Protein AF-A0A2D6P5S3-F1 (afdb_monomer)

Secondary structure (DSSP, 8-state):
-EEEE------SS-EE----EES------TT---SSEE--HHHHHHTTSS-TT--SSSSHHHHHHHHHHHTT---EEEEEEE----EEEEEEESTT-EEEEE----TTSSEEEEEEEEE------TTSSS-EEEEEEETTTTEEEEEETTTEEEEEEEBTT--EEEEEPSS--S--EEEEEEEETTTTEEEEEETTEEEEEEE-SS-B-----SEEEES-S-SS-SS-----EEEEEEEEEESS---HHHHHHHHHSBTB-TTS-BTTB--GGGEEEEEETT-EEESSTT--SEEEEEETTTTEEEEEEES-EEEEE---EEEEEEE--B---EEE-------SEETTEESSHHHHHHHHHHHHTGGGT---TTTSSTTT---EEEEEEEETTEEEEEEE-

Radius of gyration: 24.35 Å; Cα contacts (8 Å, |Δi|>4): 927; chains: 1; bounding box: 71×46×63 Å

Structure (mmCIF, N/CA/C/O backbone):
data_AF-A0A2D6P5S3-F1
#
_entry.id   AF-A0A2D6P5S3-F1
#
loop_
_atom_site.group_PDB
_atom_site.id
_atom_site.type_symbol
_atom_site.label_atom_id
_atom_site.label_alt_id
_atom_site.label_comp_id
_atom_site.label_asym_id
_atom_site.label_entity_id
_atom_site.label_seq_id
_atom_site.pdbx_PDB_ins_code
_atom_site.Cartn_x
_atom_site.Cartn_y
_atom_site.Cartn_z
_atom_site.occupancy
_atom_site.B_iso_or_equiv
_atom_site.auth_seq_id
_atom_site.auth_comp_id
_atom_site.auth_asym_id
_atom_site.auth_atom_id
_atom_site.pdbx_PDB_model_num
ATOM 1 N N . MET A 1 1 ? -27.552 -0.510 12.032 1.00 89.44 1 MET A N 1
ATOM 2 C CA . MET A 1 1 ? -27.333 -1.954 12.242 1.00 89.44 1 MET A CA 1
ATOM 3 C C . MET A 1 1 ? -28.523 -2.481 13.015 1.00 89.44 1 MET A C 1
ATOM 5 O O . MET A 1 1 ? -28.750 -1.986 14.111 1.00 89.44 1 MET A O 1
ATOM 9 N N . LEU A 1 2 ? -29.305 -3.398 12.448 1.00 93.56 2 LEU A N 1
ATOM 10 C CA . LEU A 1 2 ? -30.390 -4.076 13.166 1.00 93.56 2 LEU A CA 1
ATOM 11 C C . LEU A 1 2 ? -29.933 -5.496 13.523 1.00 93.56 2 LEU A C 1
ATOM 13 O O . LEU A 1 2 ? -29.402 -6.173 12.645 1.00 93.56 2 LEU A O 1
ATOM 17 N N . PRO A 1 3 ? -30.064 -5.955 14.778 1.00 95.38 3 PRO A N 1
ATOM 18 C CA . PRO A 1 3 ? -29.630 -7.299 15.150 1.00 95.38 3 PRO A CA 1
ATOM 19 C C . PRO A 1 3 ? -30.513 -8.361 14.478 1.00 95.38 3 PRO A C 1
ATOM 21 O O . PRO A 1 3 ? -31.738 -8.265 14.533 1.00 95.38 3 PRO A O 1
ATOM 24 N N . ILE A 1 4 ? -29.891 -9.369 13.857 1.00 96.19 4 ILE A N 1
ATOM 25 C CA . ILE A 1 4 ? -30.575 -10.551 13.299 1.00 96.19 4 ILE A CA 1
ATOM 26 C C . ILE A 1 4 ? -30.305 -11.768 14.184 1.00 96.19 4 ILE A C 1
ATOM 28 O O . ILE A 1 4 ? -31.236 -12.447 14.605 1.00 96.19 4 ILE A O 1
ATOM 32 N N . ASP A 1 5 ? -29.028 -12.042 14.445 1.00 96.25 5 ASP A N 1
ATOM 33 C CA . ASP A 1 5 ? -28.571 -13.166 15.261 1.00 96.25 5 ASP A CA 1
ATOM 34 C C . ASP A 1 5 ? -27.346 -12.709 16.049 1.00 96.25 5 ASP A C 1
ATOM 36 O O . ASP A 1 5 ? -26.241 -12.607 15.513 1.00 96.25 5 ASP A O 1
ATOM 40 N N . VAL A 1 6 ? -27.583 -12.282 17.287 1.00 96.75 6 VAL A N 1
ATOM 41 C CA . VAL A 1 6 ? -26.570 -11.656 18.133 1.00 96.75 6 VAL A CA 1
ATOM 42 C C . VAL A 1 6 ? -26.767 -12.148 19.556 1.00 96.75 6 VAL A C 1
ATOM 44 O O . VAL A 1 6 ? -27.801 -11.899 20.178 1.00 96.75 6 VAL A O 1
ATOM 47 N N . ASP A 1 7 ? -25.760 -12.830 20.084 1.00 95.62 7 ASP A N 1
ATOM 48 C CA . ASP A 1 7 ? -25.733 -13.223 21.485 1.00 95.62 7 ASP A CA 1
ATOM 49 C C . ASP A 1 7 ? -25.151 -12.080 22.330 1.00 95.62 7 ASP A C 1
ATOM 51 O O . ASP A 1 7 ? -23.963 -11.765 22.239 1.00 95.62 7 ASP A O 1
ATOM 55 N N . TYR A 1 8 ? -25.994 -11.476 23.169 1.00 95.44 8 TYR A N 1
ATOM 56 C CA . TYR A 1 8 ? -25.636 -10.417 24.120 1.00 95.44 8 TYR A CA 1
ATOM 57 C C . TYR A 1 8 ? -25.342 -10.944 25.535 1.00 95.44 8 TYR A C 1
ATOM 59 O O . TYR A 1 8 ? -25.283 -10.159 26.482 1.00 95.44 8 TYR A O 1
ATOM 67 N N . SER A 1 9 ? -25.181 -12.261 25.709 1.00 95.69 9 SER A N 1
ATOM 68 C CA . SER A 1 9 ? -24.806 -12.855 26.992 1.00 95.69 9 SER A CA 1
ATOM 69 C C . SER A 1 9 ? -23.530 -12.221 27.547 1.00 95.69 9 SER A C 1
ATOM 71 O O . SER A 1 9 ? -22.610 -11.866 26.799 1.00 95.69 9 SER A O 1
ATOM 73 N N . TYR A 1 10 ? -23.495 -12.076 28.871 1.00 94.69 10 TYR A N 1
ATOM 74 C CA . TYR A 1 10 ? -22.378 -11.482 29.595 1.00 94.69 10 TYR A CA 1
ATOM 75 C C . TYR A 1 10 ? -21.039 -12.162 29.248 1.00 94.69 10 TYR A C 1
ATOM 77 O O . TYR A 1 10 ? -20.980 -13.356 28.957 1.00 94.69 10 TYR A O 1
ATOM 85 N N . SER A 1 11 ? -19.964 -11.378 29.279 1.00 95.38 11 SER A N 1
ATOM 86 C CA . SER A 1 11 ? -18.588 -11.808 29.040 1.00 95.38 11 SER A CA 1
ATOM 87 C C . SER A 1 11 ? -17.685 -11.134 30.063 1.00 95.3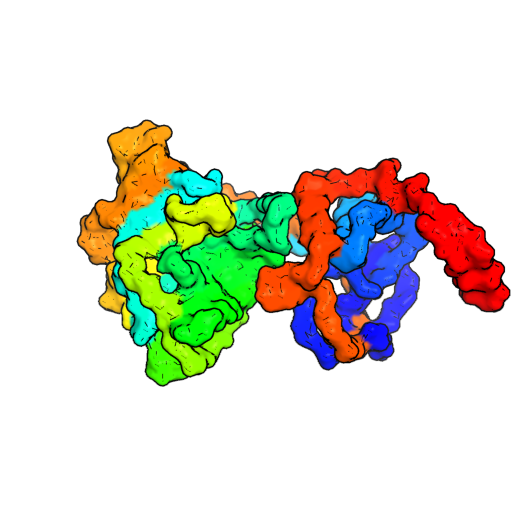8 11 SER A C 1
ATOM 89 O O . SER A 1 11 ? -17.881 -9.957 30.344 1.00 95.38 11 SER A O 1
ATOM 91 N N . ASP A 1 12 ? -16.682 -11.844 30.576 1.00 95.62 12 ASP A N 1
ATOM 92 C CA . ASP A 1 12 ? -15.672 -11.283 31.488 1.00 95.62 12 ASP A CA 1
ATOM 93 C C . ASP A 1 12 ? -14.595 -10.457 30.768 1.00 95.62 12 ASP A C 1
ATOM 95 O O . ASP A 1 12 ? -13.774 -9.801 31.406 1.00 95.62 12 ASP A O 1
ATOM 99 N N . VAL A 1 13 ? -14.596 -10.473 29.435 1.00 95.25 13 VAL A N 1
ATOM 100 C CA . VAL A 1 13 ? -13.672 -9.717 28.581 1.00 95.25 13 VAL A CA 1
ATOM 101 C C . VAL A 1 13 ? -14.448 -8.865 27.573 1.00 95.25 13 VAL A C 1
ATOM 103 O O . VAL A 1 13 ? -15.600 -9.196 27.270 1.00 95.25 13 VAL A O 1
ATOM 106 N N . PRO A 1 14 ? -13.857 -7.784 27.033 1.00 96.50 14 PRO A N 1
ATOM 107 C CA . PRO A 1 14 ? -14.478 -7.005 25.968 1.00 96.50 14 PRO A CA 1
ATOM 108 C C . PRO A 1 14 ? -14.673 -7.856 24.707 1.00 96.50 14 PRO A C 1
ATOM 110 O O . PRO A 1 14 ? -13.753 -8.555 24.290 1.00 96.50 14 PRO A O 1
ATOM 113 N N . ILE A 1 15 ? -15.857 -7.796 24.095 1.00 96.69 15 ILE A N 1
ATOM 114 C CA . ILE A 1 15 ? -16.206 -8.578 22.900 1.00 96.69 15 ILE A CA 1
ATOM 115 C C . ILE A 1 15 ? -16.731 -7.659 21.802 1.00 96.69 15 ILE A C 1
ATOM 117 O O . ILE A 1 15 ? -17.646 -6.869 22.020 1.00 96.69 15 ILE A O 1
ATOM 121 N N . HIS A 1 16 ? -16.211 -7.816 20.592 1.00 96.25 16 HIS A N 1
ATOM 122 C CA . HIS A 1 16 ? -16.723 -7.176 19.390 1.00 96.25 16 HIS A CA 1
ATOM 123 C C . HIS A 1 16 ? -17.824 -8.015 18.733 1.00 96.25 16 HIS A C 1
ATOM 125 O O . HIS A 1 16 ? -17.619 -9.193 18.414 1.00 96.25 16 HIS A O 1
ATOM 131 N N . LEU A 1 17 ? -18.977 -7.388 18.494 1.00 96.12 17 LEU A N 1
ATOM 132 C CA . LEU A 1 17 ? -20.148 -8.012 17.882 1.00 96.12 17 LEU A CA 1
ATOM 133 C C . LEU A 1 17 ? -20.369 -7.559 16.432 1.00 96.12 17 LEU A C 1
ATOM 135 O O . LEU A 1 17 ? -20.924 -8.318 15.655 1.00 96.12 17 LEU A O 1
ATOM 139 N N . ALA A 1 18 ? -19.931 -6.375 15.999 1.00 93.12 18 ALA A N 1
ATOM 140 C CA . ALA A 1 18 ? -20.214 -5.876 14.644 1.00 93.12 18 ALA A CA 1
ATOM 141 C C . ALA A 1 18 ? -19.305 -6.506 13.555 1.00 93.12 18 ALA A C 1
ATOM 143 O O . ALA A 1 18 ? -18.553 -5.817 12.868 1.00 93.12 18 ALA A O 1
ATOM 144 N N . ASN A 1 19 ? -19.363 -7.837 13.406 1.00 91.75 19 ASN A N 1
ATOM 145 C CA . ASN A 1 19 ? -18.468 -8.644 12.564 1.00 91.75 19 ASN A CA 1
ATOM 146 C C . ASN A 1 19 ? -19.157 -9.452 11.441 1.00 91.75 19 ASN A C 1
ATOM 148 O O . ASN A 1 19 ? -18.475 -10.155 10.698 1.00 91.75 19 ASN A O 1
ATOM 152 N N . GLY A 1 20 ? -20.474 -9.320 11.270 1.00 91.75 20 GLY A N 1
ATOM 153 C CA . GLY A 1 20 ? -21.220 -9.962 10.189 1.00 91.75 20 GLY A CA 1
ATOM 154 C C . GLY A 1 20 ? -22.409 -9.116 9.749 1.00 91.75 20 GLY A C 1
ATOM 155 O O . GLY A 1 20 ? -23.247 -8.728 10.566 1.00 91.75 20 GLY A O 1
ATOM 156 N N . PHE A 1 21 ? -22.494 -8.835 8.448 1.00 91.50 21 PHE A N 1
ATOM 157 C CA . PHE A 1 21 ? -23.491 -7.930 7.881 1.00 91.50 21 PHE A CA 1
ATOM 158 C C . PHE A 1 21 ? -24.243 -8.568 6.712 1.00 91.50 21 PHE A C 1
ATOM 160 O O . PHE A 1 21 ? -23.640 -9.174 5.831 1.00 91.50 21 PHE A O 1
ATOM 167 N N . THR A 1 22 ? -25.566 -8.408 6.679 1.00 91.56 22 THR A N 1
ATOM 168 C CA . THR A 1 22 ? -26.358 -8.599 5.456 1.00 91.56 22 THR A CA 1
ATOM 169 C C . THR A 1 22 ? -26.528 -7.271 4.736 1.00 91.56 22 THR A C 1
ATOM 171 O O . THR A 1 22 ? -26.538 -6.216 5.373 1.00 91.56 22 THR A O 1
ATOM 174 N N . ASN A 1 23 ? -26.703 -7.328 3.413 1.00 86.94 23 ASN A N 1
ATOM 175 C CA . ASN A 1 23 ? -26.920 -6.160 2.550 1.00 86.94 23 ASN A CA 1
ATOM 176 C C . ASN A 1 23 ? -25.750 -5.156 2.556 1.00 86.94 23 ASN A C 1
ATOM 178 O O . ASN A 1 23 ? -25.947 -3.965 2.328 1.00 86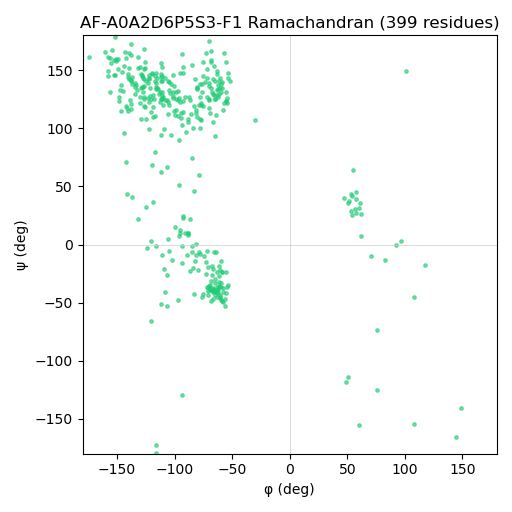.94 23 ASN A O 1
ATOM 182 N N . SER A 1 24 ? -24.530 -5.619 2.840 1.00 83.12 24 SER A N 1
ATOM 183 C CA . SER A 1 24 ? -23.333 -4.783 2.829 1.00 83.12 24 SER A CA 1
ATOM 184 C C . SER A 1 24 ? -22.080 -5.621 2.606 1.00 83.12 24 SER A C 1
ATOM 186 O O . SER A 1 24 ? -21.860 -6.596 3.319 1.00 83.12 24 SER A O 1
ATOM 188 N N . ASP A 1 25 ? -21.234 -5.181 1.675 1.00 76.06 25 ASP A N 1
ATOM 189 C CA . ASP A 1 25 ? -19.895 -5.735 1.433 1.00 76.06 25 ASP A CA 1
ATOM 190 C C . ASP A 1 25 ? -18.817 -4.976 2.227 1.00 76.06 25 ASP A C 1
ATOM 192 O O . ASP A 1 25 ? -17.650 -4.917 1.833 1.00 76.06 25 ASP A O 1
ATOM 196 N N . ARG A 1 26 ? -19.210 -4.328 3.335 1.00 81.00 26 ARG A N 1
ATOM 197 C CA . ARG A 1 26 ? -18.291 -3.563 4.179 1.00 81.00 26 ARG A CA 1
ATOM 198 C C . ARG A 1 26 ? -17.132 -4.450 4.624 1.00 81.00 26 ARG A C 1
ATOM 200 O O . ARG A 1 26 ? -17.321 -5.468 5.283 1.00 81.00 26 ARG A O 1
ATOM 207 N N . GLU A 1 27 ? -15.924 -3.999 4.316 1.00 80.81 27 GLU A N 1
ATOM 208 C CA . GLU A 1 27 ? -14.708 -4.622 4.812 1.00 80.81 27 GLU A CA 1
ATOM 209 C C . GLU A 1 27 ? -14.604 -4.457 6.334 1.00 80.81 27 GLU A C 1
ATOM 211 O O . GLU A 1 27 ? -14.711 -3.348 6.865 1.00 80.81 27 GLU A O 1
ATOM 216 N N . ILE A 1 28 ? -14.371 -5.574 7.021 1.00 85.31 28 ILE A N 1
ATOM 217 C CA . ILE A 1 28 ? -14.135 -5.633 8.462 1.00 85.31 28 ILE A CA 1
ATOM 218 C C . ILE A 1 28 ? -12.684 -6.046 8.655 1.00 85.31 28 ILE A C 1
ATOM 220 O O . ILE A 1 28 ? -12.359 -7.232 8.618 1.00 85.31 28 ILE A O 1
ATOM 224 N N . PHE A 1 29 ? -11.806 -5.060 8.811 1.00 86.00 29 PHE A N 1
ATOM 225 C CA . PHE A 1 29 ? -10.392 -5.315 9.067 1.00 86.00 29 PHE A CA 1
ATOM 226 C C . PHE A 1 29 ? -10.197 -5.930 10.459 1.00 86.00 29 PHE A C 1
ATOM 228 O O . PHE A 1 29 ? -11.054 -5.805 11.338 1.00 86.00 29 PHE A O 1
ATOM 235 N N . ASP A 1 30 ? -9.087 -6.636 10.662 1.00 88.69 30 ASP A N 1
ATOM 236 C CA . ASP A 1 30 ? -8.898 -7.476 11.848 1.00 88.69 30 ASP A CA 1
ATOM 237 C C . ASP A 1 30 ? -8.893 -6.675 13.157 1.00 88.69 30 ASP A C 1
ATOM 239 O O . ASP A 1 30 ? -9.499 -7.105 14.135 1.00 88.69 30 ASP A O 1
ATOM 243 N N . THR A 1 31 ? -8.332 -5.464 13.157 1.00 88.75 31 THR A N 1
ATOM 244 C CA . THR A 1 31 ? -8.312 -4.573 14.331 1.00 88.75 31 THR A CA 1
ATOM 245 C C . THR A 1 31 ? -9.600 -3.776 14.538 1.00 88.75 31 THR A C 1
ATOM 247 O O . THR A 1 31 ? -9.686 -3.012 15.490 1.00 88.75 31 THR A O 1
ATOM 250 N N . TYR A 1 32 ? -10.625 -3.939 13.691 1.00 89.81 32 TYR A N 1
ATOM 251 C CA . TYR A 1 32 ? -11.875 -3.193 13.847 1.00 89.81 32 TYR A CA 1
ATOM 252 C C . TYR A 1 32 ? -12.578 -3.572 15.157 1.00 89.81 32 TYR A C 1
ATOM 254 O O . TYR A 1 32 ? -13.070 -4.698 15.285 1.00 89.81 32 TYR A O 1
ATOM 262 N N . PHE A 1 33 ? -12.629 -2.622 16.098 1.00 92.00 33 PHE A N 1
ATOM 263 C CA . PHE A 1 33 ? -13.234 -2.751 17.430 1.00 92.00 33 PHE A CA 1
ATOM 264 C C . PHE A 1 33 ? -14.387 -1.757 17.659 1.00 92.00 33 PHE A C 1
ATOM 266 O O . PHE A 1 33 ? -14.566 -1.222 18.747 1.00 92.00 33 PHE A O 1
ATOM 273 N N . GLY A 1 34 ? -15.175 -1.502 16.615 1.00 89.12 34 GLY A N 1
ATOM 274 C CA . GLY A 1 34 ? -16.211 -0.472 16.629 1.00 89.12 34 GLY A CA 1
ATOM 275 C C . GLY A 1 34 ? -17.635 -0.984 16.475 1.00 89.12 34 GLY A C 1
ATOM 276 O O . GLY A 1 34 ? -17.913 -2.181 16.431 1.00 89.12 34 GLY A O 1
ATOM 277 N N . GLY A 1 35 ? -18.572 -0.050 16.334 1.00 90.06 35 GLY A N 1
ATOM 278 C CA . GLY A 1 35 ? -19.960 -0.346 15.977 1.00 90.06 35 GLY A CA 1
ATOM 279 C C . GLY A 1 35 ? -20.795 -0.927 17.121 1.00 90.06 35 GLY A C 1
ATOM 280 O O . GLY A 1 35 ? -21.668 -0.238 17.639 1.00 90.06 35 GLY A O 1
ATOM 281 N N . VAL A 1 36 ? -20.576 -2.192 17.490 1.00 93.69 36 VAL A N 1
ATOM 282 C CA . VAL A 1 36 ? -21.265 -2.843 18.617 1.00 93.69 36 VAL A CA 1
ATOM 283 C C . VAL A 1 36 ? -20.262 -3.678 19.405 1.00 93.69 36 VAL A C 1
ATOM 285 O O . VAL A 1 36 ? -19.727 -4.664 18.892 1.00 93.69 36 VAL A O 1
ATOM 288 N N . THR A 1 37 ? -20.041 -3.306 20.664 1.00 94.88 37 THR A N 1
ATOM 289 C CA . THR A 1 37 ? -19.141 -3.994 21.596 1.00 94.88 37 THR A CA 1
ATOM 290 C C . THR A 1 37 ? -19.857 -4.306 22.914 1.00 94.88 37 THR A C 1
ATOM 292 O O . THR A 1 37 ? -20.713 -3.550 23.375 1.00 94.88 37 THR A O 1
ATOM 295 N N . LEU A 1 38 ? -19.531 -5.448 23.519 1.00 95.06 38 LEU A N 1
ATOM 296 C CA . LEU A 1 38 ? -19.849 -5.769 24.909 1.00 95.06 38 LEU A CA 1
ATOM 297 C C . LEU A 1 38 ? -18.625 -5.457 25.754 1.00 95.06 38 LEU A C 1
ATOM 299 O O . LEU A 1 38 ? -17.521 -5.879 25.414 1.00 95.06 38 LEU A O 1
ATOM 303 N N . PHE A 1 39 ? -18.819 -4.750 26.861 1.00 95.81 39 PHE A N 1
ATOM 304 C CA . PHE A 1 39 ? -17.708 -4.294 27.684 1.00 95.81 39 PHE A CA 1
ATOM 305 C C . PHE A 1 39 ? -18.068 -4.371 29.172 1.00 95.81 39 PHE A C 1
ATOM 307 O O . PHE A 1 39 ? -19.012 -3.700 29.602 1.00 95.81 39 PHE A O 1
ATOM 314 N N . PRO A 1 40 ? -17.333 -5.153 29.985 1.00 96.19 40 PRO A N 1
ATOM 315 C CA . PRO A 1 40 ? -17.503 -5.132 31.433 1.00 96.19 40 PRO A CA 1
ATOM 316 C C . PRO A 1 40 ? -17.233 -3.738 31.992 1.00 96.19 40 PRO A C 1
ATOM 318 O O . PRO A 1 40 ? -16.201 -3.134 31.696 1.00 96.19 40 PRO A O 1
ATOM 321 N N . VAL A 1 41 ? -18.137 -3.239 32.836 1.00 95.69 41 VAL A N 1
ATOM 322 C CA . VAL A 1 41 ? -18.066 -1.873 33.382 1.00 95.69 41 VAL A CA 1
ATOM 323 C C . VAL A 1 41 ? -16.734 -1.611 34.086 1.00 95.69 41 VAL A C 1
ATOM 325 O O . VAL A 1 41 ? -16.144 -0.546 33.911 1.00 95.69 41 VAL A O 1
ATOM 328 N N . ASP A 1 42 ? -16.233 -2.579 34.852 1.00 97.06 42 ASP A N 1
ATOM 329 C CA . ASP A 1 42 ? -14.984 -2.421 35.599 1.00 97.06 42 ASP A CA 1
ATOM 330 C C . ASP A 1 42 ? -13.759 -2.390 34.679 1.00 97.06 42 ASP A C 1
ATOM 332 O O . ASP A 1 42 ? -12.840 -1.603 34.908 1.00 97.06 42 ASP A O 1
ATOM 336 N N . LEU A 1 43 ? -13.766 -3.167 33.589 1.00 97.12 43 LEU A N 1
ATOM 337 C CA . LEU A 1 43 ? -12.711 -3.104 32.576 1.00 97.12 43 LEU A CA 1
ATOM 338 C C . LEU A 1 43 ? -12.764 -1.791 31.794 1.00 97.12 43 LEU A C 1
ATOM 340 O O . LEU A 1 43 ? -11.717 -1.203 31.542 1.00 97.12 43 LEU A O 1
ATOM 344 N N . PHE A 1 44 ? -13.962 -1.299 31.463 1.00 96.69 44 PHE A N 1
ATOM 345 C CA . PHE A 1 44 ? -14.130 -0.019 30.772 1.00 96.69 44 PHE A CA 1
ATOM 346 C C . PHE A 1 44 ? -13.603 1.144 31.624 1.00 96.69 44 PHE A C 1
ATOM 348 O O . PHE A 1 44 ? -12.883 2.009 31.132 1.00 96.69 44 PHE A O 1
ATOM 355 N N . LYS A 1 45 ? -13.878 1.122 32.934 1.00 95.69 45 LYS A N 1
ATOM 356 C CA . LYS A 1 45 ? -13.289 2.068 33.893 1.00 95.69 45 LYS A CA 1
ATOM 357 C C . LYS A 1 45 ? -11.772 1.917 34.001 1.00 95.69 45 LYS A C 1
ATOM 359 O O . LYS A 1 45 ? -11.082 2.927 34.077 1.00 95.69 45 LYS A O 1
ATOM 364 N N . LYS A 1 46 ? -11.250 0.684 33.993 1.00 96.19 46 LYS A N 1
ATOM 365 C CA . LYS A 1 46 ? -9.805 0.412 34.081 1.00 96.19 46 LYS A CA 1
ATOM 366 C C . LYS A 1 46 ? -9.021 1.043 32.924 1.00 96.19 46 LYS A C 1
ATOM 368 O O . LYS A 1 46 ? -7.922 1.530 33.153 1.00 96.19 46 LYS A O 1
ATOM 373 N N . VAL A 1 47 ? -9.587 1.076 31.717 1.00 95.88 47 VAL A N 1
ATOM 374 C CA . VAL A 1 47 ? -8.976 1.744 30.547 1.00 95.88 47 VAL A CA 1
ATOM 375 C C . VAL A 1 47 ? -9.336 3.221 30.416 1.00 95.88 47 VAL A C 1
ATOM 377 O O . VAL A 1 47 ? -9.053 3.838 29.395 1.00 95.88 47 VAL A O 1
ATOM 380 N N . ASN A 1 48 ? -9.967 3.794 31.443 1.00 96.56 48 ASN A N 1
ATOM 381 C CA . ASN A 1 48 ? -10.448 5.169 31.445 1.00 96.56 48 ASN A CA 1
ATOM 382 C C . ASN A 1 48 ? -11.439 5.483 30.303 1.00 96.56 48 ASN A C 1
ATOM 384 O O . ASN A 1 48 ? -11.560 6.626 29.883 1.00 96.56 48 ASN A O 1
ATOM 388 N N . GLY A 1 49 ? -12.177 4.488 29.804 1.00 95.38 49 GLY A N 1
ATOM 389 C CA . GLY A 1 49 ? -13.116 4.638 28.689 1.00 95.38 49 GLY A CA 1
ATOM 390 C C . GLY A 1 49 ? -12.479 5.121 27.378 1.00 95.38 49 GLY A C 1
ATOM 391 O O . GLY A 1 49 ? -11.292 4.904 27.133 1.00 95.38 49 GLY A O 1
ATOM 392 N N . TYR A 1 50 ? -13.293 5.751 26.526 1.00 94.88 50 TYR A N 1
ATOM 393 C CA . TYR A 1 50 ? -12.832 6.387 25.286 1.00 94.88 50 TYR A CA 1
ATOM 394 C C . TYR A 1 50 ? -12.036 7.667 25.576 1.00 94.88 50 TYR A C 1
ATOM 396 O O . TYR A 1 50 ? -12.300 8.357 26.560 1.00 94.88 50 TYR A O 1
ATOM 404 N N . SER A 1 51 ? -11.104 7.994 24.681 1.00 94.69 51 SER A N 1
ATOM 405 C CA . SER A 1 51 ? -10.417 9.290 24.640 1.00 94.69 51 SER A CA 1
ATOM 406 C C . SER A 1 51 ? -11.394 10.431 24.324 1.00 94.69 51 SER A C 1
ATOM 408 O O . SER A 1 51 ? -12.255 10.289 23.453 1.00 94.69 51 SER A O 1
ATOM 410 N N . ASN A 1 52 ? -11.230 11.583 24.983 1.00 92.69 52 ASN A N 1
ATOM 411 C CA . ASN A 1 52 ? -12.029 12.789 24.722 1.00 92.69 52 ASN A CA 1
ATOM 412 C C . ASN A 1 52 ? -11.475 13.637 23.558 1.00 92.69 52 ASN A C 1
ATOM 414 O O . ASN A 1 52 ? -12.044 14.670 23.208 1.00 92.69 52 ASN A O 1
ATOM 418 N N . GLU A 1 53 ? -10.364 13.212 22.955 1.00 92.06 53 GLU A N 1
ATOM 419 C CA . GLU A 1 53 ? -9.627 13.971 21.937 1.00 92.06 53 GLU A CA 1
ATOM 420 C C . GLU A 1 53 ? -10.035 13.612 20.495 1.00 92.06 53 GLU A C 1
ATOM 422 O O . GLU A 1 53 ? -9.522 14.194 19.536 1.00 92.06 53 GLU A O 1
ATOM 427 N N . TYR A 1 54 ? -10.968 12.670 20.318 1.00 91.75 54 TYR A N 1
ATOM 428 C CA . TYR A 1 54 ? -11.513 12.307 19.008 1.00 91.75 54 TYR A CA 1
ATOM 429 C C . TYR A 1 54 ? -12.815 13.048 18.729 1.00 91.75 54 TYR A C 1
ATOM 431 O O . TYR A 1 54 ? -13.780 12.961 19.485 1.00 91.75 54 TYR A O 1
ATOM 439 N N . TRP A 1 55 ? -12.864 13.735 17.586 1.00 89.50 55 TRP A N 1
ATOM 440 C CA . TRP A 1 55 ? -14.040 14.493 17.164 1.00 89.50 55 TRP A CA 1
ATOM 441 C C . TRP A 1 55 ? -14.549 14.039 15.797 1.00 89.50 55 TRP A C 1
ATOM 443 O O . TRP A 1 55 ? -13.788 13.828 14.847 1.00 89.50 55 TRP A O 1
ATOM 453 N N . GLY A 1 56 ? -15.870 13.949 15.659 1.00 87.62 56 GLY A N 1
ATOM 454 C CA . GLY A 1 56 ? -16.502 13.459 14.436 1.00 87.62 56 GLY A CA 1
ATOM 455 C C . GLY A 1 56 ? -16.388 11.941 14.314 1.00 87.62 56 GLY A C 1
ATOM 456 O O . GLY A 1 56 ? -16.836 11.234 15.203 1.00 87.62 56 GLY A O 1
ATOM 457 N N . TRP A 1 57 ? -15.847 11.450 13.197 1.00 85.12 57 TRP A N 1
ATOM 458 C CA . TRP A 1 57 ? -15.817 10.020 12.869 1.00 85.12 57 TRP A CA 1
ATOM 459 C C . TRP A 1 57 ? -14.390 9.473 12.786 1.00 85.12 57 TRP A C 1
ATOM 461 O O . TRP A 1 57 ? -13.584 10.046 12.049 1.00 85.12 57 TRP A O 1
ATOM 471 N N . GLY A 1 58 ? -14.136 8.314 13.402 1.00 89.50 58 GLY A N 1
ATOM 472 C CA . GLY A 1 58 ? -13.008 7.421 13.123 1.00 89.50 58 GLY A CA 1
ATOM 473 C C . GLY A 1 58 ? -11.839 7.521 14.108 1.00 89.50 58 GLY A C 1
ATOM 474 O O . GLY A 1 58 ? -11.520 8.611 14.587 1.00 89.50 58 GLY A O 1
ATOM 475 N N . PHE A 1 59 ? -11.153 6.384 14.289 1.00 91.25 59 PHE A N 1
ATOM 476 C CA . PHE A 1 59 ? -9.991 6.132 15.159 1.00 91.25 59 PHE A CA 1
ATOM 477 C C . PHE A 1 59 ? -10.246 6.120 16.674 1.00 91.25 59 PHE A C 1
ATOM 479 O O . PHE A 1 59 ? -9.376 5.671 17.414 1.00 91.25 59 PHE A O 1
ATOM 486 N N . GLU A 1 60 ? -11.428 6.520 17.146 1.00 93.31 60 GLU A N 1
ATOM 487 C CA . GLU A 1 60 ? -11.802 6.439 18.563 1.00 93.31 60 GLU A CA 1
ATOM 488 C C . GLU A 1 60 ? -11.889 4.987 19.061 1.00 93.31 60 GLU A C 1
ATOM 490 O O . GLU A 1 60 ? -11.443 4.665 20.163 1.00 93.31 60 GLU A O 1
ATOM 495 N N . ASP A 1 61 ? -12.418 4.100 18.217 1.00 93.50 61 ASP A N 1
ATOM 496 C CA . ASP A 1 61 ? -12.537 2.667 18.495 1.00 93.50 61 ASP A CA 1
ATOM 497 C C . ASP A 1 61 ? -11.161 1.976 18.452 1.00 93.50 61 ASP A C 1
ATOM 499 O O . ASP A 1 61 ? -10.875 1.075 19.246 1.00 93.50 61 ASP A O 1
ATOM 503 N N . ASP A 1 62 ? -10.291 2.414 17.533 1.00 92.25 62 ASP A N 1
ATOM 504 C CA . ASP A 1 62 ? -8.917 1.922 17.410 1.00 92.25 62 ASP A CA 1
ATOM 505 C C . ASP A 1 62 ? -8.080 2.319 18.642 1.00 92.25 62 ASP A C 1
ATOM 507 O O . ASP A 1 62 ? -7.312 1.507 19.157 1.00 92.25 62 ASP A O 1
ATOM 511 N N . ASP A 1 63 ? -8.260 3.538 19.162 1.00 94.50 63 ASP A N 1
ATOM 512 C CA . ASP A 1 63 ? -7.654 3.992 20.420 1.00 94.50 63 ASP A CA 1
ATOM 513 C C . ASP A 1 63 ? -8.106 3.135 21.605 1.00 94.50 63 ASP A C 1
ATOM 515 O O . ASP A 1 63 ? -7.277 2.641 22.371 1.00 94.50 63 ASP A O 1
ATOM 519 N N . LEU A 1 64 ? -9.412 2.862 21.708 1.00 94.94 64 LEU A N 1
ATOM 520 C CA . LEU A 1 64 ? -9.948 2.011 22.767 1.00 94.94 64 LEU A CA 1
ATOM 521 C C . LEU A 1 64 ? -9.317 0.608 22.747 1.00 94.94 64 LEU A C 1
ATOM 523 O O . LEU A 1 64 ? -8.978 0.078 23.807 1.00 94.94 64 LEU A O 1
ATOM 527 N N . LEU A 1 65 ? -9.106 0.018 21.563 1.00 93.81 65 LEU A N 1
ATOM 528 C CA . LEU A 1 65 ? -8.401 -1.262 21.422 1.00 93.81 65 LEU A CA 1
ATOM 529 C C . LEU A 1 65 ? -6.936 -1.172 21.888 1.00 93.81 65 LEU A C 1
ATOM 531 O O . LEU A 1 65 ? -6.433 -2.090 22.545 1.00 93.81 65 LEU A O 1
ATOM 535 N N . MET A 1 66 ? -6.251 -0.064 21.595 1.00 92.25 66 MET A N 1
ATOM 536 C CA . MET A 1 66 ? -4.885 0.172 22.076 1.00 92.25 66 MET A CA 1
ATOM 537 C C . MET A 1 66 ? -4.838 0.284 23.603 1.00 92.25 66 MET A C 1
ATOM 539 O O . MET A 1 66 ? -3.978 -0.336 24.229 1.00 92.25 66 MET A O 1
ATOM 543 N N . ARG A 1 67 ? -5.811 0.956 24.228 1.00 94.12 67 ARG A N 1
ATOM 544 C CA . ARG A 1 67 ? -5.919 1.041 25.696 1.00 94.12 67 ARG A CA 1
ATOM 545 C C . ARG A 1 67 ? -6.119 -0.325 26.356 1.00 94.12 67 ARG A C 1
ATOM 547 O O . ARG A 1 67 ? -5.577 -0.565 27.436 1.00 94.12 67 ARG A O 1
ATOM 554 N N . LEU A 1 68 ? -6.858 -1.242 25.717 1.00 93.81 68 LEU A N 1
ATOM 555 C CA . LEU A 1 68 ? -6.960 -2.634 26.186 1.00 93.81 68 LEU A CA 1
ATOM 556 C C . LEU A 1 68 ? -5.584 -3.301 26.230 1.00 93.81 68 LEU A C 1
ATOM 558 O O . LEU A 1 68 ? -5.225 -3.915 27.237 1.00 93.81 68 LEU A O 1
ATOM 562 N N . THR A 1 69 ? -4.823 -3.150 25.144 1.00 90.50 69 THR A N 1
ATOM 563 C CA . THR A 1 69 ? -3.483 -3.729 24.995 1.00 90.50 69 THR A CA 1
ATOM 564 C C . THR A 1 69 ? -2.519 -3.153 26.037 1.00 90.50 69 THR A C 1
ATOM 566 O O . THR A 1 69 ? -1.826 -3.913 26.714 1.00 90.50 69 THR A O 1
ATOM 569 N N . GLU A 1 70 ? -2.536 -1.832 26.238 1.00 91.19 70 GLU A N 1
ATOM 570 C CA . GLU A 1 70 ? -1.712 -1.125 27.228 1.00 91.19 70 GLU A CA 1
ATOM 571 C C . GLU A 1 70 ? -2.010 -1.572 28.672 1.00 91.19 70 GLU A C 1
ATOM 573 O O . GLU A 1 70 ? -1.101 -1.720 29.484 1.00 91.19 70 GLU A O 1
ATOM 578 N N . GLN A 1 71 ? -3.277 -1.857 28.994 1.00 93.00 71 GLN A N 1
ATOM 579 C CA . GLN A 1 71 ? -3.705 -2.325 30.321 1.00 93.00 71 GLN A CA 1
ATOM 580 C C . GLN A 1 71 ? -3.662 -3.850 30.502 1.00 93.00 71 GLN A C 1
ATOM 582 O O . GLN A 1 71 ? -4.158 -4.366 31.519 1.00 93.00 71 GLN A O 1
ATOM 587 N N . HIS A 1 72 ? -3.089 -4.568 29.529 1.00 92.62 72 HIS A N 1
ATOM 588 C CA . HIS A 1 72 ? -3.016 -6.030 29.483 1.00 92.62 72 HIS A CA 1
ATOM 589 C C . HIS A 1 72 ? -4.382 -6.701 29.688 1.00 92.62 72 HIS A C 1
ATOM 591 O O . HIS A 1 72 ? -4.507 -7.720 30.371 1.00 92.62 72 HIS A O 1
ATOM 597 N N . ILE A 1 73 ? -5.432 -6.089 29.141 1.00 94.44 73 ILE A N 1
ATOM 598 C CA . ILE A 1 73 ? -6.760 -6.690 29.073 1.00 94.44 73 ILE A CA 1
ATOM 599 C C . ILE A 1 73 ? -6.784 -7.626 27.870 1.00 94.44 73 ILE A C 1
ATOM 601 O O . ILE A 1 73 ? -6.189 -7.338 26.832 1.00 94.44 73 ILE A O 1
ATOM 605 N N . PHE A 1 74 ? -7.461 -8.762 28.028 1.00 94.56 74 PHE A N 1
ATOM 606 C CA . PHE A 1 74 ? -7.524 -9.779 26.991 1.00 94.56 74 PHE A CA 1
ATOM 607 C C . PHE A 1 74 ? -8.026 -9.198 25.663 1.00 94.56 74 PHE A C 1
ATOM 609 O O . PHE A 1 74 ? -9.100 -8.598 25.586 1.00 94.56 74 PHE A O 1
ATOM 616 N N . THR A 1 75 ? -7.224 -9.429 24.634 1.00 92.81 75 THR A N 1
ATOM 617 C CA . THR A 1 75 ? -7.512 -9.242 23.216 1.00 92.81 75 THR A CA 1
ATOM 618 C C . THR A 1 75 ? -7.076 -10.531 22.520 1.00 92.81 75 THR A C 1
ATOM 620 O O . THR A 1 75 ? -6.210 -11.247 23.031 1.00 92.81 75 THR A O 1
ATOM 623 N N . ASP A 1 76 ? -7.709 -10.866 21.400 1.00 93.44 76 ASP A N 1
ATOM 624 C CA . ASP A 1 76 ? -7.201 -11.934 20.545 1.00 93.44 76 ASP A CA 1
ATOM 625 C C . ASP A 1 76 ? -5.944 -11.436 19.816 1.00 93.44 76 ASP A C 1
ATOM 627 O O . ASP A 1 76 ? -5.670 -10.238 19.740 1.00 93.44 76 ASP A O 1
ATOM 631 N N . THR A 1 77 ? -5.182 -12.356 19.238 1.00 89.94 77 THR A N 1
ATOM 632 C CA . THR A 1 77 ? -3.927 -12.017 18.570 1.00 89.94 77 THR A CA 1
ATOM 633 C C . THR A 1 77 ? -3.855 -12.688 17.215 1.00 89.94 77 THR A C 1
ATOM 635 O O . THR A 1 77 ? -4.061 -13.897 17.091 1.00 89.94 77 THR A O 1
ATOM 638 N N . ILE A 1 78 ? -3.478 -11.914 16.200 1.00 88.06 78 ILE A N 1
ATOM 639 C CA . ILE A 1 78 ? -3.033 -12.457 14.919 1.00 88.06 78 ILE A CA 1
ATOM 640 C C . ILE A 1 78 ? -1.547 -12.207 14.732 1.00 88.06 78 ILE A C 1
ATOM 642 O O . ILE A 1 78 ? -0.962 -11.255 15.253 1.00 88.06 78 ILE A O 1
ATOM 646 N N . TYR A 1 79 ? -0.936 -13.090 13.956 1.00 82.44 79 TYR A N 1
ATOM 647 C CA . TYR A 1 79 ? 0.477 -13.028 13.649 1.00 82.44 7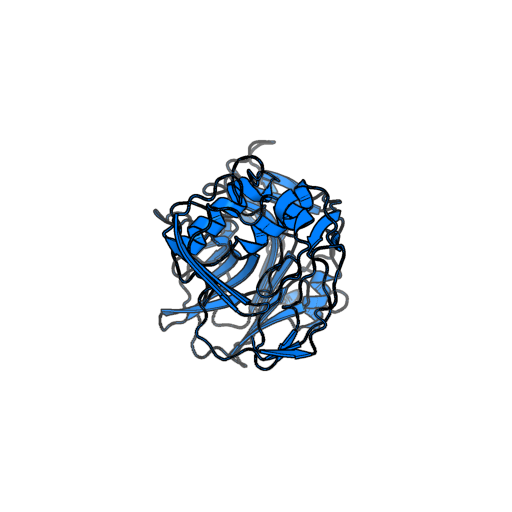9 TYR A CA 1
ATOM 648 C C . TYR A 1 79 ? 0.643 -12.860 12.153 1.00 82.44 79 TYR A C 1
ATOM 650 O O . TYR A 1 79 ? 0.262 -13.733 11.376 1.00 82.44 79 TYR A O 1
ATOM 658 N N . TYR A 1 80 ? 1.242 -11.742 11.760 1.00 70.62 80 TYR A N 1
ATOM 659 C CA . TYR A 1 80 ? 1.713 -11.573 10.397 1.00 70.62 80 TYR A CA 1
ATOM 660 C C . TYR A 1 80 ? 3.132 -12.114 10.324 1.00 70.62 80 TYR A C 1
ATOM 662 O O . TYR A 1 80 ? 4.069 -11.520 10.864 1.00 70.62 80 TYR A O 1
ATOM 670 N N . GLU A 1 81 ? 3.280 -13.263 9.674 1.00 65.06 81 GLU A N 1
ATOM 671 C CA . GLU A 1 81 ? 4.587 -13.781 9.297 1.00 65.06 81 GLU A CA 1
ATOM 672 C C . GLU A 1 81 ? 5.061 -13.022 8.061 1.00 65.06 81 GLU A C 1
ATOM 674 O O . GLU A 1 81 ? 4.527 -13.188 6.964 1.00 65.06 81 GLU A O 1
ATOM 679 N N . VAL A 1 82 ? 6.056 -12.153 8.235 1.00 62.38 82 VAL A N 1
ATOM 680 C CA . VAL A 1 82 ? 6.787 -11.616 7.090 1.00 62.38 82 VAL A CA 1
ATOM 681 C C . VAL A 1 82 ? 7.710 -12.736 6.607 1.00 62.38 82 VAL A C 1
ATOM 683 O O . VAL A 1 82 ? 8.552 -13.183 7.396 1.00 62.38 82 VAL A O 1
ATOM 686 N N . PRO A 1 83 ? 7.579 -13.216 5.353 1.00 59.62 83 PRO A N 1
ATOM 687 C CA . PRO A 1 83 ? 8.473 -14.236 4.827 1.00 59.62 83 PRO A CA 1
ATOM 688 C C . PRO A 1 83 ? 9.919 -13.796 5.025 1.00 59.62 83 PRO A C 1
ATOM 690 O O . PRO A 1 83 ? 10.241 -12.616 4.844 1.00 59.62 83 PRO A O 1
ATOM 693 N N . LYS A 1 84 ? 10.800 -14.738 5.378 1.00 63.50 84 LYS A N 1
ATOM 694 C CA . LYS A 1 84 ? 12.235 -14.461 5.416 1.00 63.50 84 LYS A CA 1
ATOM 695 C C . LYS A 1 84 ? 12.695 -14.160 3.996 1.00 63.50 84 LYS A C 1
ATOM 697 O O . LYS A 1 84 ? 13.064 -15.054 3.240 1.00 63.50 84 LYS A O 1
ATOM 702 N N . LEU A 1 85 ? 12.698 -12.885 3.654 1.00 69.12 85 LEU A N 1
ATOM 703 C CA . LEU A 1 85 ? 13.333 -12.404 2.448 1.00 69.12 85 LEU A CA 1
ATOM 704 C C . LEU A 1 85 ? 14.822 -12.392 2.745 1.00 69.12 85 LEU A C 1
ATOM 706 O O . LEU A 1 85 ? 15.266 -11.772 3.704 1.00 69.12 85 LEU A O 1
ATOM 710 N N . ASN A 1 86 ? 15.589 -13.152 1.976 1.00 72.56 86 ASN A N 1
ATOM 711 C CA . ASN A 1 86 ? 17.041 -13.058 1.983 1.00 72.56 86 ASN A CA 1
ATOM 712 C C . ASN A 1 86 ? 17.460 -12.376 0.683 1.00 72.56 86 ASN A C 1
ATOM 714 O O . ASN A 1 86 ? 18.007 -13.012 -0.215 1.00 72.56 86 ASN A O 1
ATOM 718 N N . THR A 1 87 ? 17.097 -11.100 0.558 1.00 79.12 87 THR A N 1
ATOM 719 C CA . THR A 1 87 ? 17.312 -10.314 -0.660 1.00 79.12 87 THR A CA 1
ATOM 720 C C . THR A 1 87 ? 17.944 -8.962 -0.343 1.00 79.12 87 THR A C 1
ATOM 722 O O . THR A 1 87 ? 17.933 -8.482 0.795 1.00 79.12 87 THR A O 1
ATOM 725 N N . SER A 1 88 ? 18.529 -8.348 -1.359 1.00 86.88 88 SER A N 1
ATOM 726 C CA . SER A 1 88 ? 19.076 -6.992 -1.320 1.00 86.88 88 SER A CA 1
ATOM 727 C C . SER A 1 88 ? 18.147 -6.048 -2.067 1.00 86.88 88 SER A C 1
ATOM 729 O O . SER A 1 88 ? 17.635 -6.392 -3.125 1.00 86.88 88 SER A O 1
ATOM 731 N N . ALA A 1 89 ? 17.956 -4.850 -1.540 1.00 92.75 89 ALA A N 1
ATOM 732 C CA . ALA A 1 89 ? 17.068 -3.833 -2.080 1.00 92.75 89 ALA A CA 1
ATOM 733 C C . ALA A 1 89 ? 17.736 -2.455 -2.018 1.00 92.75 89 ALA A C 1
ATOM 735 O O . ALA A 1 89 ? 18.794 -2.283 -1.403 1.00 92.75 89 ALA A O 1
ATOM 736 N N . LEU A 1 90 ? 17.090 -1.460 -2.619 1.00 96.31 90 LEU A N 1
ATOM 737 C CA . LEU A 1 90 ? 17.391 -0.058 -2.354 1.00 96.31 90 LEU A CA 1
ATOM 738 C C . LEU A 1 90 ? 16.375 0.481 -1.359 1.00 96.31 90 LEU A C 1
ATOM 740 O O . LEU A 1 90 ? 15.172 0.287 -1.514 1.00 96.31 90 LEU A O 1
ATOM 744 N N . TYR A 1 91 ? 16.871 1.149 -0.327 1.00 96.69 91 TYR A N 1
ATOM 745 C CA . TYR A 1 91 ? 16.054 1.888 0.616 1.00 96.69 91 TYR A CA 1
ATOM 746 C C . TYR A 1 91 ? 15.944 3.341 0.161 1.00 96.69 91 TYR A C 1
ATOM 748 O O . TYR A 1 91 ? 16.965 4.014 -0.018 1.00 96.69 91 TYR A O 1
ATOM 756 N N . LEU A 1 92 ? 14.702 3.790 -0.004 1.00 97.06 92 LEU A N 1
ATOM 757 C CA . LEU A 1 92 ? 14.329 5.149 -0.367 1.00 97.06 92 LEU A CA 1
ATOM 758 C C . LEU A 1 92 ? 13.773 5.870 0.860 1.00 97.06 92 LEU A C 1
ATOM 760 O O . LEU A 1 92 ? 13.084 5.265 1.687 1.00 97.06 92 LEU A O 1
ATOM 764 N N . HIS A 1 93 ? 14.107 7.149 1.011 1.00 93.06 93 HIS A N 1
ATOM 765 C CA . HIS A 1 93 ? 13.878 7.888 2.255 1.00 93.06 93 HIS A CA 1
ATOM 766 C C . HIS A 1 93 ? 13.331 9.312 2.071 1.00 93.06 93 HIS A C 1
ATOM 768 O O . HIS A 1 93 ? 13.739 10.226 2.788 1.00 93.06 93 HIS A O 1
ATOM 774 N N . GLY A 1 94 ? 12.387 9.494 1.143 1.00 87.06 94 GLY A N 1
ATOM 775 C CA . GLY A 1 94 ? 11.650 10.750 0.966 1.00 87.06 94 GLY A CA 1
ATOM 776 C C . GLY A 1 94 ? 12.037 11.532 -0.291 1.00 87.06 94 GLY A C 1
ATOM 777 O O . GLY A 1 94 ? 12.510 10.960 -1.268 1.00 87.06 94 GLY A O 1
ATOM 778 N N . ASP A 1 95 ? 11.830 12.851 -0.263 1.00 90.81 95 ASP A N 1
ATOM 779 C CA . ASP A 1 95 ? 11.723 13.719 -1.454 1.00 90.81 95 ASP A CA 1
ATOM 780 C C . ASP A 1 95 ? 12.963 13.788 -2.358 1.00 90.81 95 ASP A C 1
ATOM 782 O O . ASP A 1 95 ? 12.867 14.186 -3.515 1.00 90.81 95 ASP A O 1
ATOM 786 N N . GLN A 1 96 ? 14.132 13.403 -1.851 1.00 91.81 96 GLN A N 1
ATOM 787 C CA . GLN A 1 96 ? 15.391 13.420 -2.606 1.00 91.81 96 GLN A CA 1
ATOM 788 C C . GLN A 1 96 ? 15.839 12.023 -3.048 1.00 91.81 96 GLN A C 1
ATOM 790 O O . GLN A 1 96 ? 16.833 11.892 -3.754 1.00 91.81 96 GLN A O 1
ATOM 795 N N . SER A 1 97 ? 15.132 10.975 -2.624 1.00 96.12 97 SER A N 1
ATOM 796 C CA . SER A 1 97 ? 15.555 9.589 -2.791 1.00 96.12 97 SER A CA 1
ATOM 797 C C . SER A 1 97 ? 14.686 8.886 -3.829 1.00 96.12 97 SER A C 1
ATOM 799 O O . SER A 1 97 ? 13.561 8.482 -3.539 1.00 96.12 97 SER A O 1
ATOM 801 N N . TYR A 1 98 ? 15.189 8.771 -5.056 1.00 97.56 98 TYR A N 1
ATOM 802 C CA . TYR A 1 98 ? 14.424 8.230 -6.178 1.00 97.56 98 TYR A CA 1
ATOM 803 C C . TYR A 1 98 ? 15.312 7.632 -7.269 1.00 97.56 98 TYR A C 1
ATOM 805 O O . TYR A 1 98 ? 16.526 7.833 -7.313 1.00 97.56 98 TYR A O 1
ATOM 813 N N . ILE A 1 99 ? 14.683 6.903 -8.183 1.00 98.31 99 ILE A N 1
ATOM 814 C CA . ILE A 1 99 ? 15.310 6.314 -9.364 1.00 98.31 99 ILE A CA 1
ATOM 815 C C . ILE A 1 99 ? 14.589 6.851 -10.603 1.00 98.31 99 ILE A C 1
ATOM 817 O O . ILE A 1 99 ? 13.359 6.863 -10.633 1.00 98.31 99 ILE A O 1
ATOM 821 N N . GLN A 1 100 ? 15.336 7.266 -11.626 1.00 98.00 100 GLN A N 1
ATOM 822 C CA . GLN A 1 100 ? 14.795 7.605 -12.944 1.00 98.00 100 GLN A CA 1
ATOM 823 C C . GLN A 1 100 ? 15.212 6.560 -13.967 1.00 98.00 100 GLN A C 1
ATOM 825 O O . GLN A 1 100 ? 16.400 6.277 -14.138 1.00 98.00 100 GLN A O 1
ATOM 830 N N . CYS A 1 101 ? 14.229 6.018 -14.677 1.00 98.25 101 CYS A N 1
ATOM 831 C CA . CYS A 1 101 ? 14.421 4.973 -15.673 1.00 98.25 101 CYS A CA 1
ATOM 832 C C . CYS A 1 101 ? 13.888 5.431 -17.040 1.00 98.25 101 CYS A C 1
ATOM 834 O O . CYS A 1 101 ? 12.844 6.096 -17.085 1.00 98.25 101 CYS A O 1
ATOM 836 N N . PRO A 1 102 ? 14.550 5.080 -18.159 1.00 97.94 102 PRO A N 1
ATOM 837 C CA . PRO A 1 102 ? 14.033 5.360 -19.494 1.00 97.94 102 PRO A CA 1
ATOM 838 C C . PRO A 1 102 ? 12.633 4.775 -19.687 1.00 97.94 102 PRO A C 1
ATOM 840 O O . PRO A 1 102 ? 12.376 3.604 -19.399 1.00 97.94 102 PRO A O 1
ATOM 843 N N . ASN A 1 103 ? 11.711 5.587 -20.197 1.00 96.75 103 ASN A N 1
ATOM 844 C CA . ASN A 1 103 ? 10.320 5.189 -20.333 1.00 96.75 103 ASN A CA 1
ATOM 845 C C . ASN A 1 103 ? 10.023 4.527 -21.681 1.00 96.75 103 ASN A C 1
ATOM 847 O O . ASN A 1 103 ? 9.717 5.189 -22.672 1.00 96.75 103 ASN A O 1
ATOM 851 N N . ASN A 1 104 ? 10.036 3.196 -21.677 1.00 94.38 104 ASN A N 1
ATOM 852 C CA . ASN A 1 104 ? 9.616 2.366 -22.808 1.00 94.38 104 ASN A CA 1
ATOM 853 C C . ASN A 1 104 ? 8.150 1.890 -22.700 1.00 94.38 104 ASN A C 1
ATOM 855 O O . ASN A 1 104 ? 7.696 1.068 -23.505 1.00 94.38 104 ASN A O 1
ATOM 859 N N . ILE A 1 105 ? 7.404 2.389 -21.708 1.00 96.19 105 ILE A N 1
ATOM 860 C CA . ILE A 1 105 ? 6.055 1.927 -21.376 1.00 96.19 105 ILE A CA 1
ATOM 861 C C . ILE A 1 105 ? 5.050 2.471 -22.390 1.00 96.19 105 ILE A C 1
ATOM 863 O O . ILE A 1 105 ? 4.999 3.662 -22.699 1.00 96.19 105 ILE A O 1
ATOM 867 N N . GLN A 1 106 ? 4.203 1.583 -22.908 1.00 95.56 106 GLN A N 1
ATOM 868 C CA . GLN A 1 106 ? 3.173 1.919 -23.886 1.00 95.56 106 GLN A CA 1
ATOM 869 C C . GLN A 1 106 ? 1.788 1.648 -23.296 1.00 95.56 106 GLN A C 1
ATOM 871 O O . GLN A 1 106 ? 1.145 0.659 -23.636 1.00 95.56 106 GLN A O 1
ATOM 876 N N . LEU A 1 107 ? 1.297 2.573 -22.462 1.00 94.94 107 LEU A N 1
ATOM 877 C CA . LEU A 1 107 ? 0.041 2.431 -21.701 1.00 94.94 107 LEU A CA 1
ATOM 878 C C . LEU A 1 107 ? -1.197 2.121 -22.563 1.00 94.94 107 LEU A C 1
ATOM 880 O O . LEU A 1 107 ? -2.175 1.571 -22.083 1.00 94.94 107 LEU A O 1
ATOM 884 N N . ASN A 1 108 ? -1.183 2.474 -23.850 1.00 96.12 108 ASN A N 1
ATOM 885 C CA . ASN A 1 108 ? -2.298 2.231 -24.773 1.00 96.12 108 ASN A CA 1
ATOM 886 C C . ASN A 1 108 ? -2.113 0.987 -25.670 1.00 96.12 108 ASN A C 1
ATOM 888 O O . ASN A 1 108 ? -2.815 0.843 -26.680 1.00 96.12 108 ASN A O 1
ATOM 892 N N . LYS A 1 109 ? -1.159 0.115 -25.328 1.00 97.44 109 LYS A N 1
ATOM 893 C CA . LYS A 1 109 ? -0.946 -1.221 -25.900 1.00 97.44 109 LYS A CA 1
ATOM 894 C C . LYS A 1 109 ? -1.152 -2.292 -24.826 1.00 97.44 109 LYS A C 1
ATOM 896 O O . LYS A 1 109 ? -1.499 -1.986 -23.694 1.00 97.44 109 LYS A O 1
ATOM 901 N N . ASN A 1 110 ? -0.971 -3.544 -25.226 1.00 98.50 110 ASN A N 1
ATOM 902 C CA . ASN A 1 110 ? -0.807 -4.650 -24.298 1.00 98.50 110 ASN A CA 1
ATOM 903 C C . ASN A 1 110 ? 0.402 -4.389 -23.399 1.00 98.50 110 ASN A C 1
ATOM 905 O O . ASN A 1 110 ? 1.448 -3.983 -23.909 1.00 98.50 110 ASN A O 1
ATOM 909 N N . PHE A 1 111 ? 0.256 -4.609 -22.095 1.00 98.56 111 PHE A N 1
ATOM 910 C CA . PHE A 1 111 ? 1.384 -4.491 -21.182 1.00 98.56 111 PHE A CA 1
ATOM 911 C C . PHE A 1 111 ? 1.223 -5.300 -19.899 1.00 98.56 111 PHE A C 1
ATOM 913 O O . PHE A 1 111 ? 0.104 -5.581 -19.468 1.00 98.56 111 PHE A O 1
ATOM 920 N N . THR A 1 112 ? 2.358 -5.554 -19.251 1.00 98.88 112 THR A N 1
ATOM 921 C CA . THR A 1 112 ? 2.431 -5.837 -17.819 1.00 98.88 112 THR A CA 1
ATOM 922 C C . THR A 1 112 ? 3.474 -4.936 -17.164 1.00 98.88 112 THR A C 1
ATOM 924 O O . THR A 1 112 ? 4.574 -4.798 -17.691 1.00 98.88 112 THR A O 1
ATOM 927 N N . ILE A 1 113 ? 3.144 -4.338 -16.018 1.00 98.75 113 ILE A N 1
ATOM 928 C CA . ILE A 1 113 ? 4.079 -3.633 -15.128 1.00 98.75 113 ILE A CA 1
ATOM 929 C C . ILE A 1 113 ? 4.155 -4.422 -13.821 1.00 98.75 113 ILE A C 1
ATOM 931 O O . ILE A 1 113 ? 3.118 -4.725 -13.236 1.00 98.75 113 ILE A O 1
ATOM 935 N N . HIS A 1 114 ? 5.358 -4.737 -13.359 1.00 98.44 114 HIS A N 1
ATOM 936 C CA . HIS A 1 114 ? 5.608 -5.427 -12.097 1.00 98.44 114 HIS A CA 1
ATOM 937 C C . HIS A 1 114 ? 6.569 -4.621 -11.229 1.00 98.44 114 HIS A C 1
ATOM 939 O O . HIS A 1 114 ? 7.534 -4.046 -11.737 1.00 98.44 114 HIS A O 1
ATOM 945 N N . MET A 1 115 ? 6.301 -4.598 -9.927 1.00 96.94 115 MET A N 1
ATOM 946 C CA . MET A 1 115 ? 7.129 -3.926 -8.937 1.00 96.94 115 MET A CA 1
ATOM 947 C C . MET A 1 115 ? 7.090 -4.685 -7.608 1.00 96.94 115 MET A C 1
ATOM 949 O O . MET A 1 115 ? 6.005 -4.954 -7.082 1.00 96.94 115 MET A O 1
ATOM 953 N N . SER A 1 116 ? 8.263 -4.912 -7.022 1.00 95.12 116 SER A N 1
ATOM 954 C CA . SER A 1 116 ? 8.413 -5.497 -5.686 1.00 95.12 116 SER A CA 1
ATOM 955 C C . SER A 1 116 ? 8.938 -4.461 -4.698 1.00 95.12 116 SER A C 1
ATOM 957 O O . SER A 1 116 ? 9.976 -3.830 -4.927 1.00 95.12 116 SER A O 1
ATOM 959 N N . PHE A 1 117 ? 8.233 -4.265 -3.583 1.00 95.50 117 PHE A N 1
ATOM 960 C CA . PHE A 1 117 ? 8.573 -3.235 -2.600 1.00 95.50 117 PHE A CA 1
ATOM 961 C C . PHE A 1 117 ? 8.008 -3.531 -1.205 1.00 95.50 117 PHE A C 1
ATOM 963 O O . PHE A 1 117 ? 7.077 -4.314 -1.040 1.00 95.50 117 PHE A O 1
ATOM 970 N N . LYS A 1 118 ? 8.565 -2.876 -0.183 1.00 93.94 118 LYS A N 1
ATOM 971 C CA . LYS A 1 118 ? 8.067 -2.847 1.200 1.00 93.94 118 LYS A CA 1
ATOM 972 C C . LYS A 1 118 ? 7.981 -1.385 1.643 1.00 93.94 118 LYS A C 1
ATOM 974 O O . LYS A 1 118 ? 9.039 -0.794 1.861 1.00 93.94 118 LYS A O 1
ATOM 979 N N . PRO A 1 119 ? 6.783 -0.793 1.779 1.00 94.94 119 PRO A N 1
ATOM 980 C CA . PRO A 1 119 ? 6.647 0.525 2.387 1.00 94.94 119 PRO A CA 1
ATOM 981 C C . PRO A 1 119 ? 7.105 0.492 3.847 1.00 94.94 119 PRO A C 1
ATOM 983 O O . PRO A 1 119 ? 6.971 -0.531 4.526 1.00 94.94 119 PRO A O 1
ATOM 986 N N . ASP A 1 120 ? 7.627 1.615 4.326 1.00 92.62 120 ASP A N 1
ATOM 987 C CA . ASP A 1 120 ? 7.789 1.845 5.757 1.00 92.62 120 ASP A CA 1
ATOM 988 C C . ASP A 1 120 ? 6.424 2.037 6.437 1.00 92.62 120 ASP A C 1
ATOM 990 O O . ASP A 1 120 ? 5.365 2.081 5.804 1.00 92.62 120 ASP A O 1
ATOM 994 N N . GLU A 1 121 ? 6.452 2.156 7.761 1.00 89.31 121 GLU A N 1
ATOM 995 C CA . GLU A 1 121 ? 5.273 2.551 8.516 1.00 89.31 121 GLU A CA 1
ATOM 996 C C . GLU A 1 121 ? 4.772 3.939 8.096 1.00 89.31 121 GLU A C 1
ATOM 998 O O . GLU A 1 121 ? 5.553 4.842 7.793 1.00 89.31 121 GLU A O 1
ATOM 1003 N N . ILE A 1 122 ? 3.446 4.093 8.083 1.00 91.44 122 ILE A N 1
ATOM 1004 C CA . ILE A 1 122 ? 2.778 5.342 7.701 1.00 91.44 122 ILE A CA 1
ATOM 1005 C C . ILE A 1 122 ? 3.160 6.436 8.697 1.00 91.44 122 ILE A C 1
ATOM 1007 O O . ILE A 1 122 ? 2.989 6.274 9.906 1.00 91.44 122 ILE A O 1
ATOM 1011 N N . ILE A 1 123 ? 3.610 7.566 8.159 1.00 89.38 123 ILE A N 1
ATOM 1012 C CA . ILE A 1 123 ? 3.860 8.807 8.893 1.00 89.38 123 ILE A CA 1
ATOM 1013 C C . ILE A 1 123 ? 2.992 9.877 8.235 1.00 89.38 123 ILE A C 1
ATOM 1015 O O . ILE A 1 123 ? 3.354 10.359 7.156 1.00 89.38 123 ILE A O 1
ATOM 1019 N N . PRO A 1 124 ? 1.824 10.203 8.817 1.00 88.62 124 PRO A N 1
ATOM 1020 C CA . PRO A 1 124 ? 0.911 11.150 8.203 1.00 88.62 124 PRO A CA 1
ATOM 1021 C C . PRO A 1 124 ? 1.427 12.584 8.227 1.00 88.62 124 PRO A C 1
ATOM 1023 O O . PRO A 1 124 ? 1.867 13.091 9.262 1.00 88.62 124 PRO A O 1
ATOM 1026 N N . GLU A 1 125 ? 1.278 13.284 7.108 1.00 87.00 125 GLU A N 1
ATOM 1027 C CA . GLU A 1 125 ? 1.581 14.704 7.017 1.00 87.00 125 GLU A CA 1
ATOM 1028 C C . GLU A 1 125 ? 0.381 15.558 7.437 1.00 87.00 125 GLU A C 1
ATOM 1030 O O . GLU A 1 125 ? -0.710 15.492 6.862 1.00 87.00 125 GLU A O 1
ATOM 1035 N N . PHE A 1 126 ? 0.604 16.437 8.416 1.00 85.69 126 PHE A N 1
ATOM 1036 C CA . PHE A 1 126 ? -0.451 17.255 9.019 1.00 85.69 126 PHE A CA 1
ATOM 1037 C C . PHE A 1 126 ? -1.176 18.175 8.024 1.00 85.69 126 PHE A C 1
ATOM 1039 O O . PHE A 1 126 ? -2.367 18.444 8.166 1.00 85.69 126 PHE A O 1
ATOM 1046 N N . LYS A 1 127 ? -0.460 18.678 7.011 1.00 85.94 127 LYS A N 1
ATOM 1047 C CA . LYS A 1 127 ? -1.009 19.625 6.029 1.00 85.94 127 LYS A CA 1
ATOM 1048 C C . LYS A 1 127 ? -1.799 18.946 4.907 1.00 85.94 127 LYS A C 1
ATOM 1050 O O . LYS A 1 127 ? -2.516 19.641 4.189 1.00 85.94 127 LYS A O 1
ATOM 1055 N N . LYS A 1 128 ? -1.679 17.624 4.747 1.00 86.25 128 LYS A N 1
ATOM 1056 C CA . LYS A 1 128 ? -2.326 16.877 3.665 1.00 86.25 128 LYS A CA 1
ATOM 1057 C C . LYS A 1 128 ? -3.657 16.280 4.114 1.00 86.25 128 LYS A C 1
ATOM 1059 O O . LYS A 1 128 ? -3.826 15.882 5.267 1.00 86.25 128 LYS A O 1
ATOM 1064 N N . MET A 1 129 ? -4.601 16.189 3.177 1.00 84.31 129 MET A N 1
ATOM 1065 C CA . MET A 1 129 ? -5.899 15.533 3.399 1.00 84.31 129 MET A CA 1
ATOM 1066 C C . MET A 1 129 ? -5.774 14.003 3.476 1.00 84.31 129 MET A C 1
ATOM 1068 O O . MET A 1 129 ? -6.601 13.350 4.110 1.00 84.31 129 MET A O 1
ATOM 1072 N N . PHE A 1 130 ? -4.741 13.446 2.847 1.00 88.44 130 PHE A N 1
ATOM 1073 C CA . PHE A 1 130 ? -4.320 12.049 2.904 1.00 88.44 130 PHE A CA 1
ATOM 1074 C C . PHE A 1 130 ? -2.857 11.960 2.448 1.00 88.44 130 PHE A C 1
ATOM 1076 O O . PHE A 1 130 ? -2.350 12.913 1.856 1.00 88.44 130 PHE A O 1
ATOM 1083 N N . ASP A 1 131 ? -2.194 10.832 2.702 1.00 90.81 131 ASP A N 1
ATOM 1084 C CA . ASP A 1 131 ? -0.818 10.606 2.252 1.00 90.81 131 ASP A CA 1
ATOM 1085 C C . ASP A 1 131 ? -0.791 9.531 1.176 1.00 90.81 131 ASP A C 1
ATOM 1087 O O . ASP A 1 131 ? -1.491 8.515 1.262 1.00 90.81 131 ASP A O 1
ATOM 1091 N N . GLU A 1 132 ? 0.056 9.758 0.184 1.00 92.62 132 GLU A N 1
ATOM 1092 C CA . GLU A 1 132 ? 0.342 8.816 -0.879 1.00 92.62 132 GLU A CA 1
ATOM 1093 C C . GLU A 1 132 ? 1.852 8.660 -1.014 1.00 92.62 132 GLU A C 1
ATOM 1095 O O . GLU A 1 132 ? 2.574 9.626 -1.254 1.00 92.62 132 GLU A O 1
ATOM 1100 N N . TYR A 1 133 ? 2.310 7.425 -0.854 1.00 94.88 133 TYR A N 1
ATOM 1101 C CA . TYR A 1 133 ? 3.706 7.030 -0.926 1.00 94.88 133 TYR A CA 1
ATOM 1102 C C . TYR A 1 133 ? 3.933 6.364 -2.285 1.00 94.88 133 TYR A C 1
ATOM 1104 O O . TYR A 1 133 ? 3.642 5.177 -2.473 1.00 94.88 133 TYR A O 1
ATOM 1112 N N . CYS A 1 134 ? 4.380 7.155 -3.259 1.00 95.31 134 CYS A N 1
ATOM 1113 C CA . CYS A 1 134 ? 4.442 6.762 -4.661 1.00 95.31 134 CYS A CA 1
ATOM 1114 C C . CYS A 1 134 ? 5.673 5.903 -4.970 1.00 95.31 134 CYS A C 1
ATOM 1116 O O . CYS A 1 134 ? 6.799 6.393 -5.016 1.00 95.31 134 CYS A O 1
ATOM 1118 N N . VAL A 1 135 ? 5.456 4.618 -5.248 1.00 97.62 135 VAL A N 1
ATOM 1119 C CA . VAL A 1 135 ? 6.533 3.658 -5.522 1.00 97.62 135 VAL A CA 1
ATOM 1120 C C . VAL A 1 135 ? 6.980 3.727 -6.971 1.00 97.62 135 VAL A C 1
ATOM 1122 O O . VAL A 1 135 ? 8.173 3.707 -7.228 1.00 97.62 135 VAL A O 1
ATOM 1125 N N . PHE A 1 136 ? 6.044 3.827 -7.909 1.00 97.94 136 PHE A N 1
ATOM 1126 C CA . PHE A 1 136 ? 6.292 3.973 -9.344 1.00 97.94 136 PHE A CA 1
ATOM 1127 C C . PHE A 1 136 ? 5.381 5.075 -9.876 1.00 97.94 136 PHE A C 1
ATOM 1129 O O . PHE A 1 136 ? 4.213 5.092 -9.499 1.00 97.94 136 PHE A O 1
ATOM 1136 N N . SER A 1 137 ? 5.883 5.936 -10.763 1.00 96.81 137 SER A N 1
ATOM 1137 C CA . SER A 1 137 ? 5.105 6.996 -11.413 1.00 96.81 137 SER A CA 1
ATOM 1138 C C . SER A 1 137 ? 5.573 7.275 -12.836 1.00 96.81 137 SER A C 1
ATOM 1140 O O . SER A 1 137 ? 6.769 7.430 -13.094 1.00 96.81 137 SER A O 1
ATOM 1142 N N . ILE A 1 138 ? 4.619 7.452 -13.749 1.00 95.69 138 ILE A N 1
ATOM 1143 C CA . ILE A 1 138 ? 4.824 8.227 -14.979 1.00 95.69 138 ILE A CA 1
ATOM 1144 C C . ILE A 1 138 ? 4.235 9.620 -14.749 1.00 95.69 138 ILE A C 1
ATOM 1146 O O . ILE A 1 138 ? 3.017 9.778 -14.654 1.00 95.69 138 ILE A O 1
ATOM 1150 N N . GLU A 1 139 ? 5.101 10.629 -14.672 1.00 91.38 139 GLU A N 1
ATOM 1151 C CA . GLU A 1 139 ? 4.726 11.980 -14.250 1.00 91.38 139 GLU A CA 1
ATOM 1152 C C . GLU A 1 139 ? 3.810 12.733 -15.243 1.00 91.38 139 GLU A C 1
ATOM 1154 O O . GLU A 1 139 ? 3.768 12.479 -16.453 1.00 91.38 139 GLU A O 1
ATOM 1159 N N . GLY A 1 140 ? 3.108 13.742 -14.721 1.00 87.38 140 GLY A N 1
ATOM 1160 C CA . GLY A 1 140 ? 2.308 14.721 -15.468 1.00 87.38 140 GLY A CA 1
ATOM 1161 C C . GLY A 1 140 ? 0.803 14.514 -15.302 1.00 87.38 140 GLY A C 1
ATOM 1162 O O . GLY A 1 140 ? 0.084 15.474 -15.052 1.00 87.38 140 GLY A O 1
ATOM 1163 N N . TRP A 1 141 ? 0.353 13.266 -15.396 1.00 86.75 141 TRP A N 1
ATOM 1164 C CA . TRP A 1 141 ? -0.972 12.793 -14.990 1.00 86.75 141 TRP A CA 1
ATOM 1165 C C . TRP A 1 141 ? -0.766 11.412 -14.382 1.00 86.75 141 TRP A C 1
ATOM 1167 O O . TRP A 1 141 ? -1.032 10.391 -15.017 1.00 86.75 141 TRP A O 1
ATOM 1177 N N . ASP A 1 142 ? -0.150 11.448 -13.203 1.00 86.44 142 ASP A N 1
ATOM 1178 C CA . ASP A 1 142 ? 0.447 10.342 -12.460 1.00 86.44 142 ASP A CA 1
ATOM 1179 C C . ASP A 1 142 ? -0.257 9.001 -12.724 1.00 86.44 142 ASP A C 1
ATOM 1181 O O . ASP A 1 142 ? -1.393 8.771 -12.309 1.00 86.44 142 ASP A O 1
ATOM 1185 N N . THR A 1 143 ? 0.418 8.126 -13.475 1.00 94.62 143 THR A N 1
ATOM 1186 C CA . THR A 1 143 ? 0.069 6.701 -13.538 1.00 94.62 143 THR A CA 1
ATOM 1187 C C . THR A 1 143 ? 0.977 5.976 -12.568 1.00 94.62 143 THR A C 1
ATOM 1189 O O . THR A 1 143 ? 2.184 5.900 -12.808 1.00 94.62 143 THR A O 1
ATOM 1192 N N . THR A 1 144 ? 0.400 5.473 -11.482 1.00 96.00 144 THR A N 1
ATOM 1193 C CA . THR A 1 144 ? 1.149 5.253 -10.249 1.00 96.00 144 THR A CA 1
ATOM 1194 C C . THR A 1 144 ? 0.825 3.929 -9.582 1.00 96.00 144 THR A C 1
ATOM 1196 O O . THR A 1 144 ? -0.339 3.560 -9.451 1.00 96.00 144 THR A O 1
ATOM 1199 N N . ILE A 1 145 ? 1.862 3.251 -9.083 1.00 98.38 145 ILE A N 1
ATOM 1200 C CA . ILE A 1 145 ? 1.734 2.231 -8.034 1.00 98.38 145 ILE A CA 1
ATOM 1201 C C . ILE A 1 145 ? 2.148 2.887 -6.719 1.00 98.38 145 ILE A C 1
ATOM 1203 O O . ILE A 1 145 ? 3.239 3.451 -6.625 1.00 98.38 145 ILE A O 1
ATOM 1207 N N . ALA A 1 146 ? 1.293 2.818 -5.704 1.00 97.06 146 ALA A N 1
ATOM 1208 C CA . ALA A 1 146 ? 1.528 3.475 -4.423 1.00 97.06 146 ALA A CA 1
ATOM 1209 C C . ALA A 1 146 ? 1.024 2.651 -3.238 1.00 97.06 146 ALA A C 1
ATOM 1211 O O . ALA A 1 146 ? 0.222 1.727 -3.382 1.00 97.06 146 ALA A O 1
ATOM 1212 N N . TYR A 1 147 ? 1.470 3.051 -2.054 1.00 96.88 147 TYR A N 1
ATOM 1213 C CA . TYR A 1 147 ? 0.824 2.736 -0.787 1.00 96.88 147 TYR A CA 1
ATOM 1214 C C . TYR A 1 147 ? 0.255 4.031 -0.197 1.00 96.88 147 TYR A C 1
ATOM 1216 O O . TYR A 1 147 ? 0.826 5.097 -0.416 1.00 96.88 147 TYR A O 1
ATOM 1224 N N . ASN A 1 148 ? -0.869 3.987 0.513 1.00 94.31 148 ASN A N 1
ATOM 1225 C CA . ASN A 1 148 ? -1.514 5.201 1.028 1.00 94.31 148 ASN A CA 1
ATOM 1226 C C . ASN A 1 148 ? -1.781 5.148 2.536 1.00 94.31 148 ASN A C 1
ATOM 1228 O O . ASN A 1 148 ? -1.701 4.093 3.171 1.00 94.31 148 ASN A O 1
ATOM 1232 N N . SER A 1 149 ? -2.146 6.296 3.112 1.00 92.62 149 SER A N 1
ATOM 1233 C CA . SER A 1 149 ? -2.451 6.408 4.544 1.00 92.62 149 SER A CA 1
ATOM 1234 C C . SER A 1 149 ? -3.671 5.591 4.997 1.00 92.62 149 SER A C 1
ATOM 1236 O O . SER A 1 149 ? -3.917 5.475 6.193 1.00 92.62 149 SER A O 1
ATOM 1238 N N . PHE A 1 150 ? -4.422 4.978 4.077 1.00 91.31 150 PHE A N 1
ATOM 1239 C CA . PHE A 1 150 ? -5.559 4.097 4.372 1.00 91.31 150 PHE A CA 1
ATOM 1240 C C . PHE A 1 150 ? -5.164 2.614 4.491 1.00 91.31 150 PHE A C 1
ATOM 1242 O O . PHE A 1 150 ? -6.041 1.754 4.547 1.00 91.31 150 PHE A O 1
ATOM 1249 N N . ASN A 1 151 ? -3.862 2.314 4.526 1.00 92.31 151 ASN A N 1
ATOM 1250 C CA . ASN A 1 151 ? -3.283 0.968 4.487 1.00 92.31 151 ASN A CA 1
ATOM 1251 C C . ASN A 1 151 ? -3.685 0.163 3.253 1.00 92.31 151 ASN A C 1
ATOM 1253 O O . ASN A 1 151 ? -4.074 -1.002 3.347 1.00 92.31 151 ASN A O 1
ATOM 1257 N N . ARG A 1 152 ? -3.635 0.797 2.080 1.00 94.88 152 ARG A N 1
ATOM 1258 C CA . ARG A 1 152 ? -3.942 0.125 0.819 1.00 94.88 152 ARG A CA 1
ATOM 1259 C C . ARG A 1 152 ? -2.811 0.294 -0.172 1.00 94.88 152 ARG A C 1
ATOM 1261 O O . ARG A 1 152 ? -2.299 1.396 -0.373 1.00 94.88 152 ARG A O 1
ATOM 1268 N N . TYR A 1 153 ? -2.486 -0.809 -0.831 1.00 96.75 153 TYR A N 1
ATOM 1269 C CA . TYR A 1 153 ? -1.726 -0.806 -2.069 1.00 96.75 153 TYR A CA 1
ATOM 1270 C C . TYR A 1 153 ? -2.669 -0.371 -3.186 1.00 96.75 153 TYR A C 1
ATOM 1272 O O . TYR A 1 153 ? -3.830 -0.782 -3.221 1.00 96.75 153 TYR A O 1
ATOM 1280 N N . LYS A 1 154 ? -2.196 0.482 -4.087 1.00 96.00 154 LYS A N 1
ATOM 1281 C CA . LYS A 1 154 ? -3.023 1.095 -5.123 1.00 96.00 154 LYS A CA 1
ATOM 1282 C C . LYS A 1 154 ? -2.311 1.090 -6.464 1.00 96.00 154 LYS A C 1
ATOM 1284 O O . LYS A 1 154 ? -1.109 1.337 -6.523 1.00 96.00 154 LYS A O 1
ATOM 1289 N N . PHE A 1 155 ? -3.087 0.899 -7.524 1.00 97.69 155 PHE A N 1
ATOM 1290 C CA . PHE A 1 155 ? -2.758 1.378 -8.858 1.00 97.69 155 PHE A CA 1
ATOM 1291 C C . PHE A 1 155 ? -3.717 2.505 -9.248 1.00 97.69 155 PHE A C 1
ATOM 1293 O O . PHE A 1 155 ? -4.932 2.319 -9.198 1.00 97.69 155 PHE A O 1
ATOM 1300 N N . GLU A 1 156 ? -3.181 3.665 -9.615 1.00 96.19 156 GLU A N 1
ATOM 1301 C CA . GLU A 1 156 ? -3.929 4.835 -10.079 1.00 96.19 156 GLU A CA 1
ATOM 1302 C C . GLU A 1 156 ? -3.549 5.167 -11.523 1.00 96.19 156 GLU A C 1
ATOM 1304 O O . GLU A 1 156 ? -2.383 5.079 -11.905 1.00 96.19 156 GLU A O 1
ATOM 1309 N N . TYR A 1 157 ? -4.533 5.556 -12.330 1.00 96.19 157 TYR A N 1
ATOM 1310 C CA . TYR A 1 157 ? -4.304 6.050 -13.682 1.00 96.19 157 TYR A CA 1
ATOM 1311 C C . TYR A 1 157 ? -5.384 7.044 -14.105 1.00 96.19 157 TYR A C 1
ATOM 1313 O O . TYR A 1 157 ? -6.510 7.038 -13.605 1.00 96.19 157 TYR A O 1
ATOM 1321 N N . TRP A 1 158 ? -5.060 7.855 -15.108 1.00 96.69 158 TRP A N 1
ATOM 1322 C CA . TRP A 1 158 ? -5.988 8.815 -15.697 1.00 96.69 158 TRP A CA 1
ATOM 1323 C C . TRP A 1 158 ? -6.426 8.375 -17.087 1.00 96.69 158 TRP A C 1
ATOM 1325 O O . TRP A 1 158 ? -5.644 7.821 -17.862 1.00 96.69 158 TRP A O 1
ATOM 1335 N N . ASP A 1 159 ? -7.686 8.634 -17.428 1.00 96.00 159 ASP A N 1
ATOM 1336 C CA . ASP A 1 159 ? -8.178 8.445 -18.791 1.00 96.00 159 ASP A CA 1
ATOM 1337 C C . ASP A 1 159 ? -8.092 9.726 -19.633 1.00 96.00 159 ASP A C 1
ATOM 1339 O O . ASP A 1 159 ? -7.964 10.835 -19.117 1.00 96.00 159 ASP A O 1
ATOM 1343 N N . ILE A 1 160 ? -8.200 9.599 -20.960 1.00 96.25 160 ILE A N 1
ATOM 1344 C CA . ILE A 1 160 ? -8.186 10.754 -21.883 1.00 96.25 160 ILE A CA 1
ATOM 1345 C C . ILE A 1 160 ? -9.311 11.778 -21.635 1.00 96.25 160 ILE A C 1
ATOM 1347 O O . ILE A 1 160 ? -9.265 12.885 -22.163 1.00 96.25 160 ILE A O 1
ATOM 1351 N N . GLY A 1 161 ? -10.334 11.416 -20.857 1.00 96.00 161 GLY A N 1
ATOM 1352 C CA . GLY A 1 161 ? -11.378 12.322 -20.388 1.00 96.00 161 GLY A CA 1
ATOM 1353 C C . GLY A 1 161 ? -11.030 13.016 -19.071 1.00 96.00 161 GLY A C 1
ATOM 1354 O O . GLY A 1 161 ? -11.921 13.636 -18.497 1.00 96.00 161 GLY A O 1
ATOM 1355 N N . LYS A 1 162 ? -9.782 12.897 -18.596 1.00 94.81 162 LYS A N 1
ATOM 1356 C CA . LYS A 1 162 ? -9.274 13.444 -17.333 1.00 94.81 162 LYS A CA 1
ATOM 1357 C C . LYS A 1 162 ? -10.058 12.958 -16.115 1.00 94.81 162 LYS A C 1
ATOM 1359 O O . LYS A 1 162 ? -10.308 13.725 -15.193 1.00 94.81 162 LYS A O 1
ATOM 1364 N N . ASN A 1 163 ? -10.456 11.689 -16.119 1.00 94.88 163 ASN A N 1
ATOM 1365 C CA . ASN A 1 163 ? -11.027 11.041 -14.938 1.00 94.88 163 ASN A CA 1
ATOM 1366 C C . ASN A 1 163 ? -9.944 10.179 -14.299 1.00 94.88 163 ASN A C 1
ATOM 1368 O O . ASN A 1 163 ? -9.277 9.420 -15.010 1.00 94.88 163 ASN A O 1
ATOM 1372 N N . CYS A 1 164 ? -9.781 10.323 -12.988 1.00 93.75 164 CYS A N 1
ATOM 1373 C CA . CYS A 1 164 ? -8.898 9.490 -12.189 1.00 93.75 164 CYS A CA 1
ATOM 1374 C C . CYS A 1 164 ? -9.598 8.170 -11.864 1.00 93.75 164 CYS A C 1
ATOM 1376 O O . CYS A 1 164 ? -10.771 8.159 -11.489 1.00 93.75 164 CYS A O 1
ATOM 1378 N N . HIS A 1 165 ? -8.878 7.065 -12.015 1.00 95.31 165 HIS A N 1
ATOM 1379 C CA . HIS A 1 165 ? -9.344 5.719 -11.711 1.00 95.31 165 HIS A CA 1
ATOM 1380 C C . HIS A 1 165 ? -8.339 5.046 -10.790 1.00 95.31 165 HIS A C 1
ATOM 1382 O O . HIS A 1 165 ? -7.133 5.207 -10.965 1.00 95.31 165 HIS A O 1
ATOM 1388 N N . GLN A 1 166 ? -8.831 4.240 -9.854 1.00 95.19 166 GLN A N 1
ATOM 1389 C CA . GLN A 1 166 ? -7.980 3.510 -8.924 1.00 95.19 166 GLN A CA 1
ATOM 1390 C C . GLN A 1 166 ? -8.461 2.080 -8.717 1.00 95.19 166 GLN A C 1
ATOM 1392 O O . GLN A 1 166 ? -9.660 1.839 -8.605 1.00 95.19 166 GLN A O 1
ATOM 1397 N N . ILE A 1 167 ? -7.511 1.156 -8.620 1.00 96.25 167 ILE A N 1
ATOM 1398 C CA . ILE A 1 167 ? -7.722 -0.188 -8.088 1.00 96.25 167 ILE A CA 1
ATOM 1399 C C . ILE A 1 167 ? -6.947 -0.250 -6.775 1.00 96.25 167 ILE A C 1
ATOM 1401 O O . ILE A 1 167 ? -5.756 0.060 -6.752 1.00 96.25 167 ILE A O 1
ATOM 1405 N N . THR A 1 168 ? -7.614 -0.602 -5.679 1.00 95.19 168 THR A N 1
ATOM 1406 C CA . THR A 1 168 ? -7.006 -0.663 -4.345 1.00 95.19 168 THR A CA 1
ATOM 1407 C C . THR A 1 168 ? -7.096 -2.065 -3.763 1.00 95.19 168 THR A C 1
ATOM 1409 O O . THR A 1 168 ? -8.056 -2.798 -3.997 1.00 95.19 168 THR A O 1
ATOM 1412 N N . SER A 1 169 ? -6.087 -2.445 -2.984 1.00 94.44 169 SER A N 1
ATOM 1413 C CA . SER A 1 169 ? -6.136 -3.651 -2.167 1.00 94.44 169 SER A CA 1
ATOM 1414 C C . SER A 1 169 ? -7.153 -3.505 -1.037 1.00 94.44 169 SER A C 1
ATOM 1416 O O . SER A 1 169 ? -7.567 -2.402 -0.658 1.00 94.44 169 SER A O 1
ATOM 1418 N N . LYS A 1 170 ? -7.470 -4.641 -0.415 1.00 90.69 170 LYS A N 1
ATOM 1419 C CA . LYS A 1 170 ? -7.989 -4.680 0.955 1.00 90.69 170 LYS A CA 1
ATOM 1420 C C . LYS A 1 170 ? -7.018 -4.001 1.930 1.00 90.69 170 LYS A C 1
ATOM 1422 O O . LYS A 1 170 ? -5.860 -3.749 1.579 1.00 90.69 170 LYS A O 1
ATOM 1427 N N . TYR A 1 171 ? -7.498 -3.688 3.127 1.00 90.00 171 TYR A N 1
ATOM 1428 C CA . TYR A 1 171 ? -6.662 -3.170 4.202 1.00 90.00 171 TYR A CA 1
ATOM 1429 C C . TYR A 1 171 ? -5.504 -4.145 4.453 1.00 90.00 171 TYR A C 1
ATOM 1431 O O . TYR A 1 171 ? -5.715 -5.331 4.704 1.00 90.00 171 TYR A O 1
ATOM 1439 N N . SER A 1 172 ? -4.274 -3.655 4.359 1.00 88.12 172 SER A N 1
ATOM 1440 C CA . SER A 1 172 ? -3.063 -4.436 4.586 1.00 88.12 172 SER A CA 1
ATOM 1441 C C . SER A 1 172 ? -2.002 -3.530 5.167 1.00 88.12 172 SER A C 1
ATOM 1443 O O . SER A 1 172 ? -1.613 -2.557 4.528 1.00 88.12 172 SER A O 1
ATOM 1445 N N . TYR A 1 173 ? -1.476 -3.897 6.333 1.00 87.31 173 TYR A N 1
ATOM 1446 C CA . TYR A 1 173 ? -0.307 -3.232 6.896 1.00 87.31 173 TYR A CA 1
ATOM 1447 C C . TYR A 1 173 ? 0.880 -3.240 5.918 1.00 87.31 173 TYR A C 1
ATOM 1449 O O . TYR A 1 173 ? 0.955 -4.133 5.061 1.00 87.31 173 TYR A O 1
ATOM 1457 N N . PRO A 1 174 ? 1.830 -2.296 6.075 1.00 89.12 174 PRO A N 1
ATOM 1458 C CA . PRO A 1 174 ? 3.030 -2.251 5.256 1.00 89.12 174 PRO A CA 1
ATOM 1459 C C . PRO A 1 174 ? 3.812 -3.557 5.387 1.00 89.12 174 PRO A C 1
ATOM 1461 O O . PRO A 1 174 ? 4.311 -3.913 6.456 1.00 89.12 174 PRO A O 1
ATOM 1464 N N . LYS A 1 175 ? 3.917 -4.284 4.281 1.00 88.69 175 LYS A N 1
ATOM 1465 C CA . LYS A 1 175 ? 4.703 -5.511 4.156 1.00 88.69 175 LYS A CA 1
ATOM 1466 C C . LYS A 1 175 ? 5.411 -5.530 2.808 1.00 88.69 175 LYS A C 1
ATOM 1468 O O . LYS A 1 175 ? 5.087 -4.752 1.907 1.00 88.69 175 LYS A O 1
ATOM 1473 N N . PHE A 1 176 ? 6.397 -6.410 2.673 1.00 90.12 176 PHE A N 1
ATOM 1474 C CA . PHE A 1 176 ? 6.948 -6.681 1.352 1.00 90.12 176 PHE A CA 1
ATOM 1475 C C . PHE A 1 176 ? 5.860 -7.297 0.477 1.00 90.12 176 PHE A C 1
ATOM 1477 O O . PHE A 1 176 ? 5.121 -8.176 0.923 1.00 90.12 176 PHE A O 1
ATOM 1484 N N . THR A 1 177 ? 5.723 -6.792 -0.738 1.00 91.56 177 THR A N 1
ATOM 1485 C CA . THR A 1 177 ? 4.620 -7.126 -1.628 1.00 91.56 177 THR A CA 1
ATOM 1486 C C . THR A 1 177 ? 5.056 -6.975 -3.072 1.00 91.56 177 THR A C 1
ATOM 1488 O O . THR A 1 177 ? 5.831 -6.080 -3.411 1.00 91.56 177 THR A O 1
ATOM 1491 N N . ASN A 1 178 ? 4.508 -7.841 -3.916 1.00 94.69 178 ASN A N 1
ATOM 1492 C CA . ASN A 1 178 ? 4.658 -7.774 -5.360 1.00 94.69 178 ASN A CA 1
ATOM 1493 C C . ASN A 1 178 ? 3.351 -7.255 -5.955 1.00 94.69 178 ASN A C 1
ATOM 1495 O O . ASN A 1 178 ? 2.303 -7.881 -5.778 1.00 94.69 178 ASN A O 1
ATOM 1499 N N . ILE A 1 179 ? 3.403 -6.127 -6.659 1.00 98.38 179 ILE A N 1
ATOM 1500 C CA . ILE A 1 179 ? 2.259 -5.579 -7.389 1.00 98.38 179 ILE A CA 1
ATOM 1501 C C . ILE A 1 179 ? 2.483 -5.793 -8.877 1.00 98.38 179 ILE A C 1
ATOM 1503 O O . ILE A 1 179 ? 3.487 -5.350 -9.430 1.00 98.38 179 ILE A O 1
ATOM 1507 N N . THR A 1 180 ? 1.523 -6.453 -9.526 1.00 98.75 180 THR A N 1
ATOM 1508 C CA . THR A 1 180 ? 1.545 -6.682 -10.976 1.00 98.75 180 THR A CA 1
ATOM 1509 C C . THR A 1 180 ? 0.290 -6.111 -11.610 1.00 98.75 180 THR A C 1
ATOM 1511 O O . THR A 1 180 ? -0.821 -6.455 -11.212 1.00 98.75 180 THR A O 1
ATOM 1514 N N . ILE A 1 181 ? 0.460 -5.251 -12.609 1.00 98.81 181 ILE A N 1
ATOM 1515 C CA . ILE A 1 181 ? -0.618 -4.650 -13.390 1.00 98.81 181 ILE A CA 1
ATOM 1516 C C . ILE A 1 181 ? -0.568 -5.232 -14.790 1.00 98.81 181 ILE A C 1
ATOM 1518 O O . ILE A 1 181 ? 0.431 -5.048 -15.477 1.00 98.81 181 ILE A O 1
ATOM 1522 N N . THR A 1 182 ? -1.631 -5.897 -15.231 1.00 98.75 182 THR A N 1
ATOM 1523 C CA . THR A 1 182 ? -1.728 -6.453 -16.588 1.00 98.75 182 THR A CA 1
ATOM 1524 C C . THR A 1 182 ? -2.822 -5.733 -17.360 1.00 98.75 182 THR A C 1
ATOM 1526 O O . THR A 1 182 ? -3.936 -5.588 -16.852 1.00 98.75 182 THR A O 1
ATOM 1529 N N . HIS A 1 183 ? -2.552 -5.342 -18.600 1.00 98.62 183 HIS A N 1
ATOM 1530 C CA . HIS A 1 183 ? -3.540 -4.751 -19.489 1.00 98.62 183 HIS A CA 1
ATOM 1531 C C . HIS A 1 183 ? -3.612 -5.497 -20.820 1.00 98.62 183 HIS A C 1
ATOM 1533 O O . HIS A 1 183 ? -2.648 -5.527 -21.589 1.00 98.62 183 HIS A O 1
ATOM 1539 N N . ASP A 1 184 ? -4.792 -6.041 -21.118 1.00 98.19 184 ASP A N 1
ATOM 1540 C CA . ASP A 1 184 ? -5.155 -6.502 -22.453 1.00 98.19 184 ASP A CA 1
ATOM 1541 C C . ASP A 1 184 ? -5.915 -5.390 -23.190 1.00 98.19 184 ASP A C 1
ATOM 1543 O O . ASP A 1 184 ? -7.040 -5.019 -22.837 1.00 98.19 184 ASP A O 1
ATOM 1547 N N . ARG A 1 185 ? -5.306 -4.847 -24.247 1.00 96.56 185 ARG A N 1
ATOM 1548 C CA . ARG A 1 185 ? -5.895 -3.782 -25.067 1.00 96.56 185 ARG A CA 1
ATOM 1549 C C . ARG A 1 185 ? -7.127 -4.256 -25.833 1.00 96.56 185 ARG A C 1
ATOM 1551 O O . ARG A 1 185 ? -8.038 -3.456 -26.059 1.00 96.56 185 ARG A O 1
ATOM 1558 N N . ARG A 1 186 ? -7.122 -5.499 -26.321 1.00 95.38 186 ARG A N 1
ATOM 1559 C CA . ARG A 1 186 ? -8.193 -6.050 -27.159 1.00 95.38 186 ARG A CA 1
ATOM 1560 C C . ARG A 1 186 ? -9.459 -6.214 -26.329 1.00 95.38 186 ARG A C 1
ATOM 1562 O O . ARG A 1 186 ? -10.505 -5.717 -26.739 1.00 95.38 186 ARG A O 1
ATOM 1569 N N . GLU A 1 187 ? -9.324 -6.818 -25.155 1.00 96.19 187 GLU A N 1
ATOM 1570 C CA . GLU A 1 187 ? -10.429 -7.020 -24.211 1.00 96.19 187 GLU A CA 1
ATOM 1571 C C . GLU A 1 187 ? -10.708 -5.773 -23.358 1.00 96.19 187 GLU A C 1
ATOM 1573 O O . GLU A 1 187 ? -11.720 -5.687 -22.664 1.00 96.19 187 GLU A O 1
ATOM 1578 N N . ARG A 1 188 ? -9.831 -4.761 -23.441 1.00 97.06 188 ARG A N 1
ATOM 1579 C CA . ARG A 1 188 ? -9.884 -3.517 -22.653 1.00 97.06 188 ARG A CA 1
ATOM 1580 C C . ARG A 1 188 ? -9.885 -3.804 -21.153 1.00 97.06 188 ARG A C 1
ATOM 1582 O O . ARG A 1 188 ? -10.476 -3.057 -20.376 1.00 97.06 188 ARG A O 1
ATOM 1589 N N . HIS A 1 189 ? -9.235 -4.893 -20.769 1.00 97.88 189 HIS A N 1
ATOM 1590 C CA . HIS A 1 189 ? -9.244 -5.434 -19.422 1.00 97.88 189 HIS A CA 1
ATOM 1591 C C . HIS A 1 189 ? -7.944 -5.047 -18.729 1.00 97.88 189 HIS A C 1
ATOM 1593 O O . HIS A 1 189 ? -6.860 -5.198 -19.293 1.00 97.88 189 HIS A O 1
ATOM 1599 N N . LEU A 1 190 ? -8.062 -4.461 -17.544 1.00 98.62 190 LEU A N 1
ATOM 1600 C CA . LEU A 1 190 ? -6.956 -4.061 -16.685 1.00 98.62 190 LEU A CA 1
ATOM 1601 C C . LEU A 1 190 ? -7.111 -4.812 -15.369 1.00 98.62 190 LEU A C 1
ATOM 1603 O O . LEU A 1 190 ? -8.160 -4.701 -14.745 1.00 98.62 190 LEU A O 1
ATOM 1607 N N . CYS A 1 191 ? -6.085 -5.535 -14.937 1.00 98.56 191 CYS A N 1
ATOM 1608 C CA . CYS A 1 191 ? -6.077 -6.247 -13.663 1.00 98.56 191 CYS A CA 1
ATOM 1609 C C . CYS A 1 191 ? -4.915 -5.788 -12.796 1.00 98.56 191 CYS A C 1
ATOM 1611 O O . CYS A 1 191 ? -3.814 -5.564 -13.297 1.00 98.56 191 CYS A O 1
ATOM 1613 N N . MET A 1 192 ? -5.164 -5.726 -11.492 1.00 98.62 192 MET A N 1
ATOM 1614 C CA . MET A 1 192 ? -4.142 -5.592 -10.466 1.00 98.62 192 MET A CA 1
ATOM 1615 C C . MET A 1 192 ? -4.072 -6.890 -9.665 1.00 98.62 192 MET A C 1
ATOM 1617 O O . MET A 1 192 ? -5.091 -7.405 -9.193 1.00 98.62 192 MET A O 1
ATOM 1621 N N . TYR A 1 193 ? -2.855 -7.388 -9.498 1.00 98.69 193 TYR A N 1
ATOM 1622 C CA . TYR A 1 193 ? -2.527 -8.537 -8.671 1.00 98.69 193 TYR A CA 1
ATOM 1623 C C . TYR A 1 193 ? -1.632 -8.092 -7.519 1.00 98.69 193 TYR A C 1
ATOM 1625 O O . TYR A 1 193 ? -0.762 -7.235 -7.700 1.00 98.69 193 TYR A O 1
ATOM 1633 N N . GLN A 1 194 ? -1.837 -8.703 -6.359 1.00 97.25 194 GLN A N 1
ATOM 1634 C CA . GLN A 1 194 ? -0.997 -8.565 -5.181 1.00 97.25 194 GLN A CA 1
ATOM 1635 C C . GLN A 1 194 ? -0.505 -9.954 -4.786 1.00 97.25 194 GLN A C 1
ATOM 1637 O O . GLN A 1 194 ? -1.319 -10.843 -4.553 1.00 97.25 194 GLN A O 1
ATOM 1642 N N . ASP A 1 195 ? 0.814 -10.139 -4.721 1.00 94.94 195 ASP A N 1
ATOM 1643 C CA . ASP A 1 195 ? 1.432 -11.407 -4.307 1.00 94.94 195 ASP A CA 1
ATOM 1644 C C . ASP A 1 195 ? 0.908 -12.617 -5.112 1.00 94.94 195 ASP A C 1
ATOM 1646 O O . ASP A 1 195 ? 0.582 -13.671 -4.576 1.00 94.94 195 ASP A O 1
ATOM 1650 N N . GLY A 1 196 ? 0.782 -12.440 -6.433 1.00 95.88 196 GLY A N 1
ATOM 1651 C CA . GLY A 1 196 ? 0.304 -13.472 -7.361 1.00 95.88 196 GLY A CA 1
ATOM 1652 C C . GLY A 1 196 ? -1.221 -13.602 -7.467 1.00 95.88 196 GLY A C 1
ATOM 1653 O O . GLY A 1 196 ? -1.707 -14.201 -8.422 1.00 95.88 196 GLY A O 1
ATOM 1654 N N . GLU A 1 197 ? -1.986 -13.004 -6.551 1.00 97.38 197 GLU A N 1
ATOM 1655 C CA . GLU A 1 197 ? -3.445 -13.137 -6.490 1.00 97.38 197 GLU A CA 1
ATOM 1656 C C . GLU A 1 197 ? -4.156 -11.892 -7.038 1.00 97.38 197 GLU A C 1
ATOM 1658 O O . GLU A 1 197 ? -3.758 -10.755 -6.774 1.00 97.38 197 GLU A O 1
ATOM 1663 N N . LYS A 1 198 ? -5.230 -12.081 -7.817 1.00 98.06 198 LYS A N 1
ATOM 1664 C CA . LYS A 1 198 ? -5.994 -10.966 -8.403 1.00 98.06 198 LYS A CA 1
ATOM 1665 C C . LYS A 1 198 ? -6.766 -10.227 -7.308 1.00 98.06 198 LYS A C 1
ATOM 1667 O O . LYS A 1 198 ? -7.593 -10.836 -6.634 1.00 98.06 198 LYS A O 1
ATOM 1672 N N . ILE A 1 199 ? -6.567 -8.913 -7.184 1.00 96.31 199 ILE A N 1
ATOM 1673 C CA . ILE A 1 199 ? -7.251 -8.090 -6.167 1.00 96.31 199 ILE A CA 1
ATOM 1674 C C . ILE A 1 199 ? -8.297 -7.132 -6.737 1.00 96.31 199 ILE A C 1
ATOM 1676 O O . ILE A 1 199 ? -9.201 -6.721 -6.015 1.00 96.31 199 ILE A O 1
ATOM 1680 N N . GLY A 1 200 ? -8.218 -6.797 -8.024 1.00 96.62 200 GLY A N 1
ATOM 1681 C CA . GLY A 1 200 ? -9.208 -5.940 -8.665 1.00 96.62 200 GLY A CA 1
ATOM 1682 C C . GLY A 1 200 ? -8.988 -5.812 -10.164 1.00 96.62 200 GLY A C 1
ATOM 1683 O O . GLY A 1 200 ? -7.910 -6.109 -10.682 1.00 96.62 200 GLY A O 1
ATOM 1684 N N . GLU A 1 201 ? -10.032 -5.389 -10.868 1.00 97.81 201 GLU A N 1
ATOM 1685 C CA . GLU A 1 201 ? -10.016 -5.254 -12.320 1.00 97.81 201 GLU A CA 1
ATOM 1686 C C . GLU A 1 201 ? -10.933 -4.130 -12.797 1.00 97.81 201 GLU A C 1
ATOM 1688 O O . GLU A 1 201 ? -11.966 -3.865 -12.189 1.00 97.81 201 GLU A O 1
ATOM 1693 N N . HIS A 1 202 ? -10.586 -3.516 -13.925 1.00 97.81 202 HIS A N 1
ATOM 1694 C CA . HIS A 1 202 ? -11.412 -2.542 -14.629 1.00 97.81 202 HIS A CA 1
ATOM 1695 C C . HIS A 1 202 ? -11.588 -2.940 -16.098 1.00 97.81 202 HIS A C 1
ATOM 1697 O O . HIS A 1 202 ? -10.642 -3.359 -16.768 1.00 97.81 202 HIS A O 1
ATOM 1703 N N . ILE A 1 203 ? -12.791 -2.710 -16.633 1.00 97.81 203 ILE A N 1
ATOM 1704 C CA . ILE A 1 203 ? -13.036 -2.675 -18.081 1.00 97.81 203 ILE A CA 1
ATOM 1705 C C . ILE A 1 203 ? -12.942 -1.216 -18.532 1.00 97.81 203 ILE A C 1
ATOM 1707 O O . ILE A 1 203 ? -13.806 -0.386 -18.234 1.00 97.81 203 ILE A O 1
ATOM 1711 N N . LEU A 1 204 ? -11.875 -0.881 -19.252 1.00 96.31 204 LEU A N 1
ATOM 1712 C CA . LEU A 1 204 ? -11.545 0.496 -19.598 1.00 96.31 204 LEU A CA 1
ATOM 1713 C C . LEU A 1 204 ? -12.535 1.061 -20.612 1.00 96.31 204 LEU A C 1
ATOM 1715 O O . LEU A 1 204 ? -12.586 0.611 -21.754 1.00 96.31 204 LEU A O 1
ATOM 1719 N N . ARG A 1 205 ? -13.277 2.116 -20.249 1.00 94.50 205 ARG A N 1
ATOM 1720 C CA . ARG A 1 205 ? -14.202 2.833 -21.157 1.00 94.50 205 ARG A CA 1
ATOM 1721 C C . ARG A 1 205 ? -13.505 3.823 -22.089 1.00 94.50 205 ARG A C 1
ATOM 1723 O O . ARG A 1 205 ? -14.030 4.140 -23.158 1.00 94.50 205 ARG A O 1
ATOM 1730 N N . ARG A 1 206 ? -12.311 4.272 -21.715 1.00 96.25 206 ARG A N 1
ATOM 1731 C CA . ARG A 1 206 ? -11.478 5.222 -22.453 1.00 96.25 206 ARG A CA 1
ATOM 1732 C C . ARG A 1 206 ? -10.022 4.765 -22.412 1.00 96.25 206 ARG A C 1
ATOM 1734 O O . ARG A 1 206 ? -9.658 3.919 -21.606 1.00 96.25 206 ARG A O 1
ATOM 1741 N N . LYS A 1 207 ? -9.221 5.317 -23.320 1.00 96.25 207 LYS A N 1
ATOM 1742 C CA . LYS A 1 207 ? -7.766 5.134 -23.360 1.00 96.25 207 LYS A CA 1
ATOM 1743 C C . LYS A 1 207 ? -7.104 5.770 -22.137 1.00 96.25 207 LYS A C 1
ATOM 1745 O O . LYS A 1 207 ? -7.631 6.761 -21.625 1.00 96.25 207 LYS A O 1
ATOM 1750 N N . PHE A 1 208 ? -5.943 5.249 -21.750 1.00 96.69 208 PHE A N 1
ATOM 1751 C CA . PHE A 1 208 ? -5.070 5.903 -20.778 1.00 96.69 208 PHE A CA 1
ATOM 1752 C C . PHE A 1 208 ? -4.629 7.265 -21.309 1.00 96.69 208 PHE A C 1
ATOM 1754 O O . PHE A 1 208 ? -4.324 7.413 -22.501 1.00 96.69 208 PHE A O 1
ATOM 1761 N N . LEU A 1 209 ? -4.573 8.244 -20.417 1.00 95.81 209 LEU A N 1
ATOM 1762 C CA . LEU A 1 209 ? -3.917 9.515 -20.654 1.00 95.81 209 LEU A CA 1
ATOM 1763 C C . LEU A 1 209 ? -2.406 9.310 -20.507 1.00 95.81 209 LEU A C 1
ATOM 1765 O O . LEU A 1 209 ? -1.877 9.226 -19.408 1.00 95.81 209 LEU A O 1
ATOM 1769 N N . ASP A 1 210 ? -1.724 9.189 -21.638 1.00 92.12 210 ASP A N 1
ATOM 1770 C CA . ASP A 1 210 ? -0.288 8.930 -21.697 1.00 92.12 210 ASP A CA 1
ATOM 1771 C C . ASP A 1 210 ? 0.464 10.247 -21.926 1.00 92.12 210 ASP A C 1
ATOM 1773 O O . ASP A 1 210 ? 0.297 10.889 -22.967 1.00 92.12 210 ASP A O 1
ATOM 1777 N N . THR A 1 211 ? 1.275 10.656 -20.950 1.00 89.12 211 THR A N 1
ATOM 1778 C CA . THR A 1 211 ? 2.021 11.923 -20.973 1.00 89.12 211 THR A CA 1
ATOM 1779 C C . THR A 1 211 ? 3.282 11.878 -21.828 1.00 89.12 211 THR A C 1
ATOM 1781 O O . THR A 1 211 ? 3.907 12.920 -22.025 1.00 89.12 211 THR A O 1
ATOM 1784 N N . LYS A 1 212 ? 3.660 10.703 -22.361 1.00 89.44 212 LYS A N 1
ATOM 1785 C CA . LYS A 1 212 ? 4.842 10.513 -23.222 1.00 89.44 212 LYS A CA 1
ATOM 1786 C C . LYS A 1 212 ? 6.143 11.044 -22.621 1.00 89.44 212 LYS A C 1
ATOM 1788 O O . LYS A 1 212 ? 7.056 11.434 -23.347 1.00 89.44 212 LYS A O 1
ATOM 1793 N N . LYS A 1 213 ? 6.236 11.050 -21.292 1.00 93.81 213 LYS A N 1
ATOM 1794 C CA . LYS A 1 213 ? 7.453 11.429 -20.582 1.00 93.81 213 LYS A CA 1
ATOM 1795 C C . LYS A 1 213 ? 8.576 10.470 -20.932 1.00 93.81 213 LYS A C 1
ATOM 1797 O O . LYS A 1 213 ? 8.356 9.266 -20.987 1.00 93.81 213 LYS A O 1
ATOM 1802 N N . ALA A 1 214 ? 9.768 11.018 -21.158 1.00 94.44 214 ALA A N 1
ATOM 1803 C CA . ALA A 1 214 ? 10.955 10.237 -21.501 1.00 94.44 214 ALA A CA 1
ATOM 1804 C C . ALA A 1 214 ? 11.435 9.346 -20.344 1.00 94.44 214 ALA A C 1
ATOM 1806 O O . ALA A 1 214 ? 12.160 8.383 -20.578 1.00 94.44 214 ALA A O 1
ATOM 1807 N N . TRP A 1 215 ? 11.001 9.654 -19.121 1.00 96.38 215 TRP A N 1
ATOM 1808 C CA . TRP A 1 215 ? 11.390 8.975 -17.895 1.00 96.38 215 TRP A CA 1
ATOM 1809 C C . TRP A 1 215 ? 10.153 8.568 -17.103 1.00 96.38 215 TRP A C 1
ATOM 1811 O O . TRP A 1 215 ? 9.140 9.273 -17.114 1.00 96.38 215 TRP A O 1
ATOM 1821 N N . PHE A 1 216 ? 10.254 7.433 -16.422 1.00 97.25 216 PHE A N 1
ATOM 1822 C CA . PHE A 1 216 ? 9.400 7.120 -15.286 1.00 97.25 216 PHE A CA 1
ATOM 1823 C C . PHE A 1 216 ? 10.249 7.127 -14.019 1.00 97.25 216 PHE A C 1
ATOM 1825 O O . PHE A 1 216 ? 11.468 6.936 -14.060 1.00 97.25 216 PHE A O 1
ATOM 1832 N N . ASN A 1 217 ? 9.582 7.354 -12.899 1.00 97.44 217 ASN A N 1
ATOM 1833 C CA . ASN A 1 217 ? 10.205 7.522 -11.604 1.00 97.44 217 ASN A CA 1
ATOM 1834 C C . ASN A 1 217 ? 9.851 6.338 -10.703 1.00 97.44 217 ASN A C 1
ATOM 1836 O O . ASN A 1 217 ? 8.726 5.837 -10.738 1.00 97.44 217 ASN A O 1
ATOM 1840 N N . ILE A 1 218 ? 10.797 5.918 -9.870 1.00 98.19 218 ILE A N 1
ATOM 1841 C CA . ILE A 1 218 ? 10.556 5.006 -8.753 1.00 98.19 218 ILE A CA 1
ATOM 1842 C C . ILE A 1 218 ? 10.929 5.734 -7.465 1.00 98.19 218 ILE A C 1
ATOM 1844 O O . ILE A 1 218 ? 12.023 6.283 -7.350 1.00 98.19 218 ILE A O 1
ATOM 1848 N N . GLY A 1 219 ? 10.011 5.737 -6.505 1.00 96.50 219 GLY A N 1
ATOM 1849 C CA . GLY A 1 219 ? 10.166 6.365 -5.197 1.00 96.50 219 GLY A CA 1
ATOM 1850 C C . GLY A 1 219 ? 9.675 7.806 -5.075 1.00 96.50 219 GLY A C 1
ATOM 1851 O O . GLY A 1 219 ? 9.767 8.393 -4.000 1.00 96.50 219 GLY A O 1
ATOM 1852 N N . ILE A 1 220 ? 9.160 8.388 -6.157 1.00 95.06 220 ILE A N 1
ATOM 1853 C CA . ILE A 1 220 ? 8.664 9.764 -6.180 1.00 95.06 220 ILE A CA 1
ATOM 1854 C C . ILE A 1 220 ? 7.560 9.914 -7.229 1.00 95.06 220 ILE A C 1
ATOM 1856 O O . ILE A 1 220 ? 7.602 9.265 -8.277 1.00 95.06 220 ILE A O 1
ATOM 1860 N N . GLY A 1 221 ? 6.569 10.770 -6.963 1.00 93.06 221 GLY A N 1
ATOM 1861 C CA . GLY A 1 221 ? 5.498 11.063 -7.918 1.00 93.06 221 GLY A CA 1
ATOM 1862 C C . GLY A 1 221 ? 5.985 11.894 -9.107 1.00 93.06 221 GLY A C 1
ATOM 1863 O O . GLY A 1 221 ? 5.664 11.586 -10.256 1.00 93.06 221 GLY A O 1
ATOM 1864 N N . ALA A 1 222 ? 6.792 12.922 -8.841 1.00 90.31 222 ALA A N 1
ATOM 1865 C CA . ALA A 1 222 ? 7.395 13.799 -9.843 1.00 90.31 222 ALA A CA 1
ATOM 1866 C C . ALA A 1 222 ? 8.645 14.486 -9.272 1.00 90.31 222 ALA A C 1
ATOM 1868 O O . ALA A 1 222 ? 8.691 14.777 -8.080 1.00 90.31 222 ALA A O 1
ATOM 1869 N N . THR A 1 223 ? 9.636 14.781 -10.116 1.00 85.06 223 THR A N 1
ATOM 1870 C CA . THR A 1 223 ? 10.920 15.357 -9.669 1.00 85.06 223 THR A CA 1
ATOM 1871 C C . THR A 1 223 ? 10.913 16.878 -9.510 1.00 85.06 223 THR A C 1
ATOM 1873 O O . THR A 1 223 ? 11.764 17.415 -8.812 1.00 85.06 223 THR A O 1
ATOM 1876 N N . GLU A 1 224 ? 9.974 17.578 -10.148 1.00 80.50 224 GLU A N 1
ATOM 1877 C CA . GLU A 1 224 ? 9.929 19.052 -10.208 1.00 80.50 224 GLU A CA 1
ATOM 1878 C C . GLU A 1 224 ? 8.584 19.619 -9.716 1.00 80.50 224 GLU A C 1
ATOM 1880 O O . GLU A 1 224 ? 8.081 20.613 -10.236 1.00 80.50 224 GLU A O 1
ATOM 1885 N N . ARG A 1 225 ? 7.938 18.950 -8.754 1.00 81.81 225 ARG A N 1
ATOM 1886 C CA . ARG A 1 225 ? 6.637 19.380 -8.227 1.00 81.81 225 ARG A CA 1
ATOM 1887 C C . ARG A 1 225 ? 6.813 20.183 -6.937 1.00 81.81 225 ARG A C 1
ATOM 1889 O O . ARG A 1 225 ? 7.373 19.665 -5.978 1.00 81.81 225 ARG A O 1
ATOM 1896 N N . ASP A 1 226 ? 6.280 21.405 -6.916 1.00 72.56 226 ASP A N 1
ATOM 1897 C CA . ASP A 1 226 ? 6.373 22.307 -5.756 1.00 72.56 226 ASP A CA 1
ATOM 1898 C C . ASP A 1 226 ? 5.535 21.832 -4.552 1.00 72.56 226 ASP A C 1
ATOM 1900 O O . ASP A 1 226 ? 5.956 21.986 -3.409 1.00 72.56 226 ASP A O 1
ATOM 1904 N N . ASP A 1 227 ? 4.374 21.215 -4.805 1.00 75.06 227 ASP A N 1
ATOM 1905 C CA . ASP A 1 227 ? 3.435 20.746 -3.779 1.00 75.06 227 ASP A CA 1
ATOM 1906 C C . ASP A 1 227 ? 3.068 19.269 -3.981 1.00 75.06 227 ASP A C 1
ATOM 1908 O O . ASP A 1 227 ? 2.738 18.845 -5.084 1.00 75.06 227 ASP A O 1
ATOM 1912 N N . ASP A 1 228 ? 3.051 18.486 -2.900 1.00 81.00 228 ASP A N 1
ATOM 1913 C CA . ASP A 1 228 ? 2.683 17.060 -2.893 1.00 81.00 228 ASP A CA 1
ATOM 1914 C C . ASP A 1 228 ? 3.496 16.185 -3.871 1.00 81.00 228 ASP A C 1
ATOM 1916 O O . ASP A 1 228 ? 2.992 15.579 -4.821 1.00 81.00 228 ASP A O 1
ATOM 1920 N N . ILE A 1 229 ? 4.797 16.107 -3.586 1.00 87.44 229 ILE A N 1
ATOM 1921 C CA . ILE A 1 229 ? 5.796 15.275 -4.277 1.00 87.44 229 ILE A CA 1
ATOM 1922 C C . ILE A 1 229 ? 5.448 13.770 -4.228 1.00 87.44 229 ILE A C 1
ATOM 1924 O O . ILE A 1 229 ? 5.870 13.001 -5.099 1.00 87.44 229 ILE A O 1
ATOM 1928 N N . LYS A 1 230 ? 4.650 13.357 -3.229 1.00 91.50 230 LYS A N 1
ATOM 1929 C CA . LYS A 1 230 ? 4.239 11.965 -2.969 1.00 91.50 230 LYS A CA 1
ATOM 1930 C C . LYS A 1 230 ? 5.428 11.011 -2.841 1.00 91.50 230 LYS A C 1
ATOM 1932 O O . LYS A 1 230 ? 5.424 9.921 -3.410 1.00 91.50 230 LYS A O 1
ATOM 1937 N N . SER A 1 231 ? 6.486 11.434 -2.156 1.00 93.50 231 SER A N 1
ATOM 1938 C CA . SER A 1 231 ? 7.688 10.618 -2.025 1.00 93.50 231 SER A CA 1
ATOM 1939 C C . SER A 1 231 ? 7.423 9.314 -1.278 1.00 93.50 231 SER A C 1
ATOM 1941 O O . SER A 1 231 ? 6.573 9.208 -0.391 1.00 93.50 231 SER A O 1
ATOM 1943 N N . PHE A 1 232 ? 8.156 8.283 -1.671 1.00 96.00 232 PHE A N 1
ATOM 1944 C CA . PHE A 1 232 ? 8.117 6.990 -1.024 1.00 96.00 232 PHE A CA 1
ATOM 1945 C C . PHE A 1 232 ? 9.186 6.898 0.052 1.00 96.00 232 PHE A C 1
ATOM 1947 O O . PHE A 1 232 ? 10.303 7.411 -0.068 1.00 96.00 232 PHE A O 1
ATOM 1954 N N . ARG A 1 233 ? 8.846 6.145 1.091 1.00 95.88 233 ARG A N 1
ATOM 1955 C CA . ARG A 1 233 ? 9.793 5.692 2.090 1.00 95.88 233 ARG A CA 1
ATOM 1956 C C . ARG A 1 233 ? 9.627 4.192 2.272 1.00 95.88 233 ARG A C 1
ATOM 1958 O O . ARG A 1 233 ? 8.519 3.714 2.510 1.00 95.88 233 ARG A O 1
ATOM 1965 N N . GLY A 1 234 ? 10.726 3.463 2.146 1.00 95.56 234 GLY A N 1
ATOM 1966 C CA . GLY A 1 234 ? 10.728 2.009 2.228 1.00 95.56 234 GLY A CA 1
ATOM 1967 C C . GLY A 1 234 ? 11.732 1.374 1.280 1.00 95.56 234 GLY A C 1
ATOM 1968 O O . GLY A 1 234 ? 12.623 2.029 0.744 1.00 95.56 234 GLY A O 1
ATOM 1969 N N . TYR A 1 235 ? 11.588 0.074 1.070 1.00 95.44 235 TYR A N 1
ATOM 1970 C CA . TYR A 1 235 ? 12.469 -0.717 0.222 1.00 95.44 235 TYR A CA 1
AT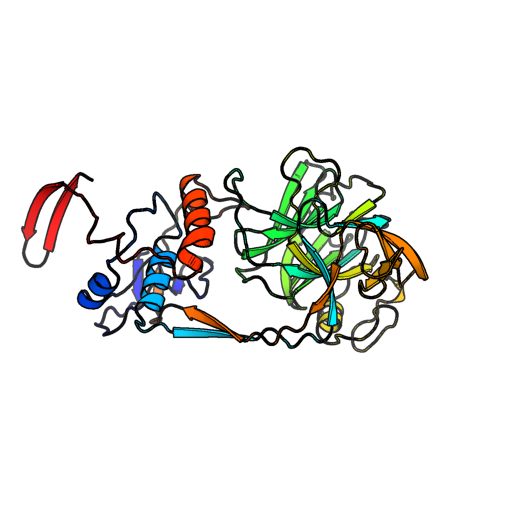OM 1971 C C . TYR A 1 235 ? 11.833 -0.954 -1.142 1.00 95.44 235 TYR A C 1
ATOM 1973 O O . TYR A 1 235 ? 10.670 -1.341 -1.219 1.00 95.44 235 TYR A O 1
ATOM 1981 N N . VAL A 1 236 ? 12.615 -0.811 -2.205 1.00 96.81 236 VAL A N 1
ATOM 1982 C CA . VAL A 1 236 ? 12.273 -1.262 -3.557 1.00 96.81 236 VAL A CA 1
ATOM 1983 C C . VAL A 1 236 ? 13.264 -2.348 -3.968 1.00 96.81 236 VAL A C 1
ATOM 1985 O O . VAL A 1 236 ? 14.464 -2.217 -3.713 1.00 96.81 236 VAL A O 1
ATOM 1988 N N . ASN A 1 237 ? 12.783 -3.445 -4.555 1.00 94.44 237 ASN A N 1
ATOM 1989 C CA . ASN A 1 237 ? 13.610 -4.618 -4.860 1.00 94.44 237 ASN A CA 1
ATOM 1990 C C . ASN A 1 237 ? 13.819 -4.827 -6.362 1.00 94.44 237 ASN A C 1
ATOM 1992 O O . ASN A 1 237 ? 14.968 -4.912 -6.794 1.00 94.44 237 ASN A O 1
ATOM 1996 N N . ASP A 1 238 ? 12.744 -4.832 -7.145 1.00 95.31 238 ASP A N 1
ATOM 1997 C CA . ASP A 1 238 ? 12.831 -4.964 -8.595 1.00 95.31 238 ASP A CA 1
ATOM 1998 C C . ASP A 1 238 ? 11.654 -4.295 -9.315 1.00 95.31 238 ASP A C 1
ATOM 2000 O O . ASP A 1 238 ? 10.595 -4.048 -8.730 1.00 95.31 238 ASP A O 1
ATOM 2004 N N . PHE A 1 239 ? 11.880 -3.990 -10.591 1.00 98.31 239 PHE A N 1
ATOM 2005 C CA . PHE A 1 239 ? 10.882 -3.511 -11.540 1.00 98.31 239 PHE A CA 1
ATOM 2006 C C . PHE A 1 239 ? 11.015 -4.277 -12.855 1.00 98.31 239 PHE A C 1
ATOM 2008 O O . PHE A 1 239 ? 12.123 -4.421 -13.384 1.00 98.31 239 PHE A O 1
ATOM 2015 N N . ALA A 1 240 ? 9.889 -4.672 -13.444 1.00 98.38 240 ALA A N 1
ATOM 2016 C CA . ALA A 1 240 ? 9.858 -5.282 -14.766 1.00 98.38 240 ALA A CA 1
ATOM 2017 C C . ALA A 1 240 ? 8.668 -4.799 -15.603 1.00 98.38 240 ALA A C 1
ATOM 2019 O O . ALA A 1 240 ? 7.582 -4.521 -15.092 1.00 98.38 240 ALA A O 1
ATOM 2020 N N . TYR A 1 241 ? 8.879 -4.710 -16.915 1.00 98.75 241 TYR A N 1
ATOM 2021 C CA . TYR A 1 241 ? 7.859 -4.322 -17.882 1.00 98.75 241 TYR A CA 1
ATOM 2022 C C . TYR A 1 241 ? 7.873 -5.255 -19.094 1.00 98.75 241 TYR A C 1
ATOM 2024 O O . TYR A 1 241 ? 8.920 -5.452 -19.718 1.00 98.75 241 TYR A O 1
ATOM 2032 N N . TRP A 1 242 ? 6.696 -5.767 -19.453 1.00 98.81 242 TRP A N 1
ATOM 2033 C CA . TRP A 1 242 ? 6.456 -6.581 -20.644 1.00 98.81 242 TRP A CA 1
ATOM 2034 C C . TRP A 1 242 ? 5.503 -5.866 -21.593 1.00 98.81 242 TRP A C 1
ATOM 2036 O O . TRP A 1 242 ? 4.564 -5.201 -21.156 1.00 98.81 242 TRP A O 1
ATOM 2046 N N . ASP A 1 243 ? 5.669 -6.077 -22.895 1.00 98.31 243 ASP A N 1
ATOM 2047 C CA . ASP A 1 243 ? 4.752 -5.578 -23.932 1.00 98.31 243 ASP A CA 1
ATOM 2048 C C . ASP A 1 243 ? 3.557 -6.517 -24.216 1.00 98.31 243 ASP A C 1
ATOM 2050 O O . ASP A 1 243 ? 2.911 -6.460 -25.269 1.00 98.31 243 ASP A O 1
ATOM 2054 N N . LYS A 1 244 ? 3.235 -7.374 -23.243 1.00 98.25 244 LYS A N 1
ATOM 2055 C CA . LYS A 1 244 ? 2.181 -8.392 -23.272 1.00 98.25 244 LYS A CA 1
ATOM 2056 C C . LYS A 1 244 ? 1.484 -8.459 -21.905 1.00 98.25 244 LYS A C 1
ATOM 2058 O O . LYS A 1 244 ? 2.179 -8.347 -20.899 1.00 98.25 244 LYS A O 1
ATOM 2063 N N . PRO A 1 245 ? 0.158 -8.704 -21.840 1.00 98.50 245 PRO A N 1
ATOM 2064 C CA . PRO A 1 245 ? -0.493 -9.100 -20.598 1.00 98.50 245 PRO A CA 1
ATOM 2065 C C . PRO A 1 245 ? -0.057 -10.516 -20.201 1.00 98.50 245 PRO A C 1
ATOM 2067 O O . PRO A 1 245 ? -0.388 -11.498 -20.875 1.00 98.50 245 PRO A O 1
ATOM 2070 N N . LEU A 1 246 ? 0.678 -10.615 -19.098 1.00 98.62 246 LEU A N 1
ATOM 2071 C CA . LEU A 1 246 ? 0.959 -11.896 -18.446 1.00 98.62 246 LEU A CA 1
ATOM 2072 C C . LEU A 1 246 ? -0.349 -12.580 -18.035 1.00 98.62 246 LEU A C 1
ATOM 2074 O O . LEU A 1 246 ? -1.281 -11.925 -17.561 1.00 98.62 246 LEU A O 1
ATOM 2078 N N . GLN A 1 247 ? -0.415 -13.897 -18.220 1.00 98.12 247 GLN A N 1
ATOM 2079 C CA . GLN A 1 247 ? -1.568 -14.686 -17.788 1.00 98.12 247 GLN A CA 1
ATOM 2080 C C . GLN A 1 247 ? -1.571 -14.886 -16.261 1.00 98.12 247 GLN A C 1
ATOM 2082 O O . GLN A 1 247 ? -0.511 -14.819 -15.638 1.00 98.12 247 GLN A O 1
ATOM 2087 N N . PRO A 1 248 ? -2.729 -15.163 -15.627 1.00 98.25 248 PRO A N 1
ATOM 2088 C CA . PRO A 1 248 ? -2.805 -15.318 -14.171 1.00 98.25 248 PRO A CA 1
ATOM 2089 C C . PRO A 1 248 ? -1.835 -16.360 -13.592 1.00 98.25 248 PRO A C 1
ATOM 2091 O O . PRO A 1 248 ? -1.269 -16.140 -12.527 1.00 98.25 248 PRO A O 1
ATOM 2094 N N . ASN A 1 249 ? -1.601 -17.471 -14.300 1.00 98.00 249 ASN A N 1
ATOM 2095 C CA . ASN A 1 249 ? -0.623 -18.484 -13.892 1.00 98.00 249 ASN A CA 1
ATOM 2096 C C . ASN A 1 249 ? 0.820 -17.957 -13.955 1.00 98.00 249 ASN A C 1
ATOM 2098 O O . ASN A 1 249 ? 1.592 -18.245 -13.051 1.00 98.00 249 ASN A O 1
ATOM 2102 N N . GLU A 1 250 ? 1.169 -17.146 -14.958 1.00 98.31 250 GLU A N 1
ATOM 2103 C CA . GLU A 1 250 ? 2.482 -16.492 -15.041 1.00 98.31 250 GLU A CA 1
ATOM 2104 C C . GLU A 1 250 ? 2.676 -15.494 -13.892 1.00 98.31 250 GLU A C 1
ATOM 2106 O O . GLU A 1 250 ? 3.727 -15.481 -13.259 1.00 98.31 250 GLU A O 1
ATOM 2111 N N . VAL A 1 251 ? 1.652 -14.687 -13.580 1.00 98.19 251 VAL A N 1
ATOM 2112 C CA . VAL A 1 251 ? 1.693 -13.727 -12.460 1.00 98.19 251 VAL A CA 1
ATOM 2113 C C . VAL A 1 251 ? 1.858 -14.445 -11.117 1.00 98.19 251 VAL A C 1
ATOM 2115 O O . VAL A 1 251 ? 2.603 -13.990 -10.248 1.00 98.19 251 VAL A O 1
ATOM 2118 N N . GLN A 1 252 ? 1.195 -15.588 -10.946 1.00 97.12 252 GLN A N 1
ATOM 2119 C CA . GLN A 1 252 ? 1.356 -16.405 -9.750 1.00 97.12 252 GLN A CA 1
ATOM 2120 C C . GLN A 1 252 ? 2.751 -17.052 -9.681 1.00 97.12 252 GLN A C 1
ATOM 2122 O O . GLN A 1 252 ? 3.334 -17.146 -8.601 1.00 97.12 252 GLN A O 1
ATOM 2127 N N . GLU A 1 253 ? 3.303 -17.474 -10.818 1.00 96.75 253 GLU A N 1
ATOM 2128 C CA . GLU A 1 253 ? 4.619 -18.112 -10.907 1.00 96.75 253 GLU A CA 1
ATOM 2129 C C . GLU A 1 253 ? 5.762 -17.160 -10.563 1.00 96.75 253 GLU A C 1
ATOM 2131 O O . GLU A 1 253 ? 6.611 -17.502 -9.742 1.00 96.75 253 GLU A O 1
ATOM 2136 N N . ILE A 1 254 ? 5.760 -15.937 -11.112 1.00 94.69 254 ILE A N 1
ATOM 2137 C CA . ILE A 1 254 ? 6.799 -14.942 -10.793 1.00 94.69 254 ILE A CA 1
ATOM 2138 C C . ILE A 1 254 ? 6.805 -14.573 -9.302 1.00 94.69 254 ILE A C 1
ATOM 2140 O O . ILE A 1 254 ? 7.851 -14.229 -8.761 1.00 94.69 254 ILE A O 1
ATOM 2144 N N . HIS A 1 255 ? 5.660 -14.690 -8.618 1.00 91.50 255 HIS A N 1
ATOM 2145 C CA . HIS A 1 255 ? 5.582 -14.516 -7.170 1.00 91.50 255 HIS A CA 1
ATOM 2146 C C . HIS A 1 255 ? 6.125 -15.731 -6.399 1.00 91.50 255 HIS A C 1
ATOM 2148 O O . HIS A 1 255 ? 6.871 -15.556 -5.437 1.00 91.50 255 HIS A O 1
ATOM 2154 N N . LYS A 1 256 ? 5.758 -16.957 -6.797 1.00 89.88 256 LYS A N 1
ATOM 2155 C CA . LYS A 1 256 ? 6.144 -18.198 -6.098 1.00 89.88 256 LYS A CA 1
ATOM 2156 C C . LYS A 1 256 ? 7.626 -18.533 -6.250 1.00 89.88 256 LYS A C 1
ATOM 2158 O O . LYS A 1 256 ? 8.260 -18.962 -5.287 1.00 89.88 256 LYS A O 1
ATOM 2163 N N . SER A 1 257 ? 8.179 -18.324 -7.438 1.00 84.94 257 SER A N 1
ATOM 2164 C CA . SER A 1 257 ? 9.526 -18.761 -7.813 1.00 84.94 257 SER A CA 1
ATOM 2165 C C . SER A 1 257 ? 10.566 -17.650 -7.636 1.00 84.94 257 SER A C 1
ATOM 2167 O O . SER A 1 257 ? 11.352 -17.346 -8.538 1.00 84.94 257 SER A O 1
ATOM 2169 N N . GLN A 1 258 ? 10.580 -17.035 -6.446 1.00 72.62 258 GLN A N 1
ATOM 2170 C CA . GLN A 1 258 ? 11.535 -15.978 -6.103 1.00 72.62 258 GLN A CA 1
ATOM 2171 C C . GLN A 1 258 ? 12.982 -16.477 -6.254 1.00 72.62 258 GLN A C 1
ATOM 2173 O O . GLN A 1 258 ? 13.394 -17.441 -5.611 1.00 72.62 258 GLN A O 1
ATOM 2178 N N . GLY A 1 259 ? 13.765 -15.797 -7.097 1.00 76.50 259 GLY A N 1
ATOM 2179 C CA . GLY A 1 259 ? 15.180 -16.100 -7.342 1.00 76.50 259 GLY A CA 1
ATOM 2180 C C . GLY A 1 259 ? 15.505 -16.516 -8.778 1.00 76.50 259 GLY A C 1
ATOM 2181 O O . GLY A 1 259 ? 16.667 -16.411 -9.177 1.00 76.50 259 GLY A O 1
ATOM 2182 N N . PHE A 1 260 ? 14.508 -16.917 -9.573 1.00 87.50 260 PHE A N 1
ATOM 2183 C CA . PHE A 1 260 ? 14.688 -17.063 -11.016 1.00 87.50 260 PHE A CA 1
ATOM 2184 C C . PHE A 1 260 ? 14.716 -15.696 -11.703 1.00 87.50 260 PHE A C 1
ATOM 2186 O O . PHE A 1 260 ? 14.044 -14.749 -11.300 1.00 87.50 260 PHE A O 1
ATOM 2193 N N . SER A 1 261 ? 15.534 -15.588 -12.748 1.00 92.25 261 SER A N 1
ATOM 2194 C CA . SER A 1 261 ? 15.600 -14.380 -13.564 1.00 92.25 261 SER A CA 1
ATOM 2195 C C . SER A 1 261 ? 14.456 -14.362 -14.571 1.00 92.25 261 SER A C 1
ATOM 2197 O O . SER A 1 261 ? 14.279 -15.331 -15.306 1.00 92.25 261 SER A O 1
ATOM 2199 N N . LEU A 1 262 ? 13.775 -13.220 -14.699 1.00 96.44 262 LEU A N 1
ATOM 2200 C CA . LEU A 1 262 ? 12.713 -12.998 -15.693 1.00 96.44 262 LEU A CA 1
ATOM 2201 C C . LEU A 1 262 ? 13.213 -13.025 -17.153 1.00 96.44 262 LEU A C 1
ATOM 2203 O O . LEU A 1 262 ? 12.405 -12.974 -18.081 1.00 96.44 262 LEU A O 1
ATOM 2207 N N . LEU A 1 263 ? 14.535 -13.104 -17.358 1.00 97.19 263 LEU A N 1
ATOM 2208 C CA . LEU A 1 263 ? 15.187 -13.206 -18.667 1.00 97.19 263 LEU A CA 1
ATOM 2209 C C . LEU A 1 263 ? 15.031 -14.574 -19.338 1.00 97.19 263 LEU A C 1
ATOM 2211 O O . LEU A 1 263 ? 15.326 -14.682 -20.524 1.00 97.19 263 LEU A O 1
ATOM 2215 N N . ASN A 1 264 ? 14.625 -15.604 -18.599 1.00 96.12 264 ASN A N 1
ATOM 2216 C CA . ASN A 1 264 ? 14.419 -16.946 -19.133 1.00 96.12 264 ASN A CA 1
ATOM 2217 C C . ASN A 1 264 ? 13.011 -17.409 -18.779 1.00 96.12 264 ASN A C 1
ATOM 2219 O O . ASN A 1 264 ? 12.483 -17.020 -17.740 1.00 96.12 264 ASN A O 1
ATOM 2223 N N . ASP A 1 265 ? 12.433 -18.258 -19.617 1.00 97.25 265 ASP A N 1
ATOM 2224 C CA . ASP A 1 265 ? 11.213 -18.976 -19.266 1.00 97.25 265 ASP A CA 1
ATOM 2225 C C . ASP A 1 265 ? 11.532 -20.059 -18.224 1.00 97.25 265 ASP A C 1
ATOM 2227 O O . ASP A 1 265 ? 12.594 -20.690 -18.264 1.00 97.25 265 ASP A O 1
ATOM 2231 N N . TYR A 1 266 ? 10.623 -20.270 -17.279 1.00 96.31 266 TYR A N 1
ATOM 2232 C CA . TYR A 1 266 ? 10.745 -21.283 -16.234 1.00 96.31 266 TYR A CA 1
ATOM 2233 C C . TYR A 1 266 ? 9.366 -21.626 -15.681 1.00 96.31 266 TYR A C 1
ATOM 2235 O O . TYR A 1 266 ? 8.509 -20.757 -15.544 1.00 96.31 266 TYR A O 1
ATOM 2243 N N . GLU A 1 267 ? 9.167 -22.892 -15.316 1.00 95.12 267 GLU A N 1
ATOM 2244 C CA . GLU A 1 267 ? 7.909 -23.371 -14.734 1.00 95.12 267 GLU A CA 1
ATOM 2245 C C . GLU A 1 267 ? 6.681 -22.919 -15.557 1.00 95.12 267 GLU A C 1
ATOM 2247 O O . GLU A 1 267 ? 6.558 -23.282 -16.727 1.00 95.12 267 GLU A O 1
ATOM 2252 N N . GLN A 1 268 ? 5.766 -22.137 -14.971 1.00 96.69 268 GLN A N 1
ATOM 2253 C CA . GLN A 1 268 ? 4.607 -21.563 -15.665 1.00 96.69 268 GLN A CA 1
ATOM 2254 C C . GLN A 1 268 ? 4.868 -20.196 -16.317 1.00 96.69 268 GLN A C 1
ATOM 2256 O O . GLN A 1 268 ? 3.997 -19.717 -17.039 1.00 96.69 268 GLN A O 1
ATOM 2261 N N . TYR A 1 269 ? 6.010 -19.552 -16.067 1.00 97.75 269 TYR A N 1
ATOM 2262 C CA . TYR A 1 269 ? 6.375 -18.272 -16.669 1.00 97.75 269 TYR A CA 1
ATOM 2263 C C . TYR A 1 269 ? 6.994 -18.498 -18.053 1.00 97.75 269 TYR A C 1
ATOM 2265 O O . TYR A 1 269 ? 8.031 -19.149 -18.182 1.00 97.75 269 TYR A O 1
ATOM 2273 N N . SER A 1 270 ? 6.362 -17.946 -19.093 1.00 97.56 270 SER A N 1
ATOM 2274 C CA . SER A 1 270 ? 6.743 -18.177 -20.493 1.00 97.56 270 SER A CA 1
ATOM 2275 C C . SER A 1 270 ? 6.627 -16.905 -21.343 1.00 97.56 270 SER A C 1
ATOM 2277 O O . SER A 1 270 ? 6.034 -16.907 -22.428 1.00 97.56 270 SER A O 1
ATOM 2279 N N . SER A 1 271 ? 7.085 -15.776 -20.801 1.00 98.12 271 SER A N 1
ATOM 2280 C CA . SER A 1 271 ? 6.983 -14.457 -21.441 1.00 98.12 271 SER A CA 1
ATOM 2281 C C . SER A 1 271 ? 8.306 -13.685 -21.432 1.00 98.12 271 SER A C 1
ATOM 2283 O O . SER A 1 271 ? 8.299 -12.461 -21.573 1.00 98.12 271 SER A O 1
ATOM 2285 N N . SER A 1 272 ? 9.450 -14.363 -21.292 1.00 97.75 272 SER A N 1
ATOM 2286 C CA . SER A 1 272 ? 10.768 -13.706 -21.270 1.00 97.75 272 SER A CA 1
ATOM 2287 C C . SER A 1 272 ? 11.098 -12.943 -22.566 1.00 97.75 272 SER A C 1
ATOM 2289 O O . SER A 1 272 ? 11.712 -11.869 -22.524 1.00 97.75 272 SER A O 1
ATOM 2291 N N . ASP A 1 273 ? 10.610 -13.417 -23.715 1.00 98.00 273 ASP A N 1
ATOM 2292 C CA . ASP A 1 273 ? 10.766 -12.734 -25.007 1.00 98.00 273 ASP A CA 1
ATOM 2293 C C . ASP A 1 273 ? 10.034 -11.381 -25.063 1.00 98.00 273 ASP A C 1
ATOM 2295 O O . ASP A 1 273 ? 10.501 -10.454 -25.726 1.00 98.00 273 ASP A O 1
ATOM 2299 N N . ASN A 1 274 ? 8.929 -11.237 -24.322 1.00 98.44 274 ASN A N 1
ATOM 2300 C CA . ASN A 1 274 ? 8.130 -10.008 -24.236 1.00 98.44 274 ASN A CA 1
ATOM 2301 C C . ASN A 1 274 ? 8.649 -9.007 -23.195 1.00 98.44 274 ASN A C 1
ATOM 2303 O O . ASN A 1 274 ? 8.115 -7.903 -23.078 1.00 98.44 274 ASN A O 1
ATOM 2307 N N . LEU A 1 275 ? 9.657 -9.382 -22.406 1.00 98.44 275 LEU A N 1
ATOM 2308 C CA . LEU A 1 275 ? 10.257 -8.507 -21.407 1.00 98.44 275 LEU A CA 1
ATOM 2309 C C . LEU A 1 275 ? 11.047 -7.389 -22.100 1.00 98.44 275 LEU A C 1
ATOM 2311 O O . LEU A 1 275 ? 11.944 -7.663 -22.897 1.00 98.44 275 LEU A O 1
ATOM 2315 N N . ILE A 1 276 ? 10.738 -6.134 -21.774 1.00 98.38 276 ILE A N 1
ATOM 2316 C CA . ILE A 1 276 ? 11.319 -4.935 -22.403 1.00 98.38 276 ILE A CA 1
ATOM 2317 C C . ILE A 1 276 ? 12.286 -4.209 -21.463 1.00 98.38 276 ILE A C 1
ATOM 2319 O O . ILE A 1 276 ? 13.351 -3.770 -21.892 1.00 98.38 276 ILE A O 1
ATOM 2323 N N . SER A 1 277 ? 11.934 -4.098 -20.184 1.00 98.06 277 SER A N 1
ATOM 2324 C CA . SER A 1 277 ? 12.779 -3.483 -19.156 1.00 98.06 277 SER A CA 1
ATOM 2325 C C . SER A 1 277 ? 12.777 -4.367 -17.924 1.00 98.06 277 SER A C 1
ATOM 2327 O O . SER A 1 277 ? 11.715 -4.829 -17.508 1.00 98.06 277 SER A O 1
ATOM 2329 N N . TYR A 1 278 ? 13.952 -4.586 -17.339 1.00 98.12 278 TYR A N 1
ATOM 2330 C CA . TYR A 1 278 ? 14.079 -5.358 -16.110 1.00 98.12 278 TYR A CA 1
ATOM 2331 C C . TYR A 1 278 ? 15.217 -4.825 -15.253 1.00 98.12 278 TYR A C 1
ATOM 2333 O O . TYR A 1 278 ? 16.382 -4.905 -15.637 1.00 98.12 278 TYR A O 1
ATOM 2341 N N . TYR A 1 279 ? 14.872 -4.295 -14.088 1.00 97.94 279 TYR A N 1
ATOM 2342 C CA . TYR A 1 279 ? 15.815 -3.794 -13.104 1.00 97.94 279 TYR A CA 1
ATOM 2343 C C . TYR A 1 279 ? 15.686 -4.625 -11.836 1.00 97.94 279 TYR A C 1
ATOM 2345 O O . TYR A 1 279 ? 14.694 -4.516 -11.124 1.00 97.94 279 TYR A O 1
ATOM 2353 N N . ASP A 1 280 ? 16.707 -5.421 -11.536 1.00 95.31 280 ASP A N 1
ATOM 2354 C CA . ASP A 1 280 ? 16.931 -5.938 -10.188 1.00 95.31 280 ASP A CA 1
ATOM 2355 C C . ASP A 1 280 ? 17.881 -4.963 -9.486 1.00 95.31 280 ASP A C 1
ATOM 2357 O O . ASP A 1 280 ? 19.036 -4.779 -9.894 1.00 95.31 280 ASP A O 1
ATOM 2361 N N . PHE A 1 281 ? 17.385 -4.290 -8.447 1.00 95.81 281 PHE A N 1
ATOM 2362 C CA . PHE A 1 281 ? 18.080 -3.133 -7.894 1.00 95.81 281 PHE A CA 1
ATOM 2363 C C . PHE A 1 281 ? 19.351 -3.464 -7.118 1.00 95.81 281 PHE A C 1
ATOM 2365 O O . PHE A 1 281 ? 20.103 -2.556 -6.757 1.00 95.81 281 PHE A O 1
ATOM 2372 N N . LYS A 1 282 ? 19.660 -4.751 -6.919 1.00 93.06 282 LYS A N 1
ATOM 2373 C CA . LYS A 1 282 ? 20.972 -5.154 -6.405 1.00 93.06 282 LYS A CA 1
ATOM 2374 C C . LYS A 1 282 ? 22.106 -4.870 -7.390 1.00 93.06 282 LYS A C 1
ATOM 2376 O O . LYS A 1 282 ? 23.255 -4.751 -6.973 1.00 93.06 282 LYS A O 1
ATOM 2381 N N . HIS A 1 283 ? 21.806 -4.716 -8.683 1.00 96.06 283 HIS A N 1
ATOM 2382 C CA . HIS A 1 283 ? 22.783 -4.380 -9.721 1.00 96.06 283 HIS A CA 1
ATOM 2383 C C . HIS A 1 283 ? 23.057 -2.866 -9.801 1.00 96.06 283 HIS A C 1
ATOM 2385 O O . HIS A 1 283 ? 23.102 -2.270 -10.881 1.00 96.06 283 HIS A O 1
ATOM 2391 N N . LEU A 1 284 ? 23.263 -2.245 -8.637 1.00 96.69 284 LEU A N 1
ATOM 2392 C CA . LEU A 1 284 ? 23.645 -0.846 -8.482 1.00 96.69 284 LEU A CA 1
ATOM 2393 C C . LEU A 1 284 ? 25.138 -0.647 -8.762 1.00 96.69 284 LEU A C 1
ATOM 2395 O O . LEU A 1 284 ? 25.991 -1.393 -8.282 1.00 96.69 284 LEU A O 1
ATOM 2399 N N . LYS A 1 285 ? 25.463 0.428 -9.476 1.00 97.00 285 LYS A N 1
ATOM 2400 C CA . LYS A 1 285 ? 26.824 0.929 -9.656 1.00 97.00 285 LYS A CA 1
ATOM 2401 C C . LYS A 1 285 ? 26.941 2.340 -9.091 1.00 97.00 285 LYS A C 1
ATOM 2403 O O . LYS A 1 285 ? 26.415 3.293 -9.663 1.00 97.00 285 LYS A O 1
ATOM 2408 N N . LEU A 1 286 ? 27.661 2.462 -7.980 1.00 96.38 286 LEU A N 1
ATOM 2409 C CA . LEU A 1 286 ? 27.988 3.741 -7.351 1.00 96.38 286 LEU A CA 1
ATOM 2410 C C . LEU A 1 286 ? 29.232 4.366 -7.989 1.00 96.38 286 LEU A C 1
ATOM 2412 O O . LEU A 1 286 ? 30.097 3.658 -8.511 1.00 96.38 286 LEU A O 1
ATOM 2416 N N . LYS A 1 287 ? 29.341 5.698 -7.915 1.00 93.06 287 LYS A N 1
ATOM 2417 C CA . LYS A 1 287 ? 30.571 6.413 -8.305 1.00 93.06 287 LYS A CA 1
ATOM 2418 C C . LYS A 1 287 ? 31.727 6.110 -7.344 1.00 93.06 287 LYS A C 1
ATOM 2420 O O . LYS A 1 287 ? 32.856 5.931 -7.789 1.00 93.06 287 LYS A O 1
ATOM 2425 N N . SER A 1 288 ? 31.415 6.022 -6.051 1.00 93.19 288 SER A N 1
ATOM 2426 C CA . SER A 1 288 ? 32.351 5.749 -4.959 1.00 93.19 288 SER A CA 1
ATOM 2427 C C . SER A 1 288 ? 31.662 4.925 -3.872 1.00 93.19 288 SER A C 1
ATOM 2429 O O . SER A 1 288 ? 30.463 5.071 -3.642 1.00 93.19 288 SER A O 1
ATOM 2431 N N . ASN A 1 289 ? 32.417 4.073 -3.179 1.00 91.69 289 ASN A N 1
ATOM 2432 C CA . ASN A 1 289 ? 31.878 3.248 -2.095 1.00 91.69 289 ASN A CA 1
ATOM 2433 C C . ASN A 1 289 ? 31.289 4.120 -0.976 1.00 91.69 289 ASN A C 1
ATOM 2435 O O . ASN A 1 289 ? 31.909 5.104 -0.578 1.00 91.69 289 ASN A O 1
ATOM 2439 N N . TYR A 1 290 ? 30.126 3.721 -0.450 1.00 90.50 290 TYR A N 1
ATOM 2440 C CA . TYR A 1 290 ? 29.405 4.393 0.644 1.00 90.50 290 TYR A CA 1
ATOM 2441 C C . TYR A 1 290 ? 28.939 5.834 0.364 1.00 90.50 290 TYR A C 1
ATOM 2443 O O . TYR A 1 290 ? 28.431 6.489 1.270 1.00 90.50 290 TYR A O 1
ATOM 2451 N N . ILE A 1 291 ? 29.074 6.319 -0.874 1.00 93.75 291 ILE A N 1
ATOM 2452 C CA . ILE A 1 291 ? 28.533 7.608 -1.315 1.00 93.75 291 ILE A CA 1
ATOM 2453 C C . ILE A 1 291 ? 27.313 7.321 -2.187 1.00 93.75 291 ILE A C 1
ATOM 2455 O O . ILE A 1 291 ? 27.444 6.750 -3.270 1.00 93.75 291 ILE A O 1
ATOM 2459 N N . TYR A 1 292 ? 26.133 7.692 -1.691 1.00 95.12 292 TYR A N 1
ATOM 2460 C CA . TYR A 1 292 ? 24.841 7.314 -2.275 1.00 95.12 292 TYR A CA 1
ATOM 2461 C C . TYR A 1 292 ? 24.133 8.448 -3.017 1.00 95.12 292 TYR A C 1
ATOM 2463 O O . TYR A 1 292 ? 23.011 8.246 -3.470 1.00 95.12 292 TYR A O 1
ATOM 2471 N N . ASP A 1 293 ? 24.774 9.614 -3.150 1.00 95.31 293 ASP A N 1
ATOM 2472 C CA . ASP A 1 293 ? 24.189 10.792 -3.804 1.00 95.31 293 ASP A CA 1
ATOM 2473 C C . ASP A 1 293 ? 23.733 10.469 -5.225 1.00 95.31 293 ASP A C 1
ATOM 2475 O O . ASP A 1 293 ? 22.596 10.744 -5.582 1.00 95.31 293 ASP A O 1
ATOM 2479 N N . GLU A 1 294 ? 24.590 9.797 -5.999 1.00 96.38 294 GLU A N 1
ATOM 2480 C CA . GLU A 1 294 ? 24.290 9.386 -7.365 1.00 96.38 294 GLU A CA 1
ATOM 2481 C C . GLU A 1 294 ? 24.808 7.978 -7.675 1.00 96.38 294 GLU A C 1
ATOM 2483 O O . GLU A 1 294 ? 25.931 7.599 -7.321 1.00 96.38 294 GLU A O 1
ATOM 2488 N N . GLY A 1 295 ? 24.024 7.232 -8.446 1.00 97.56 295 GLY A N 1
ATOM 2489 C CA . GLY A 1 295 ? 24.385 5.910 -8.947 1.00 97.56 295 GLY A CA 1
ATOM 2490 C C . GLY A 1 295 ? 23.700 5.586 -10.268 1.00 97.56 295 GLY A C 1
ATOM 2491 O O . GLY A 1 295 ? 22.936 6.387 -10.813 1.00 97.56 295 GLY A O 1
ATOM 2492 N N . LYS A 1 296 ? 24.006 4.406 -10.808 1.00 98.25 296 LYS A N 1
ATOM 2493 C CA . LYS A 1 296 ? 23.347 3.856 -11.994 1.00 98.25 296 LYS A CA 1
ATOM 2494 C C . LYS A 1 296 ? 22.863 2.438 -11.751 1.00 98.25 296 LYS A C 1
ATOM 2496 O O . LYS A 1 296 ? 23.545 1.676 -11.067 1.00 98.25 296 LYS A O 1
ATOM 2501 N N . LEU A 1 297 ? 21.751 2.062 -12.369 1.00 98.19 297 LEU A N 1
ATOM 2502 C CA . LEU A 1 297 ? 21.213 0.704 -12.311 1.00 98.19 297 LEU A CA 1
ATOM 2503 C C . LEU A 1 297 ? 21.316 0.016 -13.662 1.00 98.19 297 LEU A C 1
ATOM 2505 O O . LEU A 1 297 ? 21.113 0.640 -14.701 1.00 98.19 297 LEU A O 1
ATOM 2509 N N . LEU A 1 298 ? 21.653 -1.270 -13.615 1.00 98.44 298 LEU A N 1
ATOM 2510 C CA . LEU A 1 298 ? 21.702 -2.133 -14.784 1.00 98.44 298 LEU A CA 1
ATOM 2511 C C . LEU A 1 298 ? 20.283 -2.540 -15.184 1.00 98.44 298 LEU A C 1
ATOM 2513 O O . LEU A 1 298 ? 19.576 -3.181 -14.406 1.00 98.44 298 LEU A O 1
ATOM 2517 N N . ASN A 1 299 ? 19.902 -2.230 -16.415 1.00 98.38 299 ASN A N 1
ATOM 2518 C CA . ASN A 1 299 ? 18.787 -2.881 -17.075 1.00 98.38 299 ASN A CA 1
ATOM 2519 C C . ASN A 1 299 ? 19.260 -4.256 -17.555 1.00 98.38 299 ASN A C 1
ATOM 2521 O O . ASN A 1 299 ? 20.035 -4.370 -18.503 1.00 98.38 299 ASN A O 1
ATOM 2525 N N . LEU A 1 300 ? 18.810 -5.314 -16.889 1.00 97.81 300 LEU A N 1
ATOM 2526 C CA . LEU A 1 300 ? 19.193 -6.692 -17.184 1.00 97.81 300 LEU A CA 1
ATOM 2527 C C . LEU A 1 300 ? 18.748 -7.146 -18.579 1.00 97.81 300 LEU A C 1
ATOM 2529 O O . LEU A 1 300 ? 19.365 -8.050 -19.138 1.00 97.81 300 LEU A O 1
ATOM 2533 N N . LYS A 1 301 ? 17.710 -6.524 -19.159 1.00 97.69 301 LYS A N 1
ATOM 2534 C CA . LYS A 1 301 ? 17.244 -6.860 -20.512 1.00 97.69 301 LYS A CA 1
ATOM 2535 C C . LYS A 1 301 ? 18.172 -6.314 -21.597 1.00 97.69 301 LYS A C 1
ATOM 2537 O O . LYS A 1 301 ? 18.441 -7.019 -22.566 1.00 97.69 301 LYS A O 1
ATOM 2542 N N . THR A 1 302 ? 18.644 -5.075 -21.455 1.00 97.19 302 THR A N 1
ATOM 2543 C CA . THR A 1 302 ? 19.526 -4.418 -22.442 1.00 97.19 302 THR A CA 1
ATOM 2544 C C . THR A 1 302 ? 21.008 -4.598 -22.121 1.00 97.19 302 THR A C 1
ATOM 2546 O O . THR A 1 302 ? 21.850 -4.406 -22.993 1.00 97.19 302 THR A O 1
ATOM 2549 N N . ASN A 1 303 ? 21.325 -5.003 -20.887 1.00 97.44 303 ASN A N 1
ATOM 2550 C CA . ASN A 1 303 ? 22.670 -5.046 -20.323 1.00 97.44 303 ASN A CA 1
ATOM 2551 C C . ASN A 1 303 ? 23.356 -3.663 -20.288 1.00 97.44 303 ASN A C 1
ATOM 2553 O O . ASN A 1 303 ? 24.580 -3.555 -20.389 1.00 97.44 303 ASN A O 1
ATOM 2557 N N . GLU A 1 304 ? 22.568 -2.596 -20.128 1.00 97.88 304 GLU A N 1
ATOM 2558 C CA . GLU A 1 304 ? 23.047 -1.214 -20.056 1.00 97.88 304 GLU A CA 1
ATOM 2559 C C . GLU A 1 304 ? 22.739 -0.570 -18.700 1.00 97.88 304 GLU A C 1
ATOM 2561 O O . GLU A 1 304 ? 21.702 -0.812 -18.087 1.00 97.88 304 GLU A O 1
ATOM 2566 N N . TYR A 1 305 ? 23.645 0.289 -18.230 1.00 98.25 305 TYR A N 1
ATOM 2567 C CA . TYR A 1 305 ? 23.418 1.134 -17.054 1.00 98.25 305 TYR A CA 1
ATOM 2568 C C . TYR A 1 305 ? 22.684 2.419 -17.465 1.00 98.25 305 TYR A C 1
ATOM 2570 O O . TYR A 1 305 ? 23.305 3.484 -17.579 1.00 98.25 305 TYR A O 1
ATOM 2578 N N . ASP A 1 306 ? 21.389 2.285 -17.745 1.00 97.69 306 ASP A N 1
ATOM 2579 C CA . ASP A 1 306 ? 20.544 3.310 -18.370 1.00 97.69 306 ASP A CA 1
ATOM 2580 C C . ASP A 1 306 ? 19.625 4.064 -17.384 1.00 97.69 306 ASP A C 1
ATOM 2582 O O . ASP A 1 306 ? 19.129 5.139 -17.720 1.00 97.69 306 ASP A O 1
ATOM 2586 N N . ALA A 1 307 ? 19.469 3.565 -16.154 1.00 98.31 307 ALA A N 1
ATOM 2587 C CA . ALA A 1 307 ? 18.732 4.224 -15.078 1.00 98.31 307 ALA A CA 1
ATOM 2588 C C . ALA A 1 307 ? 19.676 4.913 -14.079 1.00 98.31 307 ALA A C 1
ATOM 2590 O O . ALA A 1 307 ? 20.777 4.422 -13.804 1.00 98.31 307 ALA A O 1
ATOM 2591 N N . THR A 1 308 ? 19.244 6.042 -13.517 1.00 98.25 308 THR A N 1
ATOM 2592 C CA . THR A 1 308 ? 19.991 6.826 -12.522 1.00 98.25 308 THR A CA 1
ATOM 2593 C C . THR A 1 308 ? 19.321 6.751 -11.157 1.00 98.25 308 THR A C 1
ATOM 2595 O O . THR A 1 308 ? 18.100 6.710 -11.051 1.00 98.25 308 THR A O 1
ATOM 2598 N N . THR A 1 309 ? 20.122 6.738 -10.096 1.00 97.94 309 THR A N 1
ATOM 2599 C CA . THR A 1 309 ? 19.637 6.747 -8.709 1.00 97.94 309 THR A CA 1
ATOM 2600 C C . THR A 1 309 ? 20.085 8.022 -8.021 1.00 97.94 309 THR A C 1
ATOM 2602 O O . THR A 1 309 ? 21.245 8.399 -8.181 1.00 97.94 309 THR A O 1
ATOM 2605 N N . GLN A 1 310 ? 19.213 8.627 -7.225 1.00 97.62 310 GLN A N 1
ATOM 2606 C CA . GLN A 1 310 ? 19.497 9.783 -6.379 1.00 97.62 310 GLN A CA 1
ATOM 2607 C C . GLN A 1 310 ? 19.282 9.388 -4.921 1.00 97.62 310 GLN A C 1
ATOM 2609 O O . GLN A 1 310 ? 18.225 8.853 -4.591 1.00 97.62 310 GLN A O 1
ATOM 2614 N N . HIS A 1 311 ? 20.289 9.585 -4.068 1.00 97.00 311 HIS A N 1
ATOM 2615 C CA . HIS A 1 311 ? 20.225 9.321 -2.622 1.00 97.00 311 HIS A CA 1
ATOM 2616 C C . HIS A 1 311 ? 19.609 7.951 -2.249 1.00 97.00 311 HIS A C 1
ATOM 2618 O O . HIS A 1 311 ? 18.821 7.843 -1.312 1.00 97.00 311 HIS A O 1
ATOM 2624 N N . CYS A 1 312 ? 19.922 6.892 -3.003 1.00 97.19 312 CYS A N 1
ATOM 2625 C CA . CYS A 1 312 ? 19.376 5.543 -2.800 1.00 97.19 312 CYS A CA 1
ATOM 2626 C C . CYS A 1 312 ? 20.363 4.673 -2.018 1.00 97.19 312 CYS A C 1
ATOM 2628 O O . CYS A 1 312 ? 21.503 4.488 -2.447 1.00 97.19 312 CYS A O 1
ATOM 2630 N N . ILE A 1 313 ? 19.931 4.085 -0.901 1.00 96.25 313 ILE A N 1
ATOM 2631 C CA . ILE A 1 313 ? 20.838 3.346 -0.012 1.00 96.25 313 ILE A CA 1
ATOM 2632 C C . ILE A 1 313 ? 20.701 1.834 -0.257 1.00 96.25 313 ILE A C 1
ATOM 2634 O O . ILE A 1 313 ? 19.645 1.280 0.054 1.00 96.25 313 ILE A O 1
ATOM 2638 N N . PRO A 1 314 ? 21.736 1.124 -0.747 1.00 94.88 314 PRO A N 1
ATOM 2639 C CA . PRO A 1 314 ? 21.702 -0.332 -0.832 1.00 94.88 314 PRO A CA 1
ATOM 2640 C C . PRO A 1 314 ? 21.636 -0.946 0.568 1.00 94.88 314 PRO A C 1
ATOM 2642 O O . PRO A 1 314 ? 22.473 -0.667 1.429 1.00 94.88 314 PRO A O 1
ATOM 2645 N N . LYS A 1 315 ? 20.629 -1.789 0.803 1.00 91.44 315 LYS A N 1
ATOM 2646 C CA . LYS A 1 315 ? 20.404 -2.477 2.079 1.00 91.44 315 LYS A CA 1
ATOM 2647 C C . LYS A 1 315 ? 19.970 -3.918 1.858 1.00 91.44 315 LYS A C 1
ATOM 2649 O O . LYS A 1 315 ? 19.329 -4.252 0.866 1.00 91.44 315 LYS A O 1
ATOM 2654 N N . THR A 1 316 ? 20.282 -4.781 2.815 1.00 86.62 316 THR A N 1
ATOM 2655 C CA . THR A 1 316 ? 19.665 -6.104 2.888 1.00 86.62 316 THR A CA 1
ATOM 2656 C C . THR A 1 316 ? 18.288 -5.985 3.531 1.00 86.62 316 THR A C 1
ATOM 2658 O O . THR A 1 316 ? 18.117 -5.298 4.538 1.00 86.62 316 THR A O 1
ATOM 2661 N N . ILE A 1 317 ? 17.294 -6.661 2.959 1.00 78.75 317 ILE A N 1
ATOM 2662 C CA . ILE A 1 317 ? 16.036 -6.920 3.654 1.00 78.75 317 ILE A CA 1
ATOM 2663 C C . ILE A 1 317 ? 16.273 -8.220 4.408 1.00 78.75 317 ILE A C 1
ATOM 2665 O O . ILE A 1 317 ? 16.355 -9.275 3.795 1.00 78.75 317 ILE A O 1
ATOM 2669 N N . GLN A 1 318 ? 16.456 -8.129 5.723 1.00 65.25 318 GLN A N 1
ATOM 2670 C CA . GLN A 1 318 ? 16.535 -9.280 6.621 1.00 65.25 318 GLN A CA 1
ATOM 2671 C C . GLN A 1 318 ? 15.401 -9.170 7.634 1.00 65.25 318 GLN A C 1
ATOM 2673 O O . GLN A 1 318 ? 15.625 -8.886 8.805 1.00 65.25 318 GLN A O 1
ATOM 2678 N N . SER A 1 319 ? 14.160 -9.327 7.184 1.00 56.81 319 SER A N 1
ATOM 2679 C CA . SER A 1 319 ? 13.026 -9.355 8.105 1.00 56.81 319 SER A CA 1
ATOM 2680 C C . SER A 1 319 ? 12.712 -10.802 8.468 1.00 56.81 319 SER A C 1
ATOM 2682 O O . SER A 1 319 ? 12.125 -11.530 7.673 1.00 56.81 319 SER A O 1
ATOM 2684 N N . ILE A 1 320 ? 13.115 -11.214 9.671 1.00 51.59 320 ILE A N 1
ATOM 2685 C CA . ILE A 1 320 ? 12.358 -12.206 10.438 1.00 51.59 320 ILE A CA 1
ATOM 2686 C C . ILE A 1 320 ? 11.509 -11.367 11.379 1.00 51.59 320 ILE A C 1
ATOM 2688 O O . ILE A 1 320 ? 11.960 -10.980 12.451 1.00 51.59 320 ILE A O 1
ATOM 2692 N N . GLU A 1 321 ? 10.312 -11.013 10.938 1.00 58.66 321 GLU A N 1
ATOM 2693 C CA . GLU A 1 321 ? 9.379 -10.278 11.779 1.00 58.66 321 GLU A CA 1
ATOM 2694 C C . GLU A 1 321 ? 8.081 -11.065 11.815 1.00 58.66 321 GLU A C 1
ATOM 2696 O O . GLU A 1 321 ? 7.343 -11.144 10.834 1.00 58.66 321 GLU A O 1
ATOM 2701 N N . ARG A 1 322 ? 7.826 -11.681 12.969 1.00 66.62 322 ARG A N 1
ATOM 2702 C CA . ARG A 1 322 ? 6.471 -12.027 13.369 1.00 66.62 322 ARG A CA 1
ATOM 2703 C C . ARG A 1 322 ? 5.914 -10.766 14.008 1.00 66.62 322 ARG A C 1
ATOM 2705 O O . ARG A 1 322 ? 6.263 -10.454 15.145 1.00 66.62 322 ARG A O 1
ATOM 2712 N N . LYS A 1 323 ? 5.116 -10.010 13.259 1.00 74.06 323 LYS A N 1
ATOM 2713 C CA . LYS A 1 323 ? 4.425 -8.858 13.832 1.00 74.06 323 LYS A CA 1
ATOM 2714 C C . LYS A 1 323 ? 3.192 -9.379 14.551 1.00 74.06 323 LYS A C 1
ATOM 2716 O O . LYS A 1 323 ? 2.292 -9.939 13.925 1.00 74.06 323 LYS A O 1
ATOM 2721 N N . GLU A 1 324 ? 3.210 -9.248 15.866 1.00 81.62 324 GLU A N 1
ATOM 2722 C CA . GLU A 1 324 ? 2.054 -9.508 16.707 1.00 81.62 324 GLU A CA 1
ATOM 2723 C C . GLU A 1 324 ? 1.101 -8.318 16.614 1.00 81.62 324 GLU A C 1
ATOM 2725 O O . GLU A 1 324 ? 1.528 -7.172 16.769 1.00 81.62 324 GLU A O 1
ATOM 2730 N N . ILE A 1 325 ? -0.166 -8.582 16.301 1.00 84.50 325 ILE A N 1
ATOM 2731 C CA . ILE A 1 325 ? -1.203 -7.555 16.244 1.00 84.50 325 ILE A CA 1
ATOM 2732 C C . ILE A 1 325 ? -2.351 -7.993 17.142 1.00 84.50 325 ILE A C 1
ATOM 2734 O O . ILE A 1 325 ? -2.975 -9.030 16.899 1.00 84.50 325 ILE A O 1
ATOM 2738 N N . SER A 1 326 ? -2.619 -7.181 18.164 1.00 88.88 326 SER A N 1
ATOM 2739 C CA . SER A 1 326 ? -3.801 -7.311 19.006 1.00 88.88 326 SER A CA 1
ATOM 2740 C C . SER A 1 326 ? -5.047 -7.015 18.182 1.00 88.88 326 SER A C 1
ATOM 2742 O O . SER A 1 326 ? -5.137 -5.989 17.503 1.00 88.88 326 SER A O 1
ATOM 2744 N N . ILE A 1 327 ? -6.018 -7.910 18.252 1.00 93.00 327 ILE A N 1
ATOM 2745 C CA . ILE A 1 327 ? -7.324 -7.785 17.617 1.00 93.00 327 ILE A CA 1
ATOM 2746 C C . ILE A 1 327 ? -8.404 -7.976 18.684 1.00 93.00 327 ILE A C 1
ATOM 2748 O O . ILE A 1 327 ? -8.188 -8.653 19.689 1.00 93.00 327 ILE A O 1
ATOM 2752 N N . PRO A 1 328 ? -9.589 -7.381 18.528 1.00 93.25 328 PRO A N 1
ATOM 2753 C CA . PRO A 1 328 ? -10.630 -7.576 19.516 1.00 93.25 328 PRO A CA 1
ATOM 2754 C C . PRO A 1 328 ? -11.101 -9.027 19.522 1.00 93.25 328 PRO A C 1
ATOM 2756 O O . PRO A 1 328 ? -11.272 -9.635 18.464 1.00 93.25 328 PRO A O 1
ATOM 2759 N N . ALA A 1 329 ? -11.394 -9.545 20.713 1.00 94.69 329 ALA A N 1
ATOM 2760 C CA . ALA A 1 329 ? -12.086 -10.815 20.843 1.00 94.69 329 ALA A CA 1
ATOM 2761 C C . ALA A 1 329 ? -13.470 -10.711 20.187 1.00 94.69 329 ALA A C 1
ATOM 2763 O O . ALA A 1 329 ? -14.215 -9.759 20.434 1.00 94.69 329 ALA A O 1
ATOM 2764 N N . ARG A 1 330 ? -13.821 -11.656 19.309 1.00 94.75 330 ARG A N 1
ATOM 2765 C CA . ARG A 1 330 ? -15.049 -11.589 18.495 1.00 94.75 330 ARG A CA 1
ATOM 2766 C C . ARG A 1 330 ? -16.018 -12.705 18.848 1.00 94.75 330 ARG A C 1
ATOM 2768 O O . ARG A 1 330 ? -15.648 -13.875 18.888 1.00 94.75 330 ARG A O 1
ATOM 2775 N N . ARG A 1 331 ? -17.297 -12.355 18.992 1.00 94.81 331 ARG A N 1
ATOM 2776 C CA . ARG A 1 331 ? -18.401 -13.324 18.993 1.00 94.81 331 ARG A CA 1
ATOM 2777 C C . ARG A 1 331 ? -19.135 -13.208 17.669 1.00 94.81 331 ARG A C 1
ATOM 2779 O O . ARG A 1 331 ? -19.581 -12.117 17.313 1.00 94.81 331 ARG A O 1
ATOM 2786 N N . GLN A 1 332 ? -19.219 -14.313 16.933 1.00 95.25 332 GLN A N 1
ATOM 2787 C CA . GLN A 1 332 ? -19.884 -14.338 15.630 1.00 95.25 332 GLN A CA 1
ATOM 2788 C C . GLN A 1 332 ? -21.308 -13.813 15.773 1.00 95.25 332 GLN A C 1
ATOM 2790 O O . GLN A 1 332 ? -22.073 -14.317 16.591 1.00 95.25 332 GLN A O 1
ATOM 2795 N N . SER A 1 333 ? -21.619 -12.764 15.021 1.00 95.12 333 SER A N 1
ATOM 2796 C CA . SER A 1 333 ? -22.897 -12.069 15.106 1.00 95.12 333 SER A CA 1
ATOM 2797 C C . SER A 1 333 ? -23.328 -11.601 13.724 1.00 95.12 333 SER A C 1
ATOM 2799 O O . SER A 1 333 ? -22.503 -11.337 12.850 1.00 95.12 333 SER A O 1
ATOM 2801 N N . LYS A 1 334 ? -24.636 -11.461 13.530 1.00 95.25 334 LYS A N 1
ATOM 2802 C CA . LYS A 1 334 ? -25.232 -11.059 12.262 1.00 95.25 334 LYS A CA 1
ATOM 2803 C C . LYS A 1 334 ? -26.151 -9.862 12.453 1.00 95.25 334 LYS A C 1
ATOM 2805 O O . LYS A 1 334 ? -27.113 -9.918 13.220 1.00 95.25 334 LYS A O 1
ATOM 2810 N N . PHE A 1 335 ? -25.884 -8.807 11.694 1.00 95.25 335 PHE A N 1
ATOM 2811 C CA . PHE A 1 335 ? -26.676 -7.584 11.660 1.00 95.25 335 PHE A CA 1
ATOM 2812 C C . PHE A 1 335 ? -27.173 -7.286 10.246 1.00 95.25 335 PHE A C 1
ATOM 2814 O O . PHE A 1 335 ? -26.463 -7.498 9.264 1.00 95.25 335 PHE A O 1
ATOM 2821 N N . GLU A 1 336 ? -28.364 -6.710 10.140 1.00 94.56 336 GLU A N 1
ATOM 2822 C CA . GLU A 1 336 ? -28.805 -6.031 8.931 1.00 94.56 336 GLU A CA 1
ATOM 2823 C C . GLU A 1 336 ? -28.173 -4.639 8.868 1.00 94.56 336 GLU A C 1
ATOM 2825 O O . GLU A 1 336 ? -28.358 -3.800 9.766 1.00 94.56 336 GLU A O 1
ATOM 2830 N N . MET A 1 337 ? -27.406 -4.379 7.809 1.00 90.69 337 MET A N 1
ATOM 2831 C CA . MET A 1 337 ? -26.928 -3.032 7.526 1.00 90.69 337 MET A CA 1
ATOM 2832 C C . MET A 1 337 ? -28.023 -2.246 6.821 1.00 90.69 337 MET A C 1
ATOM 2834 O O . MET A 1 337 ? -28.413 -2.558 5.700 1.00 90.69 337 MET A O 1
ATOM 2838 N N . MET A 1 338 ? -28.498 -1.202 7.497 1.00 90.38 338 MET A N 1
ATOM 2839 C CA . MET A 1 338 ? -29.399 -0.229 6.894 1.00 90.38 338 MET A CA 1
ATOM 2840 C C . MET A 1 338 ? -28.626 0.602 5.879 1.00 90.38 338 MET A C 1
ATOM 2842 O O . MET A 1 338 ? -27.497 1.013 6.153 1.00 90.38 338 MET A O 1
ATOM 2846 N N . GLU A 1 339 ? -29.243 0.872 4.735 1.00 86.81 339 GLU A N 1
ATOM 2847 C CA . GLU A 1 339 ? -28.641 1.709 3.706 1.00 86.81 339 GLU A CA 1
ATOM 2848 C C . GLU A 1 339 ? -28.410 3.127 4.244 1.00 86.81 339 GLU A C 1
ATOM 2850 O O . GLU A 1 339 ? -29.311 3.775 4.782 1.00 86.81 339 GLU A O 1
ATOM 2855 N N . HIS A 1 340 ? -27.179 3.609 4.114 1.00 83.56 340 HIS A N 1
ATOM 2856 C CA . HIS A 1 340 ? -26.810 4.971 4.462 1.00 83.56 340 HIS A CA 1
ATOM 2857 C C . HIS A 1 340 ? -25.679 5.452 3.556 1.00 83.56 340 HIS A C 1
ATOM 2859 O O . HIS A 1 340 ? -24.934 4.664 2.973 1.00 83.56 340 HIS A O 1
ATOM 2865 N N . LYS A 1 341 ? -25.520 6.773 3.457 1.00 81.31 341 LYS A N 1
ATOM 2866 C CA . LYS A 1 341 ? -24.369 7.354 2.763 1.00 81.31 341 LYS A CA 1
ATOM 2867 C C . LYS A 1 341 ? -23.095 7.073 3.575 1.00 81.31 341 LYS A C 1
ATOM 2869 O O . LYS A 1 341 ? -23.122 7.266 4.792 1.00 81.31 341 LYS A O 1
ATOM 2874 N N . PRO A 1 342 ? -21.987 6.639 2.951 1.00 76.75 342 PRO A N 1
ATOM 2875 C CA . PRO A 1 342 ? -20.714 6.498 3.649 1.00 76.75 342 PRO A CA 1
ATOM 2876 C C . PRO A 1 342 ? -20.232 7.841 4.224 1.00 76.75 342 PRO A C 1
ATOM 2878 O O . PRO A 1 342 ? -20.274 8.873 3.545 1.00 76.75 342 PRO A O 1
ATOM 2881 N N . GLU A 1 343 ? -19.773 7.819 5.477 1.00 75.81 343 GLU A N 1
ATOM 2882 C CA . GLU A 1 343 ? -19.201 8.983 6.182 1.00 75.81 343 GLU A CA 1
ATOM 2883 C C . GLU A 1 343 ? -17.684 8.853 6.440 1.00 75.81 343 GLU A C 1
ATOM 2885 O O . GLU A 1 343 ? -17.043 9.817 6.842 1.00 75.81 343 GLU A O 1
ATOM 2890 N N . GLY A 1 344 ? -17.101 7.674 6.187 1.00 75.56 344 GLY A N 1
ATOM 2891 C CA . GLY A 1 344 ? -15.678 7.384 6.399 1.00 75.56 344 GLY A CA 1
ATOM 2892 C C . GLY A 1 344 ? -14.812 7.600 5.153 1.00 75.56 344 GLY A C 1
ATOM 2893 O O . GLY A 1 344 ? -14.857 8.654 4.515 1.00 75.56 344 GLY A O 1
ATOM 2894 N N . TYR A 1 345 ? -13.998 6.594 4.820 1.00 72.88 345 TYR A N 1
ATOM 2895 C CA . TYR A 1 345 ? -13.217 6.558 3.582 1.00 72.88 345 TYR A CA 1
ATOM 2896 C C . TYR A 1 345 ? -14.133 6.314 2.377 1.00 72.88 345 TYR A C 1
ATOM 2898 O O . TYR A 1 345 ? -14.879 5.332 2.355 1.00 72.88 345 TYR A O 1
ATOM 2906 N N . LEU A 1 346 ? -14.050 7.181 1.370 1.00 69.12 346 LEU A N 1
ATOM 2907 C CA . LEU A 1 346 ? -14.744 7.022 0.095 1.00 69.12 346 LEU A CA 1
ATOM 2908 C C . LEU A 1 346 ? -13.860 7.560 -1.036 1.00 69.12 346 LEU A C 1
ATOM 2910 O O . LEU A 1 346 ? -13.306 8.650 -0.927 1.00 69.12 346 LEU A O 1
ATOM 2914 N N . GLU A 1 347 ? -13.717 6.782 -2.112 1.00 68.38 347 GLU A N 1
ATOM 2915 C CA . GLU A 1 347 ? -13.036 7.189 -3.356 1.00 68.38 347 GLU A CA 1
ATOM 2916 C C . GLU A 1 347 ? -11.629 7.801 -3.178 1.00 68.38 347 GLU A C 1
ATOM 2918 O O . GLU A 1 347 ? -11.207 8.653 -3.953 1.00 68.38 347 GLU A O 1
ATOM 2923 N N . GLY A 1 348 ? -10.837 7.326 -2.212 1.00 66.50 348 GLY A N 1
ATOM 2924 C CA . GLY A 1 348 ? -9.449 7.783 -2.042 1.00 66.50 348 GLY A CA 1
ATOM 2925 C C . GLY A 1 348 ? -9.253 8.882 -0.997 1.00 66.50 348 GLY A C 1
ATOM 2926 O O . GLY A 1 348 ? -8.122 9.316 -0.810 1.00 66.50 348 GLY A O 1
ATOM 2927 N N . GLY A 1 349 ? -10.304 9.296 -0.283 1.00 74.12 349 GLY A N 1
ATOM 2928 C CA . GLY A 1 349 ? -10.210 10.329 0.746 1.00 74.12 349 GLY A CA 1
ATOM 2929 C C . GLY A 1 349 ? -11.087 10.072 1.968 1.00 74.12 349 GLY A C 1
ATOM 2930 O O . GLY A 1 349 ? -12.063 9.323 1.917 1.00 74.12 349 GLY A O 1
ATOM 2931 N N . TRP A 1 350 ? -10.752 10.734 3.077 1.00 82.06 350 TRP A N 1
ATOM 2932 C CA . TRP A 1 350 ? -11.691 10.923 4.182 1.00 82.06 350 TRP A CA 1
ATOM 2933 C C . TRP A 1 350 ? -12.734 11.966 3.798 1.00 82.06 350 TRP A C 1
ATOM 2935 O O . TRP A 1 350 ? -12.397 13.009 3.234 1.00 82.06 350 TRP A O 1
ATOM 2945 N N . LYS A 1 351 ? -13.993 11.732 4.166 1.00 80.56 351 LYS A N 1
ATOM 2946 C CA . LYS A 1 351 ? -15.065 12.702 3.918 1.00 80.56 351 LYS A CA 1
ATOM 2947 C C . LYS A 1 351 ? -14.939 13.976 4.755 1.00 80.56 351 LYS A C 1
ATOM 2949 O O . LYS A 1 351 ? -15.354 15.046 4.315 1.00 80.56 351 LYS A O 1
ATOM 2954 N N . SER A 1 352 ? -14.385 13.869 5.964 1.00 83.00 352 SER A N 1
ATOM 2955 C CA . SER A 1 352 ? -14.280 14.981 6.908 1.00 83.00 352 SER A CA 1
ATOM 2956 C C . SER A 1 352 ? -12.828 15.295 7.275 1.00 83.00 352 SER A C 1
ATOM 2958 O O . SER A 1 352 ? -11.980 14.406 7.376 1.00 83.00 352 SER A O 1
ATOM 2960 N N . LYS A 1 353 ? -12.548 16.580 7.529 1.00 85.94 353 LYS A N 1
ATOM 2961 C CA . LYS A 1 353 ? -11.245 17.025 8.045 1.00 85.94 353 LYS A CA 1
ATOM 2962 C C . LYS A 1 353 ? -10.974 16.483 9.453 1.00 85.94 353 LYS A C 1
ATOM 2964 O O . LYS A 1 353 ? -9.820 16.212 9.767 1.00 85.94 353 LYS A O 1
ATOM 2969 N N . SER A 1 354 ? -12.004 16.307 10.286 1.00 88.81 354 SER A N 1
ATOM 2970 C CA . SER A 1 354 ? -11.818 15.792 11.648 1.00 88.81 354 SER A CA 1
ATOM 2971 C C . SER A 1 354 ? -11.344 14.337 11.636 1.00 88.81 354 SER A C 1
ATOM 2973 O O . SER A 1 354 ? -10.383 14.025 12.324 1.00 88.81 354 SER A O 1
ATOM 2975 N N . THR A 1 355 ? -11.873 13.490 10.746 1.00 89.88 355 THR A N 1
ATOM 2976 C CA . THR A 1 355 ? -11.378 12.111 10.565 1.00 89.88 355 THR A CA 1
ATOM 2977 C C . THR A 1 355 ? -9.895 12.067 10.189 1.00 89.88 355 THR A C 1
ATOM 2979 O O . THR A 1 355 ? -9.152 11.214 10.670 1.00 89.88 355 THR A O 1
ATOM 2982 N N . ARG A 1 356 ? -9.424 13.013 9.366 1.00 91.19 356 ARG A N 1
ATOM 2983 C CA . ARG A 1 356 ? -7.994 13.128 9.047 1.00 91.19 356 ARG A CA 1
ATOM 2984 C C . ARG A 1 356 ? -7.163 13.533 10.270 1.00 91.19 356 ARG A C 1
ATOM 2986 O O . ARG A 1 356 ? -6.082 12.988 10.462 1.00 91.19 356 ARG A O 1
ATOM 2993 N N . LEU A 1 357 ? -7.648 14.458 11.099 1.00 91.94 357 LEU A N 1
ATOM 2994 C CA . LEU A 1 357 ? -6.966 14.827 12.347 1.00 91.94 357 LEU A CA 1
ATOM 2995 C C . LEU A 1 357 ? -6.898 13.642 13.319 1.00 91.94 357 LEU A C 1
ATOM 2997 O O . LEU A 1 357 ? -5.835 13.390 13.881 1.00 91.94 357 LEU A O 1
ATOM 3001 N N . ASN A 1 358 ? -7.982 12.872 13.427 1.00 93.12 358 ASN A N 1
ATOM 3002 C CA . ASN A 1 358 ? -8.035 11.647 14.219 1.00 93.12 358 ASN A CA 1
ATOM 3003 C C . ASN A 1 358 ? -7.013 10.609 13.721 1.00 93.12 358 ASN A C 1
ATOM 3005 O O . ASN A 1 358 ? -6.274 10.043 14.521 1.00 93.12 358 ASN A O 1
ATOM 3009 N N . GLN A 1 359 ? -6.890 10.421 12.399 1.00 92.88 359 GLN A N 1
ATOM 3010 C CA . GLN A 1 359 ? -5.852 9.570 11.806 1.00 92.88 359 GLN A CA 1
ATOM 3011 C C . GLN A 1 359 ? -4.447 10.037 12.205 1.00 92.88 359 GLN A C 1
ATOM 3013 O O . GLN A 1 359 ? -3.624 9.234 12.634 1.00 92.88 359 GLN A O 1
ATOM 3018 N N . ILE A 1 360 ? -4.156 11.334 12.063 1.00 90.94 360 ILE A N 1
ATOM 3019 C CA . ILE A 1 360 ? -2.841 11.889 12.407 1.00 90.94 360 ILE A CA 1
ATOM 3020 C C . ILE A 1 360 ? -2.534 11.657 13.893 1.00 90.94 360 ILE A C 1
ATOM 3022 O O . ILE A 1 360 ? -1.434 11.206 14.212 1.00 90.94 360 ILE A O 1
ATOM 3026 N N . ARG A 1 361 ? -3.500 11.917 14.788 1.00 91.19 361 ARG A N 1
ATOM 3027 C CA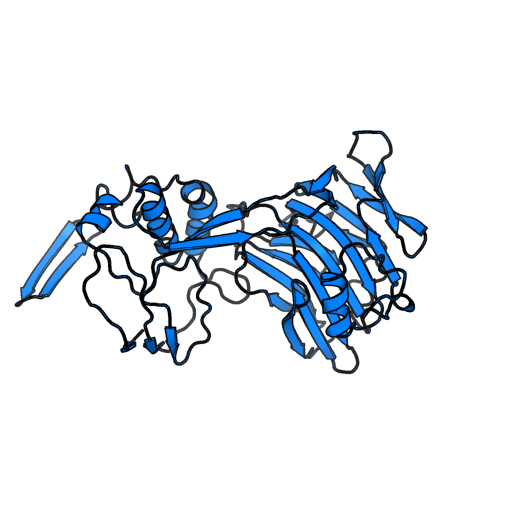 . ARG A 1 361 ? -3.377 11.646 16.229 1.00 91.19 361 ARG A CA 1
ATOM 3028 C C . ARG A 1 361 ? -3.041 10.179 16.478 1.00 91.19 361 ARG A C 1
ATOM 3030 O O . ARG A 1 361 ? -2.048 9.883 17.139 1.00 91.19 361 ARG A O 1
ATOM 3037 N N . PHE A 1 362 ? -3.836 9.278 15.909 1.00 91.56 362 PHE A N 1
ATOM 3038 C CA . PHE A 1 362 ? -3.684 7.849 16.130 1.00 91.56 362 PHE A CA 1
ATOM 3039 C C . PHE A 1 362 ? -2.294 7.348 15.718 1.00 91.56 362 PHE A C 1
ATOM 3041 O O . PHE A 1 362 ? -1.614 6.680 16.491 1.00 91.56 362 PHE A O 1
ATOM 3048 N N . TYR A 1 363 ? -1.832 7.711 14.519 1.00 89.62 363 TYR A N 1
ATOM 3049 C CA . TYR A 1 363 ? -0.536 7.255 14.009 1.00 89.62 363 TYR A CA 1
ATOM 3050 C C . TYR A 1 363 ? 0.664 7.881 14.724 1.00 89.62 363 TYR A C 1
ATOM 3052 O O . TYR A 1 363 ? 1.662 7.190 14.916 1.00 89.62 363 TYR A O 1
ATOM 3060 N N . ASN A 1 364 ? 0.591 9.162 15.096 1.00 86.69 364 ASN A N 1
ATOM 3061 C CA . ASN A 1 364 ? 1.738 9.869 15.671 1.00 86.69 364 ASN A CA 1
ATOM 3062 C C . ASN A 1 364 ? 1.872 9.700 17.188 1.00 86.69 364 ASN A C 1
ATOM 3064 O O . ASN A 1 364 ? 2.970 9.898 17.698 1.00 86.69 364 ASN A O 1
ATOM 3068 N N . GLN A 1 365 ? 0.786 9.383 17.895 1.00 83.88 365 GLN A N 1
ATOM 3069 C CA . GLN A 1 365 ? 0.768 9.295 19.360 1.00 83.88 365 GLN A CA 1
ATOM 3070 C C . GLN A 1 365 ? 0.364 7.878 19.790 1.00 83.88 365 GLN A C 1
ATOM 3072 O O . GLN A 1 365 ? 1.171 7.083 20.260 1.00 83.88 365 GLN A O 1
ATOM 3077 N N . VAL A 1 366 ? -0.872 7.493 19.498 1.00 84.38 366 VAL A N 1
ATOM 3078 C CA . VAL A 1 366 ? -1.523 6.325 20.111 1.00 84.38 366 VAL A CA 1
ATOM 3079 C C . VAL A 1 366 ? -0.896 4.996 19.703 1.00 84.38 366 VAL A C 1
ATOM 3081 O O . VAL A 1 366 ? -0.720 4.095 20.524 1.00 84.38 366 VAL A O 1
ATOM 3084 N N . ARG A 1 367 ? -0.505 4.868 18.433 1.00 80.31 367 ARG A N 1
ATOM 3085 C CA . ARG A 1 367 ? 0.011 3.624 17.854 1.00 80.31 367 ARG A CA 1
ATOM 3086 C C . ARG A 1 367 ? 1.285 3.101 18.535 1.00 80.31 367 ARG A C 1
ATOM 3088 O O . ARG A 1 367 ? 1.556 1.905 18.454 1.00 80.31 367 ARG A O 1
ATOM 3095 N N . ASN A 1 368 ? 2.038 3.958 19.223 1.00 71.19 368 ASN A N 1
ATOM 3096 C CA . ASN A 1 368 ? 3.242 3.578 19.967 1.00 71.19 368 ASN A CA 1
ATOM 3097 C C . ASN A 1 368 ? 2.961 3.248 21.448 1.00 71.19 368 ASN A C 1
ATOM 3099 O O . ASN A 1 368 ? 3.879 3.295 22.261 1.00 71.19 368 ASN A O 1
ATOM 3103 N N . ASN A 1 369 ? 1.717 2.880 21.789 1.00 68.94 369 ASN A N 1
ATOM 3104 C CA . ASN A 1 369 ? 1.229 2.688 23.163 1.00 68.94 369 ASN A CA 1
ATOM 3105 C C . ASN A 1 369 ? 1.313 3.965 24.018 1.00 68.94 369 ASN A C 1
ATOM 3107 O O . ASN A 1 369 ? 1.584 3.904 25.213 1.00 68.94 369 ASN A O 1
ATOM 3111 N N . GLU A 1 370 ? 1.079 5.122 23.400 1.00 78.88 370 GLU A N 1
ATOM 3112 C CA . GLU A 1 370 ? 0.976 6.417 24.081 1.00 78.88 370 GLU A CA 1
ATOM 3113 C C . GLU A 1 370 ? -0.481 6.899 23.978 1.00 78.88 370 GLU A C 1
ATOM 3115 O O . GLU A 1 370 ? -0.794 7.888 23.319 1.00 78.88 370 GLU A O 1
ATOM 3120 N N . THR A 1 371 ? -1.416 6.133 24.555 1.00 83.50 371 THR A N 1
ATOM 3121 C CA . THR A 1 371 ? -2.862 6.454 24.505 1.00 83.50 371 THR A CA 1
ATOM 3122 C C . THR A 1 371 ? -3.250 7.616 25.426 1.00 83.50 371 THR A C 1
ATOM 3124 O O . THR A 1 371 ? -4.391 8.083 25.392 1.00 83.50 371 THR A O 1
ATOM 3127 N N . ASP A 1 372 ? -2.322 8.050 26.284 1.00 89.19 372 ASP A N 1
ATOM 3128 C CA . ASP A 1 372 ? -2.533 9.013 27.364 1.00 89.19 372 ASP A CA 1
ATOM 3129 C C . ASP A 1 372 ? -3.685 8.631 28.311 1.00 89.19 372 ASP A C 1
ATOM 3131 O O . ASP A 1 372 ? -4.249 9.494 28.985 1.00 89.19 372 ASP A O 1
ATOM 3135 N N . LEU A 1 373 ? -4.034 7.338 28.430 1.00 90.38 373 LEU A N 1
ATOM 3136 C CA . LEU A 1 373 ? -5.202 6.898 29.209 1.00 90.38 373 LEU A CA 1
ATOM 3137 C C . LEU A 1 373 ? -5.154 7.316 30.685 1.00 90.38 373 LEU A C 1
ATOM 3139 O O . LEU A 1 373 ? -6.197 7.428 31.325 1.00 90.38 373 LEU A O 1
ATOM 3143 N N . ALA A 1 374 ? -3.967 7.578 31.240 1.00 89.44 374 ALA A N 1
ATOM 3144 C CA . ALA A 1 374 ? -3.812 8.090 32.602 1.00 89.44 374 ALA A CA 1
ATOM 3145 C C . ALA A 1 374 ? -4.340 9.530 32.771 1.00 89.44 374 ALA A C 1
ATOM 3147 O O . ALA A 1 374 ? -4.724 9.921 33.874 1.00 89.44 374 ALA A O 1
ATOM 3148 N N . THR A 1 375 ? -4.357 10.314 31.692 1.00 91.75 375 THR A N 1
ATOM 3149 C CA . THR A 1 375 ? -4.694 11.746 31.677 1.00 91.75 375 THR A CA 1
ATOM 3150 C C . THR A 1 375 ? -5.832 12.106 30.723 1.00 91.75 375 THR A C 1
ATOM 3152 O O . THR A 1 375 ? -6.241 13.261 30.700 1.00 91.75 375 THR A O 1
ATOM 3155 N N . ASP A 1 376 ? -6.365 11.154 29.959 1.00 93.56 376 ASP A N 1
ATOM 3156 C CA . ASP A 1 376 ? -7.440 11.377 28.992 1.00 93.56 376 ASP A CA 1
ATOM 3157 C C . ASP A 1 376 ? -8.486 10.253 29.041 1.00 93.56 376 ASP A C 1
ATOM 3159 O O . ASP A 1 376 ? -8.161 9.082 28.823 1.00 93.56 376 ASP A O 1
ATOM 3163 N N . GLY A 1 377 ? -9.742 10.608 29.325 1.00 94.38 377 GLY A N 1
ATOM 3164 C CA . GLY A 1 377 ? -10.884 9.698 29.297 1.00 94.38 377 GLY A CA 1
ATOM 3165 C C . GLY A 1 377 ? -11.969 10.050 30.317 1.00 94.38 377 GLY A C 1
ATOM 3166 O O . GLY A 1 377 ? -12.259 11.221 30.560 1.00 94.38 377 GLY A O 1
ATOM 3167 N N . LEU A 1 378 ? -12.570 9.048 30.963 1.00 94.62 378 LEU A N 1
ATOM 3168 C CA . LEU A 1 378 ? -13.613 9.228 31.985 1.00 94.62 378 LEU A CA 1
ATOM 3169 C C . LEU A 1 378 ? -13.190 10.167 33.125 1.00 94.62 378 LEU A C 1
ATOM 3171 O O . LEU A 1 378 ? -14.025 10.900 33.650 1.00 94.62 378 LEU A O 1
ATOM 3175 N N . THR A 1 379 ? -11.915 10.154 33.519 1.00 93.19 379 THR A N 1
ATOM 3176 C CA . THR A 1 379 ? -11.380 11.018 34.586 1.00 93.19 379 THR A CA 1
ATOM 3177 C C . THR A 1 379 ? -11.273 12.491 34.198 1.00 93.19 379 THR A C 1
ATOM 3179 O O . THR A 1 379 ? -11.192 13.334 35.091 1.00 93.19 379 THR A O 1
ATOM 3182 N N . THR A 1 380 ? -11.275 12.814 32.903 1.00 93.19 380 THR A N 1
ATOM 3183 C CA . THR A 1 380 ? -11.163 14.190 32.390 1.00 93.19 380 THR A CA 1
ATOM 3184 C C . THR A 1 380 ? -12.392 14.662 31.623 1.00 93.19 380 THR A C 1
ATOM 3186 O O . THR A 1 380 ? -12.447 15.823 31.214 1.00 93.19 380 THR A O 1
ATOM 3189 N N . LEU A 1 381 ? -13.402 13.799 31.475 1.00 89.00 381 LEU A N 1
ATOM 3190 C CA . LEU A 1 381 ? -14.664 14.131 30.832 1.00 89.00 381 LEU A CA 1
ATOM 3191 C C . LEU A 1 381 ? -15.428 15.165 31.669 1.00 89.00 381 LEU A C 1
ATOM 3193 O O . LEU A 1 381 ? -16.027 14.850 32.700 1.00 89.00 381 LEU A O 1
ATOM 3197 N N . ASN A 1 382 ? -15.436 16.405 31.189 1.00 87.00 382 ASN A N 1
ATOM 3198 C CA . ASN A 1 382 ? -16.236 17.478 31.758 1.00 87.00 382 ASN A CA 1
ATOM 3199 C C . ASN A 1 382 ? -17.591 17.525 31.059 1.00 87.00 382 ASN A C 1
ATOM 3201 O O . ASN A 1 382 ? -17.671 17.600 29.839 1.00 87.00 382 ASN A O 1
ATOM 3205 N N . PHE A 1 383 ? -18.658 17.488 31.847 1.00 88.38 383 PHE A N 1
ATOM 3206 C CA . PHE A 1 383 ? -20.016 17.670 31.362 1.00 88.38 383 PHE A CA 1
ATOM 3207 C C . PHE A 1 383 ? -20.874 18.269 32.471 1.00 88.38 383 PHE A C 1
ATOM 3209 O O . PHE A 1 383 ? -20.592 18.129 33.665 1.00 88.38 383 PHE A O 1
ATOM 3216 N N . LYS A 1 384 ? -21.973 18.904 32.082 1.00 91.56 384 LYS A N 1
ATOM 3217 C CA . LYS A 1 384 ? -22.986 19.421 32.992 1.00 91.56 384 LYS A CA 1
ATOM 3218 C C . LYS A 1 384 ? -24.279 18.639 32.811 1.00 91.56 384 LYS A C 1
ATOM 3220 O O . LYS A 1 384 ? -24.846 18.587 31.724 1.00 91.56 384 LYS A O 1
ATOM 3225 N N . GLY A 1 385 ? -24.767 18.032 33.890 1.00 89.88 385 GLY A N 1
ATOM 3226 C CA . GLY A 1 385 ? -26.065 17.357 33.886 1.00 89.88 385 GLY A CA 1
ATOM 3227 C C . GLY A 1 385 ? -27.206 18.353 33.669 1.00 89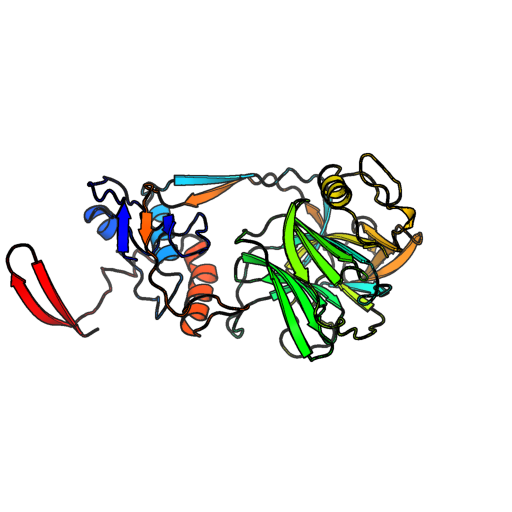.88 385 GLY A C 1
ATOM 3228 O O . GLY A 1 385 ? -27.331 19.325 34.411 1.00 89.88 385 GLY A O 1
ATOM 3229 N N . VAL A 1 386 ? -28.040 18.101 32.661 1.00 94.69 386 VAL A N 1
ATOM 3230 C CA . VAL A 1 386 ? -29.225 18.912 32.338 1.00 94.69 386 VAL A CA 1
ATOM 3231 C C . VAL A 1 386 ? -30.473 18.284 32.950 1.00 94.69 386 VAL A C 1
ATOM 3233 O O . VAL A 1 386 ? -31.261 18.964 33.604 1.00 94.69 386 VAL A O 1
ATOM 3236 N N . SER A 1 387 ? -30.650 16.977 32.764 1.00 94.38 387 SER A N 1
ATOM 3237 C CA . SER A 1 387 ? -31.773 16.229 33.327 1.00 94.38 387 SER A CA 1
ATOM 3238 C C . SER A 1 387 ? -31.435 14.750 33.482 1.00 94.38 387 SER A C 1
ATOM 3240 O O . SER A 1 387 ? -30.561 14.214 32.799 1.00 94.38 387 SER A O 1
ATOM 3242 N N . LYS A 1 388 ? -32.143 14.092 34.400 1.00 95.19 388 LYS A N 1
ATOM 3243 C CA . LYS A 1 388 ? -32.100 12.647 34.603 1.00 95.19 388 LYS A CA 1
ATOM 3244 C C . LYS A 1 388 ? -33.521 12.154 34.850 1.00 95.19 388 LYS A C 1
ATOM 3246 O O . LYS A 1 388 ? -34.192 12.653 35.752 1.00 95.19 388 LYS A O 1
ATOM 3251 N N . THR A 1 389 ? -33.980 11.197 34.057 1.00 94.19 389 THR A N 1
ATOM 3252 C CA . THR A 1 389 ? -35.293 10.564 34.209 1.00 94.19 389 THR A CA 1
ATOM 3253 C C . THR A 1 389 ? -35.100 9.060 34.271 1.00 94.19 389 THR A C 1
ATOM 3255 O O . THR A 1 389 ? -34.455 8.482 33.401 1.00 94.19 389 THR A O 1
ATOM 3258 N N . GLU A 1 390 ? -35.642 8.437 35.310 1.00 96.12 390 GLU A N 1
ATOM 3259 C CA . GLU A 1 390 ? -35.566 6.994 35.529 1.00 96.12 390 GLU A CA 1
ATOM 3260 C C . GLU A 1 390 ? -36.968 6.396 35.387 1.00 96.12 390 GLU A C 1
ATOM 3262 O O . GLU A 1 390 ? -37.931 6.918 35.952 1.00 96.12 390 GLU A O 1
ATOM 3267 N N . GLN A 1 391 ? -37.084 5.319 34.614 1.00 92.31 391 GLN A N 1
ATOM 3268 C CA . GLN A 1 391 ? -38.301 4.528 34.466 1.00 92.31 391 GLN A CA 1
ATOM 3269 C C . GLN A 1 391 ? -37.922 3.048 34.412 1.00 92.31 391 GLN A C 1
ATOM 3271 O O . GLN A 1 391 ? -37.277 2.605 33.463 1.00 92.31 391 GLN A O 1
ATOM 3276 N N . ASP A 1 392 ? -38.340 2.281 35.419 1.00 93.25 392 ASP A N 1
ATOM 3277 C CA . ASP A 1 392 ? -37.988 0.867 35.584 1.00 93.25 392 ASP A CA 1
ATOM 3278 C C . ASP A 1 392 ? -36.465 0.641 35.482 1.00 93.25 392 ASP A C 1
ATOM 3280 O O . ASP A 1 392 ? -35.707 1.129 36.318 1.00 93.25 392 ASP A O 1
ATOM 3284 N N . ASN A 1 393 ? -36.011 -0.064 34.441 1.00 88.88 393 ASN A N 1
ATOM 3285 C CA . ASN A 1 393 ? -34.599 -0.353 34.174 1.00 88.88 393 ASN A CA 1
ATOM 3286 C C . ASN A 1 393 ? -33.950 0.643 33.193 1.00 88.88 393 ASN A C 1
ATOM 3288 O O . ASN A 1 393 ? -32.848 0.393 32.704 1.00 88.88 393 ASN A O 1
ATOM 3292 N N . TYR A 1 394 ? -34.630 1.743 32.864 1.00 85.50 394 TYR A N 1
ATOM 3293 C CA . TYR A 1 394 ? -34.175 2.739 31.899 1.00 85.50 394 TYR A CA 1
ATOM 3294 C C . TYR A 1 394 ? -33.831 4.051 32.594 1.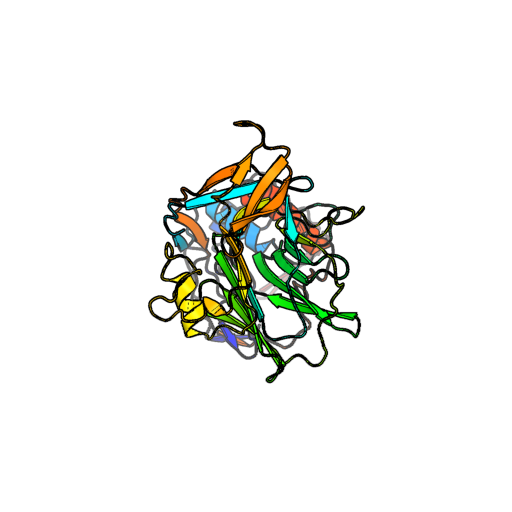00 85.50 394 TYR A C 1
ATOM 3296 O O . TYR A 1 394 ? -34.648 4.627 33.310 1.00 85.50 394 TYR A O 1
ATOM 3304 N N . THR A 1 395 ? -32.637 4.565 32.309 1.00 91.75 395 THR A N 1
ATOM 3305 C CA . THR A 1 395 ? -32.184 5.876 32.775 1.00 91.75 395 THR A CA 1
ATOM 3306 C C . THR A 1 395 ? -31.861 6.741 31.569 1.00 91.75 395 THR A C 1
ATOM 3308 O O . THR A 1 395 ? -30.917 6.467 30.832 1.00 91.75 395 THR A O 1
ATOM 3311 N N . PHE A 1 396 ? -32.630 7.807 31.381 1.00 90.75 396 PHE A N 1
ATOM 3312 C CA . PHE A 1 396 ? -32.374 8.837 30.384 1.00 90.75 396 PHE A CA 1
ATOM 3313 C C . PHE A 1 396 ? -31.613 9.983 31.043 1.00 90.75 396 PHE A C 1
ATOM 3315 O O . PHE A 1 396 ? -32.088 10.563 32.019 1.00 90.75 396 PHE A O 1
ATOM 3322 N N . ILE A 1 397 ? -30.431 10.308 30.521 1.00 92.06 397 ILE A N 1
ATOM 3323 C CA . ILE A 1 397 ? -29.588 11.400 31.015 1.00 92.06 397 ILE A CA 1
ATOM 3324 C C . ILE A 1 397 ? -29.366 12.374 29.864 1.00 92.06 397 ILE A C 1
ATOM 3326 O O . ILE A 1 397 ? -28.947 11.966 28.784 1.00 92.06 397 IL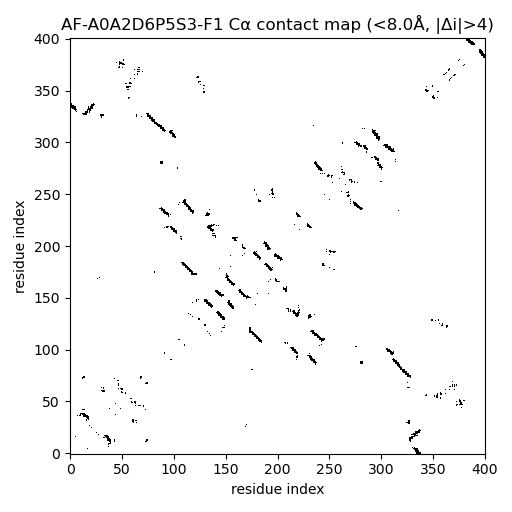E A O 1
ATOM 3330 N N . SER A 1 398 ? -29.634 13.654 30.101 1.00 91.62 398 SER A N 1
ATOM 3331 C CA . SER A 1 398 ? -29.247 14.734 29.197 1.00 91.62 398 SER A CA 1
ATOM 3332 C C . SER A 1 398 ? -28.063 15.474 29.797 1.00 91.62 398 SER A C 1
ATOM 3334 O O . SER A 1 398 ? -28.094 15.844 30.974 1.00 91.62 398 SER A O 1
ATOM 3336 N N . VAL A 1 399 ? -27.037 15.717 28.987 1.00 90.19 399 VAL A N 1
ATOM 3337 C CA . VAL A 1 399 ? -25.819 16.427 29.389 1.00 90.19 399 VAL A CA 1
ATOM 3338 C C . VAL A 1 399 ? -25.492 17.544 28.399 1.00 90.19 399 VAL A C 1
ATOM 3340 O O . VAL A 1 399 ? -25.870 17.475 27.232 1.00 90.19 399 VAL A O 1
ATOM 3343 N N . GLU A 1 400 ? -24.815 18.574 28.888 1.00 88.38 400 GLU A N 1
ATOM 3344 C CA . GLU A 1 400 ? -24.198 19.660 28.124 1.00 88.38 400 GLU A CA 1
ATOM 3345 C C . GLU A 1 400 ? -22.674 19.451 28.206 1.00 88.38 400 GLU A C 1
ATOM 3347 O O . GLU A 1 400 ? -22.156 19.287 29.315 1.00 88.38 400 GLU A O 1
ATOM 3352 N N . LEU A 1 401 ? -21.999 19.359 27.052 1.00 79.81 401 LEU A N 1
ATOM 3353 C CA . LEU A 1 401 ? -20.548 19.139 26.930 1.00 79.81 401 LEU A CA 1
ATOM 3354 C C . LEU A 1 401 ? -19.783 20.462 26.907 1.00 79.81 401 LEU A C 1
ATOM 3356 O O . LEU A 1 401 ? -20.259 21.391 26.212 1.00 79.81 401 LEU A O 1
#

Nearest PDB structures (foldseek):
  4dqa-assembly1_A  TM=7.768E-01  e=2.853E-08  Bacteroides ovatus ATCC 8483
  2a3x-assembly1_F  TM=7.395E-01  e=6.738E-09  Homo sapiens
  4pbo-assembly1_A  TM=7.445E-01  e=3.280E-07  Danio rerio
  1lj7-assembly2_H  TM=7.390E-01  e=4.837E-07  Homo sapiens
  8wv5-assembly1_J  TM=7.224E-01  e=3.874E-07  Homo sapiens

Sequence (401 aa):
MLPIDVDYSYSDVPIHLANGFTNSDREIFDTYFGGVTLFPVDLFKKVNGYSNEYWGWGFEDDDLLMRLTEQHIFTDTIYYEVPKLNTSALYLHGDQSYIQCPNNIQLNKNFTIHMSFKPDEIIPEFKKMFDEYCVFSIEGWDTTIAYNSFNRYKFEYWDIGKNCHQITSKYSYPKFTNITITHDRRERHLCMYQDGEKIGEHILRRKFLDTKKAWFNIGIGATERDDDIKSFRGYVNDFAYWDKPLQPNEVQEIHKSQGFSLLNDYEQYSSSDNLISYYDFKHLKLKSNYIYDEGKLLNLKTNEYDATTQHCIPKTIQSIERKEISIPARRQSKFEMMEHKPEGYLEGGWKSKSTRLNQIRFYNQVRNNETDLATDGLTTLNFKGVSKTEQDNYTFISVEL

Solvent-accessible surface area (backbone atoms only — not comparable to full-atom values): 22109 Å² total; per-residue (Å²): 110,44,83,74,48,67,84,82,72,90,56,98,49,49,31,31,36,69,76,35,60,41,87,53,87,74,84,78,57,74,56,64,50,47,99,36,70,49,66,39,68,69,60,40,57,72,38,19,47,56,64,77,85,57,54,91,54,63,56,50,38,52,49,42,53,47,36,34,58,74,68,71,43,78,54,36,76,49,72,48,75,47,69,75,46,89,48,53,20,29,38,27,75,25,91,69,10,33,34,44,32,71,46,85,79,53,80,82,42,35,21,22,45,36,40,32,34,23,50,46,80,78,77,72,56,88,91,48,79,68,45,52,28,16,47,32,13,38,41,93,53,54,37,28,39,31,40,36,71,78,32,24,48,35,42,36,37,30,27,71,83,75,46,80,46,75,46,57,48,68,81,45,76,71,47,76,44,38,42,37,39,28,25,37,56,90,78,28,36,36,37,38,25,51,67,37,39,81,61,41,73,47,75,56,92,59,55,56,44,75,69,79,50,69,47,29,30,33,19,23,35,45,94,86,51,96,70,86,36,30,33,13,45,30,36,41,33,36,41,38,33,25,66,42,48,67,50,68,62,27,46,30,33,65,53,73,52,73,86,68,62,70,80,49,63,51,95,66,29,80,57,28,88,42,49,66,44,31,34,53,47,67,49,59,45,58,83,46,89,98,48,39,64,48,34,30,32,36,28,68,65,78,73,38,71,70,24,41,30,25,4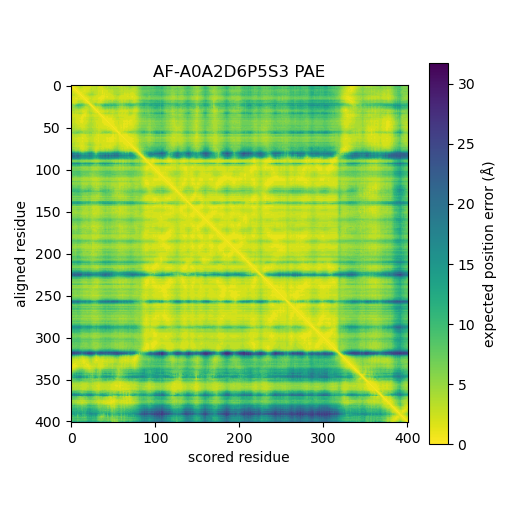5,42,42,81,40,73,46,76,43,83,41,72,47,79,42,74,20,54,30,70,48,90,20,35,25,41,46,66,91,71,83,88,71,53,80,55,98,91,38,56,72,43,72,46,30,43,52,27,48,42,48,40,60,76,39,32,72,77,74,48,66,51,48,92,77,34,12,64,91,60,66,70,68,42,83,73,47,76,48,77,55,96,95,43,75,52,73,43,71,47,118

pLDDT: mean 91.69, std 7.83, range [51.59, 98.88]

Mean predicted aligned error: 6.35 Å

Foldseek 3Di:
DFFDFFDPDDDPAKAAFPPAEDPDPDDDDQADQDDDMDHDPVVCVLLQHWFPQADDDDLRRSLSLLSCVLSVTDFDKDWDFFPQDFAKWWFADDLQWKKKFFDPDDQLAWKKKKWKWFFDFDQDDLVDLWAWFFFKFDEDQTQTFTAILQQWTKGWFAFPVRDIDMQIADRHGGGTWMWMWTAHNVQCKIFIDILLHTGDIDNDPGGTPHPPDRIMMGQWHDNPDPPRRNGTGGTTFKIWMFSHGDDSQLSNCCNVVPPDDLCDADDSNDRNVRTDWIWGPVQWADPDPPDQQKIFTAGPNVRDRRMMTGNIHIDTDRDSDGDMDGGGHYDHTYDYDDDDDDQQDDDHGHNDPSNVVSSNCCSPASVVSRSVSVPGHNVPDDWAWPDWDDDDPDIDTDIHD